Protein AF-A0A3B9K577-F1 (afdb_monomer_lite)

Foldseek 3Di:
DLQQDPPVVQVVAPCCVPAGGQPVSQLVVQCVVPPPDPADDADPDDAPPFEEEEEAQALLSLLLQLLLQSVRHAYEYEHLAQDHHVVNCVRDPVVVVVVSSCRSCVNGNYHYHHNDDDPDVVVVVVVGQAYEYLQAAVGDPVPWDDDPQAQQDTPDQRYGYAARPVVDRRVRSNVSNNVVNVLSVCCSVPVGSHYHDDDPDDPQDADCVPDDHDHAQADPVRRHHDPVSSVRSCVNDPVSDNCQLCVQDLLCVVVVDDPVRLCVLLVCQLPPDPPDPRSVPCLLVLLQDLLLLLSLLRHPVSDRPSVVSLVSLLSCVVVVNRDCQLQVLVVVLQVCQAPVLWDWDWFPPAPAAQEEEEEAQQQLLQPLVSQVVLVVVCCVVGVGYIYGGHHLQQSCSLNSVPVVSVVVVVVVVVSCVNNVLHAYEYLALQSVLSCVVRVVVRHYDYSLLVQLPDPDALDPDADPAEAEEAAASSCQVPVVVVVSLVSNCVSNNHHYDYQPQHRNRHGHCLQHSSNCSSPVPSSLVSNLVVLPSDLGAYEYSHSRSQLSNLQVVGHYDYVSCVRNVPDDTRDHRDFLQSSSVSSNVSSQVCCCPRVVDHDDDDDFFQEAEDPVQSVVCSSVSHYPVQQRVFVVCCVVVVHFDQDPVVRWTWDWDDDPQKIKIWIWHADPVGGIYTPHIDIDRDDDPDD

Structure (mmCIF, N/CA/C/O backbone):
data_AF-A0A3B9K577-F1
#
_entry.id   AF-A0A3B9K577-F1
#
loop_
_atom_site.group_PDB
_atom_site.id
_atom_site.type_symbol
_atom_site.label_atom_id
_atom_site.label_alt_id
_atom_site.label_comp_id
_atom_site.label_asym_id
_atom_site.label_entity_id
_atom_site.label_seq_id
_atom_site.pdbx_PDB_ins_code
_atom_site.Cartn_x
_atom_site.Cartn_y
_atom_site.Cartn_z
_atom_site.occupancy
_atom_site.B_iso_or_equiv
_atom_site.auth_seq_id
_atom_site.auth_comp_id
_atom_site.auth_asym_id
_atom_site.auth_atom_id
_atom_site.pdbx_PDB_model_num
ATOM 1 N N . VAL A 1 1 ? 23.940 7.693 -36.187 1.00 83.44 1 VAL A N 1
ATOM 2 C CA . VAL A 1 1 ? 22.500 7.600 -35.833 1.00 83.44 1 VAL A CA 1
ATOM 3 C C . VAL A 1 1 ? 21.801 8.911 -36.136 1.00 83.44 1 VAL A C 1
ATOM 5 O O . VAL A 1 1 ? 21.004 8.900 -37.058 1.00 83.44 1 VAL A O 1
ATOM 8 N N . ALA A 1 2 ? 22.163 10.019 -35.475 1.00 88.38 2 ALA A N 1
ATOM 9 C CA . ALA A 1 2 ? 21.520 11.331 -35.650 1.00 88.38 2 ALA A CA 1
ATOM 10 C C . ALA A 1 2 ? 21.346 11.785 -37.118 1.00 88.38 2 ALA A C 1
ATOM 12 O O . ALA A 1 2 ? 20.321 12.361 -37.461 1.00 88.38 2 ALA A O 1
ATOM 13 N N . GLU A 1 3 ? 22.300 11.468 -37.998 1.00 87.69 3 GLU A N 1
ATOM 14 C CA . GLU A 1 3 ? 22.262 11.873 -39.415 1.00 87.69 3 GLU A CA 1
ATOM 15 C C . GLU A 1 3 ? 21.584 10.870 -40.365 1.00 87.69 3 GLU A C 1
ATOM 17 O O . GLU A 1 3 ? 21.223 11.232 -41.475 1.00 87.69 3 GLU A O 1
ATOM 22 N N . ILE A 1 4 ? 21.401 9.611 -39.954 1.00 87.06 4 ILE A N 1
ATOM 23 C CA . ILE A 1 4 ? 20.924 8.520 -40.836 1.00 87.06 4 ILE A CA 1
ATOM 24 C C . ILE A 1 4 ? 19.558 7.960 -40.424 1.00 87.06 4 ILE A C 1
ATOM 26 O O . ILE A 1 4 ? 19.075 7.002 -41.022 1.00 87.06 4 ILE A O 1
ATOM 30 N N . CYS A 1 5 ? 18.984 8.484 -39.342 1.00 88.44 5 CYS A N 1
ATOM 31 C CA . CYS A 1 5 ? 17.764 7.967 -38.744 1.00 88.44 5 CYS A CA 1
ATOM 32 C C . CYS A 1 5 ? 16.523 8.500 -39.451 1.00 88.44 5 CYS A C 1
ATOM 34 O O . CYS A 1 5 ? 16.338 9.705 -39.569 1.00 88.44 5 CYS A O 1
ATOM 36 N N . ASP A 1 6 ? 15.641 7.583 -39.834 1.00 87.56 6 ASP A N 1
ATOM 37 C CA . ASP A 1 6 ? 14.304 7.817 -40.382 1.00 87.56 6 ASP A CA 1
ATOM 38 C C . ASP A 1 6 ? 13.242 8.024 -39.284 1.00 87.56 6 ASP A C 1
ATOM 40 O O . ASP A 1 6 ? 12.053 7.819 -39.513 1.00 87.56 6 ASP A O 1
ATOM 44 N N . HIS A 1 7 ? 13.680 8.378 -38.068 1.00 90.38 7 HIS A N 1
ATOM 45 C CA . HIS A 1 7 ? 12.858 8.745 -36.907 1.00 90.38 7 HIS A CA 1
ATOM 46 C C . HIS A 1 7 ? 11.612 7.854 -36.645 1.00 90.38 7 HIS A C 1
ATOM 48 O O . HIS A 1 7 ? 10.519 8.363 -36.372 1.00 90.38 7 HIS A O 1
ATOM 54 N N . PRO A 1 8 ? 11.729 6.507 -36.627 1.00 87.62 8 PRO A N 1
ATOM 55 C CA . PRO A 1 8 ? 10.582 5.618 -36.404 1.00 87.62 8 PRO A CA 1
ATOM 56 C C . PRO A 1 8 ? 9.990 5.762 -34.990 1.00 87.62 8 PRO A C 1
ATOM 58 O O . PRO A 1 8 ? 8.813 5.474 -34.757 1.00 87.62 8 PRO A O 1
ATOM 61 N N . CYS A 1 9 ? 10.790 6.243 -34.033 1.00 87.38 9 CYS A N 1
ATOM 62 C CA . CYS A 1 9 ? 10.352 6.545 -32.672 1.00 87.38 9 CYS A CA 1
ATOM 63 C C . CYS A 1 9 ? 9.308 7.672 -32.613 1.00 87.38 9 CYS A C 1
ATOM 65 O O . CYS A 1 9 ? 8.446 7.637 -31.736 1.00 87.38 9 CYS A O 1
ATOM 67 N N . GLU A 1 10 ? 9.334 8.624 -33.550 1.00 92.19 10 GLU A N 1
ATOM 68 C CA . GLU A 1 10 ? 8.384 9.741 -33.598 1.00 92.19 10 GLU A CA 1
ATOM 69 C C . GLU A 1 10 ? 6.991 9.259 -34.005 1.00 92.19 10 GLU A C 1
ATOM 71 O O . GLU A 1 10 ? 5.999 9.694 -33.429 1.00 92.19 10 GLU A O 1
ATOM 76 N N . THR A 1 11 ? 6.902 8.254 -34.883 1.00 90.00 11 THR A N 1
ATOM 77 C CA . THR A 1 11 ? 5.625 7.599 -35.228 1.00 90.00 11 THR A CA 1
ATOM 78 C C . THR A 1 11 ? 5.006 6.905 -34.009 1.00 90.00 11 THR A C 1
ATOM 80 O O . THR A 1 11 ? 3.796 6.953 -33.790 1.00 90.00 11 THR A O 1
ATOM 83 N N . ALA A 1 12 ? 5.841 6.284 -33.173 1.00 87.75 12 ALA A N 1
ATOM 84 C CA . ALA A 1 12 ? 5.408 5.619 -31.946 1.00 87.75 12 ALA A CA 1
ATOM 85 C C . ALA A 1 12 ? 5.219 6.580 -30.756 1.00 87.75 12 ALA A C 1
ATOM 87 O O . ALA A 1 12 ? 4.804 6.139 -29.679 1.00 87.75 12 ALA A O 1
ATOM 88 N N . CYS A 1 13 ? 5.525 7.873 -30.916 1.00 89.50 13 CYS A N 1
ATOM 89 C CA . CYS A 1 13 ? 5.438 8.837 -29.831 1.00 89.50 13 CYS A CA 1
ATOM 90 C C . CYS A 1 13 ? 3.988 8.984 -29.365 1.00 89.50 13 CYS A C 1
ATOM 92 O O . CYS A 1 13 ? 3.081 9.335 -30.114 1.00 89.50 13 CYS A O 1
ATOM 94 N N . ILE A 1 14 ? 3.769 8.750 -28.082 1.00 87.19 14 ILE A N 1
ATOM 95 C CA . ILE A 1 14 ? 2.467 8.877 -27.424 1.00 87.19 14 ILE A CA 1
ATOM 96 C C . ILE A 1 14 ? 1.870 10.287 -27.494 1.00 87.19 14 ILE A C 1
ATOM 98 O O . ILE A 1 14 ? 0.648 10.414 -27.477 1.00 87.19 14 ILE A O 1
ATOM 102 N N . ARG A 1 15 ? 2.704 11.331 -27.620 1.00 89.56 15 ARG A N 1
ATOM 103 C CA . ARG A 1 15 ? 2.231 12.714 -27.772 1.00 89.56 15 ARG A CA 1
ATOM 104 C C . ARG A 1 15 ? 1.538 12.969 -29.109 1.00 89.56 15 ARG A C 1
ATOM 106 O O . ARG A 1 15 ? 0.772 13.917 -29.201 1.00 89.56 15 ARG A O 1
ATOM 113 N N . ASN A 1 16 ? 1.668 12.072 -30.095 1.00 90.06 16 ASN A N 1
ATOM 114 C CA . ASN A 1 16 ? 0.849 12.113 -31.316 1.00 90.06 16 ASN A CA 1
ATOM 115 C C . ASN A 1 16 ? -0.662 12.117 -31.035 1.00 90.06 16 ASN A C 1
ATOM 117 O O . ASN A 1 16 ? -1.441 12.486 -31.903 1.00 90.06 16 ASN A O 1
ATOM 121 N N . ARG A 1 17 ? -1.086 11.680 -29.843 1.00 87.56 17 ARG A N 1
ATOM 122 C CA . ARG A 1 17 ? -2.491 11.694 -29.415 1.00 87.56 17 ARG A CA 1
ATOM 123 C C . ARG A 1 17 ? -2.934 13.012 -28.769 1.00 87.56 17 ARG A C 1
ATOM 125 O O . ARG A 1 17 ? -4.096 13.103 -28.402 1.00 87.56 17 ARG A O 1
ATOM 132 N N . ILE A 1 18 ? -2.013 13.954 -28.572 1.00 88.69 18 ILE A N 1
ATOM 133 C CA . ILE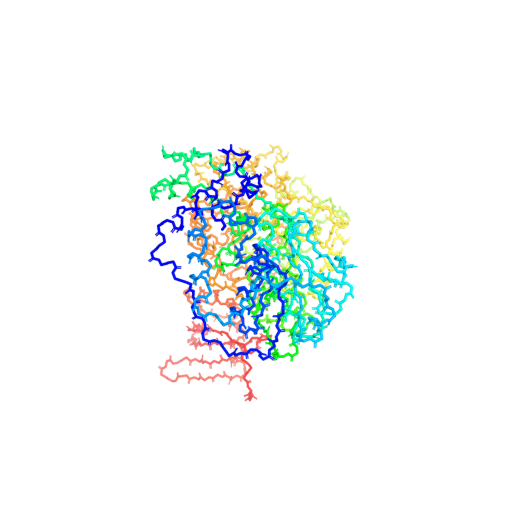 A 1 18 ? -2.225 15.227 -27.876 1.00 88.69 18 ILE A CA 1
ATOM 134 C C . ILE A 1 18 ? -1.886 16.367 -28.840 1.00 88.69 18 ILE A C 1
ATOM 136 O O . ILE A 1 18 ? -2.775 16.945 -29.447 1.00 88.69 18 ILE A O 1
ATOM 140 N N . ASP A 1 19 ? -0.596 16.638 -29.044 1.00 91.44 19 ASP A N 1
ATOM 141 C CA . ASP A 1 19 ? -0.109 17.850 -29.714 1.00 91.44 19 ASP A CA 1
ATOM 142 C C . ASP A 1 19 ? 1.029 17.588 -30.712 1.00 91.44 19 ASP A C 1
ATOM 144 O O . ASP A 1 19 ? 1.694 18.514 -31.162 1.00 91.44 19 ASP A O 1
ATOM 148 N N . GLY A 1 20 ? 1.260 16.326 -31.078 1.00 92.38 20 GLY A N 1
ATOM 149 C CA . GLY A 1 20 ? 2.302 15.922 -32.023 1.00 92.38 20 GLY A CA 1
ATOM 150 C C . GLY A 1 20 ? 3.531 15.319 -31.340 1.00 92.38 20 GLY A C 1
ATOM 151 O O . GLY A 1 20 ? 3.694 15.416 -30.122 1.00 92.38 20 GLY A O 1
ATOM 152 N N . PRO A 1 21 ? 4.403 14.638 -32.095 1.00 94.75 21 PRO A N 1
ATOM 153 C CA . PRO A 1 21 ? 5.507 13.901 -31.511 1.00 94.75 21 PRO A CA 1
ATOM 154 C C . PRO A 1 21 ? 6.549 14.859 -30.930 1.00 94.75 21 PRO A C 1
ATOM 156 O O . PRO A 1 21 ? 6.603 16.045 -31.258 1.00 94.75 21 PRO A O 1
ATOM 159 N N . VAL A 1 22 ? 7.394 14.315 -30.060 1.00 95.06 22 VAL A N 1
ATOM 160 C CA . VAL A 1 22 ? 8.656 14.972 -29.718 1.00 95.06 22 VAL A CA 1
ATOM 161 C C . VAL A 1 22 ? 9.625 14.725 -30.870 1.00 95.06 22 VAL A C 1
ATOM 163 O O . VAL A 1 22 ? 9.798 13.563 -31.246 1.00 95.06 22 VAL A O 1
ATOM 166 N N . ALA A 1 23 ? 10.263 15.773 -31.390 1.00 94.81 23 ALA A N 1
ATOM 167 C CA . ALA A 1 23 ? 11.212 15.706 -32.505 1.00 94.81 23 ALA A CA 1
ATOM 168 C C . ALA A 1 23 ? 12.557 15.075 -32.086 1.00 94.81 23 ALA A C 1
ATOM 170 O O . ALA A 1 23 ? 13.596 15.735 -31.993 1.00 94.81 23 ALA A O 1
ATOM 171 N N . VAL A 1 24 ? 12.533 13.775 -31.774 1.00 93.62 24 VAL A N 1
ATOM 172 C CA . VAL A 1 24 ? 13.662 13.022 -31.211 1.00 93.62 24 VAL A CA 1
ATOM 173 C C . VAL A 1 24 ? 14.885 13.074 -32.120 1.00 93.62 24 VAL A C 1
ATOM 175 O O . VAL A 1 24 ? 15.991 13.224 -31.606 1.00 93.62 24 VAL A O 1
ATOM 178 N N . ASN A 1 25 ? 14.728 13.000 -33.446 1.00 93.31 25 ASN A N 1
ATOM 179 C CA . ASN A 1 25 ? 15.891 13.063 -34.334 1.00 93.31 25 ASN A CA 1
ATOM 180 C C . ASN A 1 25 ? 16.600 14.425 -34.274 1.00 93.31 25 ASN A C 1
ATOM 182 O O . ASN A 1 25 ? 17.828 14.478 -34.190 1.00 93.31 25 ASN A O 1
ATOM 186 N N . LEU A 1 26 ? 15.839 15.521 -34.260 1.00 94.81 26 LEU A N 1
ATOM 187 C CA . LEU A 1 26 ? 16.401 16.867 -34.140 1.00 94.81 26 LEU A CA 1
ATOM 188 C C . LEU A 1 26 ? 17.063 17.081 -32.770 1.00 94.81 26 LEU A C 1
ATOM 190 O O . LEU A 1 26 ? 18.123 17.699 -32.687 1.00 94.81 26 LEU A O 1
ATOM 194 N N . LEU A 1 27 ? 16.494 16.505 -31.707 1.00 95.31 27 LEU A N 1
ATOM 195 C CA . LEU A 1 27 ? 17.100 16.500 -30.372 1.00 95.31 27 LEU A CA 1
ATOM 196 C C . LEU A 1 27 ? 18.403 15.686 -30.314 1.00 95.31 27 LEU A C 1
ATOM 198 O O . LEU A 1 27 ? 19.358 16.100 -29.654 1.00 95.31 27 LEU A O 1
ATOM 202 N N . GLU A 1 28 ? 18.484 14.544 -31.006 1.00 93.81 28 GLU A N 1
ATOM 203 C CA . GLU A 1 28 ? 19.729 13.772 -31.131 1.00 93.81 28 GLU A CA 1
ATOM 204 C C . GLU A 1 28 ? 20.810 14.572 -31.868 1.00 93.81 28 GLU A C 1
ATOM 206 O O . GLU A 1 28 ? 21.956 14.596 -31.415 1.00 93.81 28 GLU A O 1
ATOM 211 N N . LYS A 1 29 ? 20.453 15.265 -32.957 1.00 93.44 29 LYS A N 1
ATOM 212 C CA . LYS A 1 29 ? 21.366 16.162 -33.686 1.00 93.44 29 LYS A CA 1
ATOM 213 C C . LYS A 1 29 ? 21.885 17.281 -32.788 1.00 93.44 29 LYS A C 1
ATOM 215 O O . LYS A 1 29 ? 23.094 17.402 -32.620 1.00 93.44 29 LYS A O 1
ATOM 220 N N . ALA A 1 30 ? 20.988 17.995 -32.106 1.00 94.88 30 ALA A N 1
ATOM 221 C CA . ALA A 1 30 ? 21.353 19.035 -31.144 1.00 94.88 30 ALA A CA 1
ATOM 222 C C . ALA A 1 30 ? 22.273 18.498 -30.034 1.00 94.88 30 ALA A C 1
ATOM 224 O O . ALA A 1 30 ? 23.270 19.125 -29.680 1.00 94.88 30 ALA A O 1
ATOM 225 N N . THR A 1 31 ? 21.997 17.293 -29.522 1.00 93.88 31 THR A N 1
ATOM 226 C CA . THR A 1 31 ? 22.846 16.649 -28.508 1.00 93.88 31 THR A CA 1
ATOM 227 C C . THR A 1 31 ? 24.268 16.433 -29.022 1.00 93.88 31 THR A C 1
ATOM 229 O O . THR A 1 31 ? 25.220 16.651 -28.275 1.00 93.88 31 THR A O 1
ATOM 232 N N . ILE A 1 32 ? 24.432 16.016 -30.281 1.00 91.62 32 ILE A N 1
ATOM 233 C CA . ILE A 1 32 ? 25.750 15.857 -30.903 1.00 91.62 32 ILE A CA 1
ATOM 234 C C . ILE A 1 32 ? 26.402 17.214 -31.174 1.00 91.62 32 ILE A C 1
ATOM 236 O O . ILE A 1 32 ? 27.596 17.359 -30.915 1.00 91.62 32 ILE A O 1
ATOM 240 N N . ASP A 1 33 ? 25.664 18.209 -31.655 1.00 91.81 33 ASP A N 1
ATOM 241 C CA . ASP A 1 33 ? 26.201 19.529 -31.995 1.00 91.81 33 ASP A CA 1
ATOM 242 C C . ASP A 1 33 ? 26.729 20.264 -30.758 1.00 91.81 33 ASP A C 1
ATOM 244 O O . ASP A 1 33 ? 27.870 20.732 -30.760 1.00 91.81 33 ASP A O 1
ATOM 248 N N . PHE A 1 34 ? 25.963 20.249 -29.666 1.00 93.56 34 PHE A N 1
ATOM 249 C CA . PHE A 1 34 ? 26.301 20.919 -28.406 1.00 93.56 34 PHE A CA 1
ATOM 250 C C . PHE A 1 34 ? 27.095 20.038 -27.422 1.00 93.56 34 PHE A C 1
ATOM 252 O O . PHE A 1 34 ? 27.407 20.458 -26.301 1.00 93.56 34 PHE A O 1
ATOM 259 N N . ALA A 1 35 ? 27.466 18.810 -27.809 1.00 91.94 35 ALA A N 1
ATOM 260 C CA . ALA A 1 35 ? 28.259 17.924 -26.961 1.00 91.94 35 ALA A CA 1
ATOM 261 C C . ALA A 1 35 ? 29.633 18.535 -26.640 1.00 91.94 35 ALA A C 1
ATOM 263 O O . ALA A 1 35 ? 30.504 18.651 -27.502 1.00 91.94 35 ALA A O 1
ATOM 264 N N . ARG A 1 36 ? 29.888 18.801 -25.352 1.00 92.25 36 ARG A N 1
ATOM 265 C CA . ARG A 1 36 ? 31.198 19.282 -24.861 1.00 92.25 36 ARG A CA 1
ATOM 266 C C . ARG A 1 36 ? 32.345 18.298 -25.111 1.00 92.25 36 ARG A C 1
ATOM 268 O O . ARG A 1 36 ? 33.504 18.697 -25.143 1.00 92.25 36 ARG A O 1
ATOM 275 N N . ARG A 1 37 ? 32.037 17.003 -25.233 1.00 90.31 37 ARG A N 1
ATOM 276 C CA . ARG A 1 37 ? 33.015 15.934 -25.461 1.00 90.31 37 ARG A CA 1
ATOM 277 C C . ARG A 1 37 ? 32.439 14.887 -26.409 1.00 90.31 37 ARG A C 1
ATOM 279 O O . ARG A 1 37 ? 31.509 14.180 -26.036 1.00 90.31 37 ARG A O 1
ATOM 286 N N . LYS A 1 38 ? 33.054 14.754 -27.587 1.00 87.19 38 LYS A N 1
ATOM 287 C CA . LYS A 1 38 ? 32.729 13.734 -28.606 1.00 87.19 38 LYS A CA 1
ATOM 288 C C . LYS A 1 38 ? 33.702 12.549 -28.612 1.00 87.19 38 LYS A C 1
ATOM 290 O O . LYS A 1 38 ? 33.515 11.585 -29.347 1.00 87.19 38 LYS A O 1
ATOM 295 N N . THR A 1 39 ? 34.749 12.610 -27.789 1.00 89.44 39 THR A N 1
ATOM 296 C CA . THR A 1 39 ? 35.699 11.509 -27.615 1.00 89.44 39 THR A CA 1
ATOM 297 C C . THR A 1 39 ? 34.999 10.316 -26.949 1.00 89.44 39 THR A C 1
ATOM 299 O O . THR A 1 39 ? 34.410 10.501 -25.874 1.00 89.44 39 THR A O 1
ATOM 302 N N . PRO A 1 40 ? 35.069 9.105 -27.531 1.00 87.56 40 PRO A N 1
ATOM 303 C CA . PRO A 1 40 ? 34.522 7.895 -26.930 1.00 87.56 40 PRO A CA 1
ATOM 304 C C . PRO A 1 40 ? 35.151 7.578 -25.573 1.00 87.56 40 PRO A C 1
ATOM 306 O O . PRO A 1 40 ? 36.260 8.007 -25.247 1.00 87.56 40 PRO A O 1
ATOM 309 N N . ASN A 1 41 ? 34.438 6.793 -24.769 1.00 85.25 41 ASN A N 1
ATOM 310 C CA . ASN A 1 41 ? 34.978 6.294 -23.510 1.00 85.25 41 ASN A CA 1
ATOM 311 C C . ASN A 1 41 ? 36.045 5.227 -23.777 1.00 85.25 41 ASN A C 1
ATOM 313 O O . ASN A 1 41 ? 35.814 4.309 -24.556 1.00 85.25 41 ASN A O 1
ATOM 317 N N . ASN A 1 42 ? 37.170 5.308 -23.068 1.00 85.19 42 ASN A N 1
ATOM 318 C CA . ASN A 1 42 ? 38.178 4.254 -23.040 1.00 85.19 42 ASN A CA 1
ATOM 319 C C . ASN A 1 42 ? 38.052 3.464 -21.731 1.00 85.19 42 ASN A C 1
ATOM 321 O O . ASN A 1 42 ? 38.285 4.007 -20.649 1.00 85.19 42 ASN A O 1
ATOM 325 N N . PHE A 1 43 ? 37.677 2.191 -21.824 1.00 78.94 43 PHE A N 1
ATOM 326 C CA . PHE A 1 43 ? 37.589 1.301 -20.669 1.00 78.94 43 PHE A CA 1
ATOM 327 C C . PHE A 1 43 ? 38.845 0.434 -20.572 1.00 78.94 43 PHE A C 1
ATOM 329 O O . PHE A 1 43 ? 39.142 -0.349 -21.476 1.00 78.94 43 PHE A O 1
ATOM 336 N N . ASN A 1 44 ? 39.553 0.517 -19.443 1.00 84.00 44 ASN A N 1
ATOM 337 C CA . ASN A 1 44 ? 40.676 -0.371 -19.148 1.00 84.00 44 ASN A CA 1
ATOM 338 C C . ASN A 1 44 ? 40.160 -1.730 -18.643 1.00 84.00 44 ASN A C 1
ATOM 340 O O . ASN A 1 44 ? 40.051 -1.959 -17.439 1.00 84.00 44 ASN A O 1
ATOM 344 N N . MET A 1 45 ? 39.785 -2.606 -19.575 1.00 87.25 45 MET A N 1
ATOM 345 C CA . MET A 1 45 ? 39.361 -3.981 -19.300 1.00 87.25 45 MET A CA 1
ATOM 346 C C . MET A 1 45 ? 40.387 -4.980 -19.861 1.00 87.25 45 MET A C 1
ATOM 348 O O . MET A 1 45 ? 40.985 -4.707 -20.905 1.00 87.25 45 MET A O 1
ATOM 352 N N . PRO A 1 46 ? 40.606 -6.136 -19.205 1.00 87.94 46 PRO A N 1
ATOM 353 C CA . PRO A 1 46 ? 41.488 -7.172 -19.735 1.00 87.94 46 PRO A CA 1
ATOM 354 C C . PRO A 1 46 ? 40.904 -7.803 -21.006 1.00 87.94 46 PRO A C 1
ATOM 356 O O . PRO A 1 46 ? 39.684 -7.842 -21.183 1.00 87.94 46 PRO A O 1
ATOM 359 N N . SER A 1 47 ? 41.781 -8.337 -21.865 1.00 88.69 47 SER A N 1
ATOM 360 C CA . SER A 1 47 ? 41.365 -9.135 -23.026 1.00 88.69 47 SER A CA 1
ATOM 361 C C . SER A 1 47 ? 40.529 -10.338 -22.587 1.00 88.69 47 SER A C 1
ATOM 363 O O . SER A 1 47 ? 40.798 -10.960 -21.557 1.00 88.69 47 SER A O 1
ATOM 365 N N . ARG A 1 48 ? 39.521 -10.677 -23.392 1.00 90.19 48 ARG A N 1
ATOM 366 C CA . ARG A 1 48 ? 38.692 -11.875 -23.209 1.00 90.19 48 ARG A CA 1
ATOM 367 C C . ARG A 1 48 ? 39.328 -13.140 -23.793 1.00 90.19 48 ARG A C 1
ATOM 369 O O . ARG A 1 48 ? 38.817 -14.222 -23.526 1.00 90.19 48 ARG A O 1
ATOM 376 N N . GLY A 1 49 ? 40.411 -13.013 -24.569 1.00 91.69 49 GLY A N 1
ATOM 377 C CA . GLY A 1 49 ? 41.132 -14.142 -25.177 1.00 91.69 49 GLY A CA 1
ATOM 378 C C . GLY A 1 49 ? 40.309 -14.939 -26.195 1.00 91.69 49 GLY A C 1
ATOM 379 O O . GLY A 1 49 ? 40.554 -16.127 -26.382 1.00 91.69 49 GLY A O 1
ATOM 380 N N . LYS A 1 50 ? 39.296 -14.305 -26.794 1.00 96.50 50 LYS A N 1
ATOM 381 C CA . LYS A 1 50 ? 38.366 -14.899 -27.758 1.00 96.50 50 LYS A CA 1
ATOM 382 C C . LYS A 1 50 ? 38.327 -14.061 -29.029 1.00 96.50 50 LYS A C 1
ATOM 384 O O . LYS A 1 50 ? 38.338 -12.829 -28.954 1.00 96.50 50 LYS A O 1
ATOM 389 N N . THR A 1 51 ? 38.268 -14.746 -30.163 1.00 97.69 51 THR A N 1
ATOM 390 C CA . THR A 1 51 ? 38.407 -14.186 -31.509 1.00 97.69 51 THR A CA 1
ATOM 391 C C . THR A 1 51 ? 37.067 -14.176 -32.239 1.00 97.69 51 THR A C 1
ATOM 393 O O . THR A 1 51 ? 36.292 -15.127 -32.153 1.00 97.69 51 THR A O 1
ATOM 396 N N . VAL A 1 52 ? 36.768 -13.093 -32.955 1.00 98.25 52 VAL A N 1
ATOM 397 C CA . VAL A 1 52 ? 35.510 -12.939 -33.693 1.00 98.25 52 VAL A CA 1
ATOM 398 C C . VAL A 1 52 ? 35.761 -12.416 -35.102 1.00 98.25 52 VAL A C 1
ATOM 400 O O . VAL A 1 52 ? 36.476 -11.428 -35.281 1.00 98.25 52 VAL A O 1
ATOM 403 N N . ALA A 1 53 ? 35.113 -13.035 -36.088 1.00 98.38 53 ALA A N 1
ATOM 404 C CA . ALA A 1 53 ? 35.031 -12.513 -37.447 1.00 98.38 53 ALA A CA 1
ATOM 405 C C . ALA A 1 53 ? 33.690 -11.813 -37.695 1.00 98.38 53 ALA A C 1
ATOM 407 O O . ALA A 1 53 ? 32.626 -12.351 -37.394 1.00 98.38 53 ALA A O 1
ATOM 408 N N . VAL A 1 54 ? 33.733 -10.629 -38.298 1.00 98.56 54 VAL A N 1
ATOM 409 C CA . VAL A 1 54 ? 32.555 -9.905 -38.786 1.00 98.56 54 VAL A CA 1
ATOM 410 C C . VAL A 1 54 ? 32.661 -9.791 -40.302 1.00 98.56 54 VAL A C 1
ATOM 412 O O . VAL A 1 54 ? 33.626 -9.230 -40.808 1.00 98.56 54 VAL A O 1
ATOM 415 N N . ILE A 1 55 ? 31.690 -10.330 -41.035 1.00 98.06 55 ILE A N 1
ATOM 416 C CA . ILE A 1 55 ? 31.669 -10.338 -42.501 1.00 98.06 55 ILE A CA 1
ATOM 417 C C . ILE A 1 55 ? 30.690 -9.263 -42.979 1.00 98.06 55 ILE A C 1
ATOM 419 O O . ILE A 1 55 ? 29.477 -9.438 -42.885 1.00 98.06 55 ILE A O 1
ATOM 423 N N . GLY A 1 56 ? 31.226 -8.164 -43.505 1.00 97.25 56 GLY A N 1
ATOM 424 C CA . GLY A 1 56 ? 30.504 -6.977 -43.958 1.00 97.25 56 GLY A CA 1
ATOM 425 C C . GLY A 1 56 ? 30.871 -5.738 -43.137 1.00 97.25 56 GLY A C 1
ATOM 426 O O . GLY A 1 56 ? 30.648 -5.687 -41.931 1.00 97.25 56 GLY A O 1
ATOM 427 N N . GLY A 1 57 ? 31.392 -4.709 -43.801 1.00 95.88 57 GLY A N 1
ATOM 428 C CA . GLY A 1 57 ? 31.807 -3.416 -43.247 1.00 95.88 57 GLY A CA 1
ATOM 429 C C . GLY A 1 57 ? 30.735 -2.330 -43.285 1.00 95.88 57 GLY A C 1
ATOM 430 O O . GLY A 1 57 ? 31.056 -1.149 -43.165 1.00 95.88 57 GLY A O 1
ATOM 431 N N . GLY A 1 58 ? 29.466 -2.703 -43.465 1.00 95.19 58 GLY A N 1
ATOM 432 C CA . GLY A 1 58 ? 28.321 -1.797 -43.353 1.00 95.19 58 GLY A CA 1
ATOM 433 C C . GLY A 1 58 ? 27.941 -1.479 -41.900 1.00 95.19 58 GLY A C 1
ATOM 434 O O . GLY A 1 58 ? 28.559 -1.961 -40.953 1.00 95.19 58 GLY A O 1
ATOM 435 N N . LEU A 1 59 ? 26.869 -0.701 -41.708 1.00 95.31 59 LEU A N 1
ATOM 436 C CA . LEU A 1 59 ? 26.411 -0.241 -40.384 1.00 95.31 59 LEU A CA 1
ATOM 437 C C . LEU A 1 59 ? 26.227 -1.370 -39.355 1.00 95.31 59 LEU A C 1
ATOM 439 O O . LEU A 1 59 ? 26.618 -1.224 -38.199 1.00 95.31 59 LEU A O 1
ATOM 443 N N . SER A 1 60 ? 25.660 -2.502 -39.775 1.00 97.19 60 SER A N 1
ATOM 444 C CA . SER A 1 60 ? 25.440 -3.656 -38.898 1.00 97.19 60 SER A CA 1
ATOM 445 C C . SER A 1 60 ? 26.749 -4.299 -38.438 1.00 97.19 60 SER A C 1
ATOM 447 O O . SER A 1 60 ? 26.968 -4.483 -37.240 1.00 97.19 60 SER A O 1
ATOM 449 N N . GLY A 1 61 ? 27.665 -4.568 -39.371 1.00 97.81 61 GLY A N 1
ATOM 450 C CA . GLY A 1 61 ? 28.967 -5.138 -39.042 1.00 97.81 61 GLY A CA 1
ATOM 451 C C . GLY A 1 61 ? 29.823 -4.193 -38.203 1.00 97.81 61 GLY A C 1
ATOM 452 O O . GLY A 1 61 ? 30.372 -4.614 -37.188 1.00 97.81 61 GLY A O 1
ATOM 453 N N . LEU A 1 62 ? 29.855 -2.898 -38.536 1.00 97.12 62 LEU A N 1
ATOM 454 C CA . LEU A 1 62 ? 30.556 -1.880 -37.745 1.00 97.12 62 LEU A CA 1
ATOM 455 C C . LEU A 1 62 ? 29.999 -1.776 -36.318 1.00 97.12 62 LEU A C 1
ATOM 457 O O . LEU A 1 62 ? 30.775 -1.719 -35.364 1.00 97.12 62 LEU A O 1
ATOM 461 N N . GLY A 1 63 ? 28.672 -1.805 -36.150 1.00 96.69 63 GLY A N 1
ATOM 462 C CA . GLY A 1 63 ? 28.030 -1.792 -34.832 1.00 96.69 63 GLY A CA 1
ATOM 463 C C . GLY A 1 63 ? 28.376 -3.019 -33.985 1.00 96.69 63 GLY A C 1
ATOM 464 O O . GLY A 1 63 ? 28.689 -2.885 -32.799 1.00 96.69 63 GLY A O 1
ATOM 465 N N . CYS A 1 64 ? 28.365 -4.206 -34.597 1.00 98.19 64 CYS A N 1
ATOM 466 C CA . CYS A 1 64 ? 28.768 -5.453 -33.947 1.00 98.19 64 CYS A CA 1
ATOM 467 C C . CYS A 1 64 ? 30.250 -5.428 -33.550 1.00 98.19 64 CYS A C 1
ATOM 469 O O . CYS A 1 64 ? 30.586 -5.661 -32.385 1.00 98.19 64 CYS A O 1
ATOM 471 N N . ALA A 1 65 ? 31.123 -5.067 -34.496 1.00 97.88 65 ALA A N 1
ATOM 472 C CA . ALA A 1 65 ? 32.561 -4.999 -34.291 1.00 97.88 65 ALA A CA 1
ATOM 473 C C . ALA A 1 65 ? 32.924 -4.024 -33.170 1.00 97.88 65 ALA A C 1
ATOM 475 O O . ALA A 1 65 ? 33.622 -4.405 -32.237 1.00 97.88 65 ALA A O 1
ATOM 476 N N . LEU A 1 66 ? 32.379 -2.803 -33.189 1.00 96.00 66 LEU A N 1
ATOM 477 C CA . LEU A 1 66 ? 32.633 -1.810 -32.146 1.00 96.00 66 LEU A CA 1
ATOM 478 C C . LEU A 1 66 ? 32.201 -2.313 -30.763 1.00 96.00 66 LEU A C 1
ATOM 480 O O . LEU A 1 66 ? 32.928 -2.156 -29.782 1.00 96.00 66 LEU A O 1
ATOM 484 N N . ARG A 1 67 ? 31.017 -2.934 -30.662 1.00 95.62 67 ARG A N 1
ATOM 485 C CA . ARG A 1 67 ? 30.490 -3.432 -29.385 1.00 95.62 67 ARG A CA 1
ATOM 486 C C . ARG A 1 67 ? 31.337 -4.571 -28.816 1.00 95.62 67 ARG A C 1
ATOM 488 O O . ARG A 1 67 ? 31.596 -4.578 -27.613 1.00 95.62 67 ARG A O 1
ATOM 495 N N . LEU A 1 68 ? 31.774 -5.505 -29.657 1.00 96.19 68 LEU A N 1
ATOM 496 C CA . LEU A 1 68 ? 32.644 -6.608 -29.246 1.00 96.19 68 LEU A CA 1
ATOM 497 C C . LEU A 1 68 ? 34.059 -6.126 -28.906 1.00 96.19 68 LEU A C 1
ATOM 499 O O . LEU A 1 68 ? 34.604 -6.534 -27.879 1.00 96.19 68 LEU A O 1
ATOM 503 N N . SER A 1 69 ? 34.621 -5.199 -29.680 1.00 94.94 69 SER A N 1
ATOM 504 C CA . SER A 1 69 ? 35.932 -4.618 -29.383 1.00 94.94 69 SER A CA 1
ATOM 505 C C . SER A 1 69 ? 35.925 -3.839 -28.066 1.00 94.94 69 SER A C 1
ATOM 507 O O . SER A 1 69 ? 36.790 -4.068 -27.225 1.00 94.94 69 SER A O 1
ATOM 509 N N . ASN A 1 70 ? 34.878 -3.048 -27.793 1.00 92.94 70 ASN A N 1
ATOM 510 C CA . ASN A 1 70 ? 34.688 -2.382 -26.496 1.00 92.94 70 ASN A CA 1
ATOM 511 C C . ASN A 1 70 ? 34.667 -3.372 -25.317 1.00 92.94 70 ASN A C 1
ATOM 513 O O . ASN A 1 70 ? 35.160 -3.058 -24.234 1.00 92.94 70 ASN A O 1
ATOM 517 N N . ASN A 1 71 ? 34.139 -4.582 -25.530 1.00 92.31 71 ASN A N 1
ATOM 518 C CA . ASN A 1 71 ? 34.138 -5.681 -24.558 1.00 92.31 71 ASN A CA 1
ATOM 519 C C . ASN A 1 71 ? 35.464 -6.477 -24.510 1.00 92.31 71 ASN A C 1
ATOM 521 O O . ASN A 1 71 ? 35.563 -7.443 -23.746 1.00 92.31 71 ASN A O 1
ATOM 525 N N . LYS A 1 72 ? 36.479 -6.038 -25.269 1.00 93.81 72 LYS A N 1
ATOM 526 C CA . LYS A 1 72 ? 37.852 -6.564 -25.365 1.00 93.81 72 LYS A CA 1
ATOM 527 C C . LYS A 1 72 ? 37.955 -7.970 -25.958 1.00 93.81 72 LYS A C 1
ATOM 529 O O . LYS A 1 72 ? 38.790 -8.772 -25.532 1.00 93.81 72 LYS A O 1
ATOM 534 N N . TYR A 1 73 ? 37.110 -8.247 -26.949 1.00 95.50 73 TYR A N 1
ATOM 535 C CA . TYR A 1 73 ? 37.279 -9.366 -27.878 1.00 95.50 73 TYR A CA 1
ATOM 536 C C . TYR A 1 73 ? 38.222 -8.986 -29.027 1.00 95.50 73 TYR A C 1
ATOM 538 O O . TYR A 1 73 ? 38.342 -7.812 -29.379 1.00 95.50 73 TYR A O 1
ATOM 546 N N . GLU A 1 74 ? 38.883 -9.978 -29.619 1.00 96.31 74 GLU A N 1
ATOM 547 C CA . GLU A 1 74 ? 39.760 -9.781 -30.776 1.00 96.31 74 GLU A CA 1
ATOM 548 C C . GLU A 1 74 ? 38.934 -9.860 -32.060 1.00 96.31 74 GLU A C 1
ATOM 550 O O . GLU A 1 74 ? 38.564 -10.944 -32.509 1.00 96.31 74 GLU A O 1
ATOM 555 N N . VAL A 1 75 ? 38.604 -8.700 -32.630 1.00 98.06 75 VAL A N 1
ATOM 556 C CA . VAL A 1 75 ? 37.681 -8.603 -33.767 1.00 98.06 75 VAL A CA 1
ATOM 557 C C . VAL A 1 75 ? 38.439 -8.370 -35.071 1.00 98.06 75 VAL A C 1
ATOM 559 O O . VAL A 1 75 ? 39.221 -7.423 -35.190 1.00 98.06 75 VAL A O 1
ATOM 562 N N . THR A 1 76 ? 38.160 -9.206 -36.073 1.00 98.38 76 THR A N 1
ATOM 563 C CA . THR A 1 76 ? 38.525 -8.961 -37.476 1.00 98.38 76 THR A CA 1
ATOM 564 C C . THR A 1 76 ? 37.264 -8.701 -38.289 1.00 98.38 76 THR A C 1
ATOM 566 O O . THR A 1 76 ? 36.367 -9.540 -38.324 1.00 98.38 76 THR A O 1
ATOM 569 N N . LEU A 1 77 ? 37.193 -7.548 -38.947 1.00 98.44 77 LEU A N 1
ATOM 570 C CA . LEU A 1 77 ? 36.111 -7.189 -39.854 1.00 98.44 77 LEU A CA 1
ATOM 571 C C . LEU A 1 77 ? 36.588 -7.333 -41.301 1.00 98.44 77 LEU A C 1
ATOM 573 O O . LEU A 1 77 ? 37.584 -6.722 -41.679 1.00 98.44 77 LEU A O 1
ATOM 577 N N . TYR A 1 78 ? 35.851 -8.103 -42.096 1.00 98.12 78 TYR A N 1
ATOM 578 C CA . TYR A 1 78 ? 36.075 -8.311 -43.524 1.00 98.12 78 TYR A CA 1
ATOM 579 C C . TYR A 1 78 ? 35.076 -7.489 -44.334 1.00 98.12 78 TYR A C 1
ATOM 581 O O . TYR A 1 78 ? 33.874 -7.544 -44.075 1.00 98.12 78 TYR A O 1
ATOM 589 N N . GLU A 1 79 ? 35.556 -6.752 -45.329 1.00 97.00 79 GLU A N 1
ATOM 590 C CA . GLU A 1 79 ? 34.740 -5.961 -46.249 1.00 97.00 79 GLU A CA 1
ATOM 591 C C . GLU A 1 79 ? 35.199 -6.216 -47.687 1.00 97.00 79 GLU A C 1
ATOM 593 O O . GLU A 1 79 ? 36.389 -6.172 -47.992 1.00 97.00 79 GLU A O 1
ATOM 598 N N . ALA A 1 80 ? 34.240 -6.503 -48.570 1.00 95.56 80 ALA A N 1
ATOM 599 C CA . ALA A 1 80 ? 34.515 -6.879 -49.953 1.00 95.56 80 ALA A CA 1
ATOM 600 C C . ALA A 1 80 ? 34.960 -5.691 -50.819 1.00 95.56 80 ALA A C 1
ATOM 602 O O . ALA A 1 80 ? 35.628 -5.896 -51.829 1.00 95.56 80 ALA A O 1
ATOM 603 N N . SER A 1 81 ? 34.556 -4.473 -50.460 1.00 93.62 81 SER A N 1
ATOM 604 C CA . SER A 1 81 ? 34.993 -3.228 -51.091 1.00 93.62 81 SER A CA 1
ATOM 605 C C . SER A 1 81 ? 36.222 -2.633 -50.398 1.00 93.62 81 SER A C 1
ATOM 607 O O . SER A 1 81 ? 36.572 -3.009 -49.280 1.00 93.62 81 SER A O 1
ATOM 609 N N . ASP A 1 82 ? 36.880 -1.676 -51.051 1.00 94.69 82 ASP A N 1
ATOM 610 C CA . ASP A 1 82 ? 38.071 -1.011 -50.504 1.00 94.69 82 ASP A CA 1
ATOM 611 C C . ASP A 1 82 ? 37.754 -0.026 -49.361 1.00 94.69 82 ASP A C 1
ATOM 613 O O . ASP A 1 82 ? 38.667 0.471 -48.702 1.00 94.69 82 ASP A O 1
ATOM 617 N N . VAL A 1 83 ? 36.470 0.259 -49.109 1.00 94.06 83 VAL A N 1
ATOM 618 C CA . VAL A 1 83 ? 36.007 1.267 -48.144 1.00 94.06 83 VAL A CA 1
ATOM 619 C C . VAL A 1 83 ? 34.943 0.713 -47.200 1.00 94.06 83 VAL A C 1
ATOM 621 O O . VAL A 1 83 ? 34.142 -0.142 -47.557 1.00 94.06 83 VAL A O 1
ATOM 624 N N . LEU A 1 84 ? 34.897 1.242 -45.978 1.00 94.81 84 LEU A N 1
ATOM 625 C CA . LEU A 1 84 ? 33.876 0.887 -44.991 1.00 94.81 84 LEU A CA 1
ATOM 626 C C . LEU A 1 84 ? 32.610 1.743 -45.154 1.00 94.81 84 LEU A C 1
ATOM 628 O O . LEU A 1 84 ? 32.619 2.824 -45.747 1.00 94.81 84 LEU A O 1
ATOM 632 N N . GLY A 1 85 ? 31.518 1.273 -44.553 1.00 90.38 85 GLY A N 1
ATOM 633 C CA . GLY A 1 85 ? 30.302 2.047 -44.307 1.00 90.38 85 GLY A CA 1
ATOM 634 C C . GLY A 1 85 ? 29.083 1.634 -45.125 1.00 90.38 85 GLY A C 1
ATOM 635 O O . GLY A 1 85 ? 27.960 1.885 -44.681 1.00 90.38 85 GLY A O 1
ATOM 636 N N . GLY A 1 86 ? 29.263 0.948 -46.258 1.00 90.25 86 GLY A N 1
ATOM 637 C CA . GLY A 1 86 ? 28.160 0.474 -47.106 1.00 90.25 86 GLY A CA 1
ATOM 638 C C . GLY A 1 86 ? 27.117 1.568 -47.380 1.00 90.25 86 GLY A C 1
ATOM 639 O O . GLY A 1 86 ? 27.472 2.710 -47.664 1.00 90.25 86 GLY A O 1
ATOM 640 N N . GLN A 1 87 ? 25.826 1.249 -47.220 1.00 87.19 87 GLN A N 1
ATOM 641 C CA . GLN A 1 87 ? 24.733 2.228 -47.359 1.00 87.19 87 GLN A CA 1
ATOM 642 C C . GLN A 1 87 ? 24.905 3.456 -46.444 1.00 87.19 87 GLN A C 1
ATOM 644 O O . GLN A 1 87 ? 24.619 4.571 -46.867 1.00 87.19 87 GLN A O 1
ATOM 649 N N . GLY A 1 88 ? 25.443 3.295 -45.229 1.00 86.56 88 GLY A N 1
ATOM 650 C CA . GLY A 1 88 ? 25.668 4.415 -44.308 1.00 86.56 88 GLY A CA 1
ATOM 651 C C . GLY A 1 88 ? 26.611 5.481 -44.873 1.00 86.56 88 GLY A C 1
ATOM 652 O O . GLY A 1 88 ? 26.356 6.669 -44.696 1.00 86.56 88 GLY A O 1
ATOM 653 N N . ARG A 1 89 ? 27.634 5.066 -45.633 1.00 89.50 89 ARG A N 1
ATOM 654 C CA . ARG A 1 89 ? 28.560 5.979 -46.324 1.00 89.50 89 ARG A CA 1
ATOM 655 C C . ARG A 1 89 ? 27.854 6.828 -47.383 1.00 89.50 89 ARG A C 1
ATOM 657 O O . ARG A 1 89 ? 28.260 7.952 -47.626 1.00 89.50 89 ARG A O 1
ATOM 664 N N . THR A 1 90 ? 26.811 6.298 -48.022 1.00 87.31 90 THR A N 1
ATOM 665 C CA . THR A 1 90 ? 26.060 7.022 -49.066 1.00 87.31 90 THR A CA 1
ATOM 666 C C . THR A 1 90 ? 25.048 8.024 -48.512 1.00 87.31 90 THR A C 1
ATOM 668 O O . THR A 1 90 ? 24.570 8.876 -49.252 1.00 87.31 90 THR A O 1
ATOM 671 N N . MET A 1 91 ? 24.720 7.930 -47.221 1.00 88.25 91 MET A N 1
ATOM 672 C CA . MET A 1 91 ? 23.726 8.782 -46.557 1.00 88.25 91 MET A CA 1
ATOM 673 C C . MET A 1 91 ? 24.346 9.997 -45.855 1.00 88.25 91 MET A C 1
ATOM 675 O O . MET A 1 91 ? 23.621 10.814 -45.298 1.00 88.25 91 MET A O 1
ATOM 679 N N . MET A 1 92 ? 25.674 10.103 -45.838 1.00 87.12 92 MET A N 1
ATOM 680 C CA . MET A 1 92 ? 26.419 11.159 -45.155 1.00 87.12 92 MET A CA 1
ATOM 681 C C . MET A 1 92 ? 27.601 11.609 -46.013 1.00 87.12 92 MET A C 1
ATOM 683 O O . MET A 1 92 ? 27.980 10.929 -46.965 1.00 87.12 92 MET A O 1
ATOM 687 N N . ASP A 1 93 ? 28.210 12.736 -45.648 1.00 90.56 93 ASP A N 1
ATOM 688 C CA . ASP A 1 93 ? 29.508 13.116 -46.198 1.00 90.56 93 ASP A CA 1
ATOM 689 C C . ASP A 1 93 ? 30.554 12.011 -45.906 1.00 90.56 93 ASP A C 1
ATOM 691 O O . ASP A 1 93 ? 30.719 11.627 -44.739 1.00 90.56 93 ASP A O 1
ATOM 695 N N . PRO A 1 94 ? 31.236 11.458 -46.930 1.00 91.31 94 PRO A N 1
ATOM 696 C CA . PRO A 1 94 ? 32.159 10.341 -46.744 1.00 91.31 94 PRO A CA 1
ATOM 697 C C . PRO A 1 94 ? 33.334 10.646 -45.810 1.00 91.31 94 PRO A C 1
ATOM 699 O O . PRO A 1 94 ? 33.728 9.771 -45.037 1.00 91.31 94 PRO A O 1
ATOM 702 N N . ASP A 1 95 ? 33.864 11.871 -45.842 1.00 91.94 95 ASP A N 1
ATOM 703 C CA . ASP A 1 95 ? 34.993 12.267 -44.997 1.00 91.94 95 ASP A CA 1
ATOM 704 C C . ASP A 1 95 ? 34.556 12.382 -43.532 1.00 91.94 95 ASP A C 1
ATOM 706 O O . ASP A 1 95 ? 35.247 11.903 -42.627 1.00 91.94 95 ASP A O 1
ATOM 710 N N . ALA A 1 96 ? 33.371 12.948 -43.285 1.00 89.44 96 ALA A N 1
ATOM 711 C CA . ALA A 1 96 ? 32.763 12.975 -41.959 1.00 89.44 96 ALA A CA 1
ATOM 712 C C . ALA A 1 96 ? 32.479 11.559 -41.427 1.00 89.44 96 ALA A C 1
ATOM 714 O O . ALA A 1 96 ? 32.717 11.284 -40.247 1.00 89.44 96 ALA A O 1
ATOM 715 N N . PHE A 1 97 ? 32.012 10.645 -42.286 1.00 91.88 97 PHE A N 1
ATOM 716 C CA . PHE A 1 97 ? 31.792 9.246 -41.919 1.00 91.88 97 PHE A CA 1
ATOM 717 C C . PHE A 1 97 ? 33.103 8.561 -41.510 1.00 91.88 97 PHE A C 1
ATOM 719 O O . PHE A 1 97 ? 33.177 7.960 -40.437 1.00 91.88 97 PHE A O 1
ATOM 726 N N . ASP A 1 98 ? 34.155 8.691 -42.320 1.00 92.88 98 ASP A N 1
ATOM 727 C CA . ASP A 1 98 ? 35.461 8.088 -42.040 1.00 92.88 98 ASP A CA 1
ATOM 728 C C . ASP A 1 98 ? 36.100 8.662 -40.771 1.00 92.88 98 ASP A C 1
ATOM 730 O O . ASP A 1 98 ? 36.656 7.917 -39.955 1.00 92.88 98 ASP A O 1
ATOM 734 N N . ALA A 1 99 ? 35.976 9.976 -40.561 1.00 92.12 99 ALA A N 1
ATOM 735 C CA . ALA A 1 99 ? 36.424 10.632 -39.340 1.00 92.12 99 ALA A CA 1
ATOM 736 C C . ALA A 1 99 ? 35.707 10.075 -38.100 1.00 92.12 99 ALA A C 1
ATOM 738 O O . ALA A 1 99 ? 36.358 9.818 -37.083 1.00 92.12 99 ALA A O 1
ATOM 739 N N . GLU A 1 100 ? 34.397 9.833 -38.186 1.00 91.00 100 GLU A N 1
ATOM 740 C CA . GLU A 1 100 ? 33.617 9.282 -37.079 1.00 91.00 100 GLU A CA 1
ATOM 741 C C . GLU A 1 100 ? 33.964 7.814 -36.800 1.00 91.00 100 GLU A C 1
ATOM 743 O O . GLU A 1 100 ? 34.177 7.450 -35.644 1.00 91.00 100 GLU A O 1
ATOM 748 N N . ILE A 1 101 ? 34.117 6.970 -37.827 1.00 92.88 101 ILE A N 1
ATOM 749 C CA . ILE A 1 101 ? 34.564 5.579 -37.635 1.00 92.88 101 ILE A CA 1
ATOM 750 C C . ILE A 1 101 ? 35.955 5.547 -36.999 1.00 92.88 101 ILE A C 1
ATOM 752 O O . ILE A 1 101 ? 36.175 4.836 -36.015 1.00 92.88 101 ILE A O 1
ATOM 756 N N . LYS A 1 102 ? 36.888 6.372 -37.482 1.00 93.81 102 LYS A N 1
ATOM 757 C CA . LYS A 1 102 ? 38.217 6.494 -36.874 1.00 93.81 102 LYS A CA 1
ATOM 758 C C . LYS A 1 102 ? 38.133 6.935 -35.411 1.00 93.81 102 LYS A C 1
ATOM 760 O O . LYS A 1 102 ? 38.840 6.382 -34.572 1.00 93.81 102 LYS A O 1
ATOM 765 N N . ASN A 1 103 ? 37.274 7.907 -35.102 1.00 93.00 103 ASN A N 1
ATOM 766 C CA . ASN A 1 103 ? 37.054 8.389 -33.741 1.00 93.00 103 ASN A CA 1
ATOM 767 C C . ASN A 1 103 ? 36.512 7.270 -32.836 1.00 93.00 103 ASN A C 1
ATOM 769 O O . ASN A 1 103 ? 37.090 7.026 -31.778 1.00 93.00 103 ASN A O 1
ATOM 773 N N . GLN A 1 104 ? 35.470 6.545 -33.258 1.00 92.69 104 GLN A N 1
ATOM 774 C CA . GLN A 1 104 ? 34.842 5.472 -32.475 1.00 92.69 104 GLN A CA 1
ATOM 775 C C . GLN A 1 104 ? 35.797 4.313 -32.158 1.00 92.69 104 GLN A C 1
ATOM 777 O O . GLN A 1 104 ? 35.773 3.786 -31.048 1.00 92.69 104 GLN A O 1
ATOM 782 N N . PHE A 1 105 ? 36.675 3.944 -33.093 1.00 94.19 105 PHE A N 1
ATOM 783 C CA . PHE A 1 105 ? 37.609 2.827 -32.924 1.00 94.19 105 PHE A CA 1
ATOM 784 C C . PHE A 1 105 ? 38.991 3.228 -32.378 1.00 94.19 105 PHE A C 1
ATOM 786 O O . PHE A 1 105 ? 39.847 2.362 -32.217 1.00 94.19 105 PHE A O 1
ATOM 793 N N . GLN A 1 106 ? 39.239 4.503 -32.049 1.00 93.12 106 GLN A N 1
ATOM 794 C CA . GLN A 1 106 ? 40.590 5.000 -31.728 1.00 93.12 106 GLN A CA 1
ATOM 795 C C . GLN A 1 106 ? 41.280 4.308 -30.533 1.00 93.12 106 GLN A C 1
ATOM 797 O O . GLN A 1 106 ? 42.507 4.303 -30.452 1.00 93.12 106 GLN A O 1
ATOM 802 N N . PHE A 1 107 ? 40.509 3.736 -29.599 1.00 91.38 107 PHE A N 1
ATOM 803 C CA . PHE A 1 107 ? 41.023 3.014 -28.425 1.00 91.38 107 PHE A CA 1
ATOM 804 C C . PHE A 1 107 ? 40.926 1.490 -28.555 1.00 91.38 107 PHE A C 1
ATOM 806 O O . PHE A 1 107 ? 41.324 0.760 -27.645 1.00 91.38 107 PHE A O 1
ATOM 813 N N . GLU A 1 108 ? 40.399 1.005 -29.676 1.00 90.62 108 GLU A N 1
ATOM 814 C CA . GLU A 1 108 ? 40.048 -0.390 -29.871 1.00 90.62 108 GLU A CA 1
ATOM 815 C C . GLU A 1 108 ? 40.969 -1.066 -30.888 1.00 90.62 108 GLU A C 1
ATOM 817 O O . GLU A 1 108 ? 41.302 -0.518 -31.936 1.00 90.62 108 GLU A O 1
ATOM 822 N N . LYS A 1 109 ? 41.378 -2.303 -30.596 1.00 84.94 109 LYS A N 1
ATOM 823 C CA . LYS A 1 109 ? 42.262 -3.092 -31.468 1.00 84.94 109 LYS A CA 1
ATOM 824 C C . LYS A 1 109 ? 41.440 -3.939 -32.439 1.00 84.94 109 LYS A C 1
ATOM 826 O O . LYS A 1 109 ? 41.404 -5.159 -32.320 1.00 84.94 109 LYS A O 1
ATOM 831 N N . THR A 1 110 ? 40.756 -3.279 -33.371 1.00 93.94 110 THR A N 1
ATOM 832 C CA . THR A 1 110 ? 39.979 -3.951 -34.429 1.00 93.94 110 THR A CA 1
ATOM 833 C C . THR A 1 110 ? 40.807 -4.042 -35.704 1.00 93.94 110 THR A C 1
ATOM 835 O O . THR A 1 110 ? 41.388 -3.045 -36.130 1.00 93.94 110 THR A O 1
ATOM 838 N N . GLN A 1 111 ? 40.870 -5.224 -36.318 1.00 96.69 111 GLN A N 1
ATOM 839 C CA . GLN A 1 111 ? 41.519 -5.405 -37.617 1.00 96.69 111 GLN A CA 1
ATOM 840 C C . GLN A 1 111 ? 40.488 -5.221 -38.730 1.00 96.69 111 GLN A C 1
ATOM 842 O O . GLN A 1 111 ? 39.522 -5.976 -38.796 1.00 96.69 111 GLN A O 1
ATOM 847 N N . PHE A 1 112 ? 40.696 -4.240 -39.606 1.00 97.25 112 PHE A N 1
ATOM 848 C CA . PHE A 1 112 ? 39.867 -4.036 -40.794 1.00 97.25 112 PHE A CA 1
ATOM 849 C C . PHE A 1 112 ? 40.573 -4.623 -42.018 1.00 97.25 112 PHE A C 1
ATOM 851 O O . PHE A 1 112 ? 41.695 -4.225 -42.328 1.00 97.25 112 PHE A O 1
ATOM 858 N N . ARG A 1 113 ? 39.919 -5.564 -42.700 1.00 97.31 113 ARG A N 1
ATOM 859 C CA . ARG A 1 113 ? 40.374 -6.191 -43.944 1.00 97.31 113 ARG A CA 1
ATOM 860 C C . ARG A 1 113 ? 39.432 -5.807 -45.082 1.00 97.31 113 ARG A C 1
ATOM 862 O O . ARG A 1 113 ? 38.421 -6.469 -45.307 1.00 97.31 113 ARG A O 1
ATOM 869 N N . THR A 1 114 ? 39.726 -4.683 -45.726 1.00 96.38 114 THR A N 1
ATOM 870 C CA . THR A 1 114 ? 38.992 -4.176 -46.894 1.00 96.38 114 THR A CA 1
ATOM 871 C C . THR A 1 114 ? 39.548 -4.775 -48.188 1.00 96.38 114 THR A C 1
ATOM 873 O O . THR A 1 114 ? 40.684 -5.246 -48.221 1.00 96.38 114 THR A O 1
ATOM 876 N N . GLY A 1 115 ? 38.737 -4.804 -49.246 1.00 95.06 115 GLY A N 1
ATOM 877 C CA . GLY A 1 115 ? 39.064 -5.457 -50.519 1.00 95.06 115 GLY A CA 1
ATOM 878 C C . GLY A 1 115 ? 39.087 -6.992 -50.445 1.00 95.06 115 GLY A C 1
ATOM 879 O O . GLY A 1 115 ? 39.456 -7.658 -51.413 1.00 95.06 115 GLY A O 1
ATOM 880 N N . GLU A 1 116 ? 38.679 -7.580 -49.315 1.00 94.06 116 GLU A N 1
ATOM 881 C CA . GLU A 1 116 ? 38.696 -9.022 -49.065 1.00 94.06 116 GLU A CA 1
ATOM 882 C C . GLU A 1 116 ? 37.268 -9.582 -49.072 1.00 94.06 116 GLU A C 1
ATOM 884 O O . GLU A 1 116 ? 36.531 -9.540 -48.083 1.00 94.06 116 GLU A O 1
ATOM 889 N N . ARG A 1 117 ? 36.860 -10.151 -50.213 1.00 93.19 117 ARG A N 1
ATOM 890 C CA . ARG A 1 117 ? 35.581 -10.862 -50.327 1.00 93.19 117 ARG A CA 1
ATOM 891 C C . ARG A 1 117 ? 35.702 -12.273 -49.758 1.00 93.19 117 ARG A C 1
ATOM 893 O O . ARG A 1 117 ? 36.421 -13.107 -50.302 1.00 93.19 117 ARG A O 1
ATOM 900 N N . ILE A 1 118 ? 34.901 -12.572 -48.740 1.00 94.69 118 ILE A N 1
ATOM 901 C CA . ILE A 1 118 ? 34.763 -13.936 -48.224 1.00 94.69 118 ILE A CA 1
ATOM 902 C C . ILE A 1 118 ? 33.908 -14.776 -49.173 1.00 94.69 118 ILE A C 1
ATOM 904 O O . ILE A 1 118 ? 32.753 -14.446 -49.438 1.00 94.69 118 ILE A O 1
ATOM 908 N N . THR A 1 119 ? 34.474 -15.880 -49.659 1.00 88.44 119 THR A N 1
ATOM 909 C CA . THR A 1 119 ? 33.803 -16.852 -50.540 1.00 88.44 119 THR A CA 1
ATOM 910 C C . THR A 1 119 ? 33.501 -18.180 -49.839 1.00 88.44 119 THR A C 1
ATOM 912 O O . THR A 1 119 ? 32.591 -18.893 -50.252 1.00 88.44 119 THR A O 1
ATOM 915 N N . SER A 1 120 ? 34.223 -18.501 -48.759 1.00 91.31 120 SER A N 1
ATOM 916 C CA . SER A 1 120 ? 34.079 -19.736 -47.982 1.00 91.31 120 SER A CA 1
ATOM 917 C C . SER A 1 120 ? 33.860 -19.418 -46.504 1.00 91.31 120 SER A C 1
ATOM 919 O O . SER A 1 120 ? 34.784 -19.025 -45.794 1.00 91.31 120 SER A O 1
ATOM 921 N N . LEU A 1 121 ? 32.633 -19.618 -46.012 1.00 93.56 121 LEU A N 1
ATOM 922 C CA . LEU A 1 121 ? 32.326 -19.445 -44.587 1.00 93.56 121 LEU A CA 1
ATOM 923 C C . LEU A 1 121 ? 33.078 -20.456 -43.711 1.00 93.56 121 LEU A C 1
ATOM 925 O O . LEU A 1 121 ? 33.432 -20.141 -42.579 1.00 93.56 121 LEU A O 1
ATOM 929 N N . LYS A 1 122 ? 33.341 -21.659 -44.235 1.00 93.00 122 LYS A N 1
ATOM 930 C CA . LYS A 1 122 ? 34.011 -22.737 -43.500 1.00 93.00 122 LYS A CA 1
ATOM 931 C C . LYS A 1 122 ? 35.396 -22.314 -43.007 1.00 93.00 122 LYS A C 1
ATOM 933 O O . LYS A 1 122 ? 35.714 -22.537 -41.848 1.00 93.00 122 LYS A O 1
ATOM 938 N N . GLU A 1 123 ? 36.182 -21.666 -43.863 1.00 91.44 123 GLU A N 1
ATOM 939 C CA . GLU A 1 123 ? 37.531 -21.200 -43.516 1.00 91.44 123 GLU A CA 1
ATOM 940 C C . GLU A 1 123 ? 37.503 -20.150 -42.403 1.00 91.44 123 GLU A C 1
ATOM 942 O O . GLU A 1 123 ? 38.309 -20.203 -41.479 1.00 91.44 123 GLU A O 1
ATOM 947 N N . ILE A 1 124 ? 36.535 -19.232 -42.457 1.00 95.25 124 ILE A N 1
ATOM 948 C CA . ILE A 1 124 ? 36.357 -18.212 -41.422 1.00 95.25 124 ILE A CA 1
ATOM 949 C C . ILE A 1 124 ? 35.882 -18.845 -40.113 1.00 95.25 124 ILE A C 1
ATOM 951 O O . ILE A 1 124 ? 36.414 -18.541 -39.053 1.00 95.25 124 ILE A O 1
ATOM 955 N N . ARG A 1 125 ? 34.921 -19.767 -40.157 1.00 94.25 125 ARG A N 1
ATOM 956 C CA . ARG A 1 125 ? 34.428 -20.450 -38.956 1.00 94.25 125 ARG A CA 1
ATOM 957 C C . ARG A 1 125 ? 35.521 -21.271 -38.269 1.00 94.25 125 ARG A C 1
ATOM 959 O O . ARG A 1 125 ? 35.605 -21.261 -37.050 1.00 94.25 125 ARG A O 1
ATOM 966 N N . ASP A 1 126 ? 36.358 -21.965 -39.034 1.00 92.94 126 ASP A N 1
ATOM 967 C CA . ASP A 1 126 ? 37.423 -22.801 -38.473 1.00 92.94 126 ASP A CA 1
ATOM 968 C C . ASP A 1 126 ? 38.574 -21.948 -37.873 1.00 92.94 126 ASP A C 1
ATOM 970 O O . ASP A 1 126 ? 39.368 -22.457 -37.081 1.00 92.94 126 ASP A O 1
ATOM 974 N N . ALA A 1 127 ? 38.656 -20.652 -38.212 1.00 95.50 127 ALA A N 1
ATOM 975 C CA . ALA A 1 127 ? 39.692 -19.724 -37.748 1.00 95.50 127 ALA A CA 1
ATOM 976 C C . ALA A 1 127 ? 39.282 -18.818 -36.567 1.00 95.50 127 ALA A C 1
ATOM 978 O O . ALA A 1 127 ? 40.159 -18.207 -35.956 1.00 95.50 127 ALA A O 1
ATOM 979 N N . TYR A 1 128 ? 37.988 -18.708 -36.247 1.00 97.81 128 TYR A N 1
ATOM 980 C CA . TYR A 1 128 ? 37.469 -17.778 -35.235 1.00 97.81 128 TYR A CA 1
ATOM 981 C C . TYR A 1 128 ? 36.498 -18.468 -34.269 1.00 97.81 128 TYR A C 1
ATOM 983 O O . TYR A 1 128 ? 35.770 -19.377 -34.652 1.00 97.81 128 TYR A O 1
ATOM 991 N N . ASP A 1 129 ? 36.426 -18.006 -33.015 1.00 97.94 129 ASP A N 1
ATOM 992 C CA . ASP A 1 129 ? 35.508 -18.586 -32.020 1.00 97.94 129 ASP A CA 1
ATOM 993 C C . ASP A 1 129 ? 34.027 -18.290 -32.329 1.00 97.94 129 ASP A C 1
ATOM 995 O O . ASP A 1 129 ? 33.148 -19.041 -31.907 1.00 97.94 129 ASP A O 1
ATOM 999 N N . ALA A 1 130 ? 33.731 -17.186 -33.023 1.00 98.25 130 ALA A N 1
ATOM 1000 C CA . ALA A 1 130 ? 32.389 -16.837 -33.490 1.00 98.25 130 ALA A CA 1
ATOM 1001 C C . ALA A 1 130 ? 32.434 -15.978 -34.764 1.00 98.25 130 ALA A C 1
ATOM 1003 O O . ALA A 1 130 ? 33.390 -15.232 -34.995 1.00 98.25 130 ALA A O 1
ATOM 1004 N N . VAL A 1 131 ? 31.368 -16.040 -35.566 1.00 98.50 131 VAL A N 1
ATOM 1005 C CA . VAL A 1 131 ? 31.236 -15.310 -36.836 1.00 98.50 131 VAL A CA 1
ATOM 1006 C C . VAL A 1 131 ? 29.915 -14.544 -36.882 1.00 98.50 131 VAL A C 1
ATOM 1008 O O . VAL A 1 131 ? 28.868 -15.093 -36.543 1.00 98.50 131 VAL A O 1
ATOM 1011 N N . TYR A 1 132 ? 29.944 -13.290 -37.336 1.00 98.56 132 TYR A N 1
ATOM 1012 C CA . TYR A 1 132 ? 28.751 -12.495 -37.636 1.00 98.56 132 TYR A CA 1
ATOM 1013 C C . TYR A 1 132 ? 28.659 -12.173 -39.129 1.00 98.56 132 TYR A C 1
ATOM 1015 O O . TYR A 1 132 ? 29.574 -11.576 -39.692 1.00 98.56 132 TYR A O 1
ATOM 1023 N N . ILE A 1 133 ? 27.548 -12.538 -39.765 1.00 98.25 133 ILE A N 1
ATOM 1024 C CA . ILE A 1 133 ? 27.261 -12.274 -41.176 1.00 98.25 133 ILE A CA 1
ATOM 1025 C C . ILE A 1 133 ? 26.382 -11.022 -41.280 1.00 98.25 133 ILE A C 1
ATOM 1027 O O . ILE A 1 133 ? 25.215 -11.024 -40.884 1.00 98.25 133 ILE A O 1
ATOM 1031 N N . ALA A 1 134 ? 26.952 -9.965 -41.851 1.00 97.31 134 ALA A N 1
ATOM 1032 C CA . ALA A 1 134 ? 26.360 -8.641 -42.021 1.00 97.31 134 ALA A CA 1
ATOM 1033 C C . ALA A 1 134 ? 26.621 -8.083 -43.435 1.00 97.31 134 ALA A C 1
ATOM 1035 O O . ALA A 1 134 ? 26.878 -6.890 -43.608 1.00 97.31 134 ALA A O 1
ATOM 1036 N N . THR A 1 135 ? 26.544 -8.940 -44.459 1.00 95.38 135 THR A N 1
ATOM 1037 C CA . THR A 1 135 ? 26.933 -8.650 -45.857 1.00 95.38 135 THR A CA 1
ATOM 1038 C C . THR A 1 135 ? 26.020 -7.658 -46.593 1.00 95.38 135 THR A C 1
ATOM 1040 O O . THR A 1 135 ? 26.262 -7.355 -47.758 1.00 95.38 135 THR A O 1
ATOM 1043 N N . GLY A 1 136 ? 25.008 -7.106 -45.918 1.00 92.19 136 GLY A N 1
ATOM 1044 C CA . GLY A 1 136 ? 24.097 -6.110 -46.480 1.00 92.19 136 GLY A CA 1
ATOM 1045 C C . GLY A 1 136 ? 23.031 -6.700 -47.407 1.00 92.19 136 GLY A C 1
ATOM 1046 O O . GLY A 1 136 ? 22.919 -7.913 -47.583 1.00 92.19 136 GLY A O 1
ATOM 1047 N N . GLU A 1 137 ? 22.194 -5.823 -47.956 1.00 91.19 137 GLU A N 1
ATOM 1048 C CA . GLU A 1 137 ? 21.131 -6.208 -48.886 1.00 91.19 137 GLU A CA 1
ATOM 1049 C C . GLU A 1 137 ? 21.722 -6.813 -50.170 1.00 91.19 137 GLU A C 1
ATOM 1051 O O . GLU A 1 137 ? 22.664 -6.271 -50.744 1.00 91.19 137 GLU A O 1
ATOM 1056 N N . GLY A 1 138 ? 21.198 -7.966 -50.598 1.00 87.38 138 GLY A N 1
ATOM 1057 C CA . GLY A 1 138 ? 21.733 -8.711 -51.747 1.00 87.38 138 GLY A CA 1
ATOM 1058 C C . GLY A 1 138 ? 23.102 -9.368 -51.512 1.00 87.38 138 GLY A C 1
ATOM 1059 O O . GLY A 1 138 ? 23.675 -9.916 -52.452 1.00 87.38 138 GLY A O 1
ATOM 1060 N N . GLY A 1 139 ? 23.629 -9.321 -50.284 1.00 90.25 139 GLY A N 1
ATOM 1061 C CA . GLY A 1 139 ? 24.897 -9.938 -49.908 1.00 90.25 139 GLY A CA 1
ATOM 1062 C C . GLY A 1 139 ? 24.832 -11.459 -49.731 1.00 90.25 139 GLY A C 1
ATOM 1063 O O . GLY A 1 139 ? 23.762 -12.069 -49.661 1.00 90.25 139 GLY A O 1
ATOM 1064 N N . GLU A 1 140 ? 26.009 -12.078 -49.621 1.00 91.62 140 GLU A N 1
ATOM 1065 C CA . GLU A 1 140 ? 26.147 -13.526 -49.441 1.00 91.62 140 GLU A CA 1
ATOM 1066 C C . GLU A 1 140 ? 25.622 -13.988 -48.077 1.00 91.62 140 GLU A C 1
ATOM 1068 O O . GLU A 1 140 ? 26.033 -13.478 -47.031 1.00 91.62 140 GLU A O 1
ATOM 1073 N N . ARG A 1 141 ? 24.734 -14.991 -48.101 1.00 92.44 141 ARG A N 1
ATOM 1074 C CA . ARG A 1 141 ? 24.182 -15.671 -46.913 1.00 92.44 141 ARG A CA 1
ATOM 1075 C C . ARG A 1 141 ? 24.895 -16.978 -46.582 1.00 92.44 141 ARG A C 1
ATOM 1077 O O . ARG A 1 141 ? 24.609 -17.573 -45.550 1.00 92.44 141 ARG A O 1
ATOM 1084 N N . PHE A 1 142 ? 25.772 -17.452 -47.471 1.00 93.94 142 PHE A N 1
ATOM 1085 C CA . PHE A 1 142 ? 26.474 -18.735 -47.344 1.00 93.94 142 PHE A CA 1
ATOM 1086 C C . PHE A 1 142 ? 25.535 -19.937 -47.122 1.00 93.94 142 PHE A C 1
ATOM 1088 O O . PHE A 1 142 ? 25.886 -20.892 -46.437 1.00 93.94 142 PHE A O 1
ATOM 1095 N N . GLY A 1 143 ? 24.319 -19.879 -47.680 1.00 91.75 143 GLY A N 1
ATOM 1096 C CA . GLY A 1 143 ? 23.293 -20.914 -47.502 1.00 91.75 143 GLY A CA 1
ATOM 1097 C C . GLY A 1 143 ? 22.608 -20.921 -46.130 1.00 91.75 143 GLY A C 1
ATOM 1098 O O . GLY A 1 143 ? 21.815 -21.820 -45.869 1.00 91.75 143 GLY A O 1
ATOM 1099 N N . LEU A 1 144 ? 22.880 -19.935 -45.268 1.00 93.88 144 LEU A N 1
ATOM 1100 C CA . LEU A 1 144 ? 22.309 -19.846 -43.927 1.00 93.88 144 LEU A CA 1
ATOM 1101 C C . LEU A 1 144 ? 21.067 -18.959 -43.874 1.00 93.88 144 LEU A C 1
ATOM 1103 O O . LEU A 1 144 ? 20.908 -17.999 -44.633 1.00 93.88 144 LEU A O 1
ATOM 1107 N N . ALA A 1 145 ? 20.203 -19.278 -42.917 1.00 93.00 145 ALA A N 1
ATOM 1108 C CA . ALA A 1 145 ? 19.038 -18.494 -42.547 1.00 93.00 145 ALA A CA 1
ATOM 1109 C C . ALA A 1 145 ? 19.030 -18.264 -41.025 1.00 93.00 145 ALA A C 1
ATOM 1111 O O . ALA A 1 145 ? 19.674 -19.022 -40.289 1.00 93.00 145 ALA A O 1
ATOM 1112 N N . PRO A 1 146 ? 18.313 -17.233 -40.543 1.00 92.62 146 PRO A N 1
ATOM 1113 C CA . PRO A 1 146 ? 18.020 -17.093 -39.124 1.00 92.62 146 PRO A CA 1
ATOM 1114 C C . PRO A 1 146 ? 17.339 -18.347 -38.573 1.00 92.62 146 PRO A C 1
ATOM 1116 O O . PRO A 1 146 ? 16.495 -18.942 -39.241 1.00 92.62 146 PRO A O 1
ATOM 1119 N N . SER A 1 147 ? 17.700 -18.709 -37.349 1.00 92.75 147 SER A N 1
ATOM 1120 C CA . SER A 1 147 ? 17.193 -19.873 -36.631 1.00 92.75 147 SER A CA 1
ATOM 1121 C C . SER A 1 147 ? 16.384 -19.457 -35.406 1.00 92.75 147 SER A C 1
ATOM 1123 O O . SER A 1 147 ? 16.672 -18.442 -34.769 1.00 92.75 147 SER A O 1
ATOM 1125 N N . ASP A 1 148 ? 15.432 -20.299 -35.005 1.00 90.56 148 ASP A N 1
ATOM 1126 C CA . ASP A 1 148 ? 14.642 -20.122 -33.780 1.00 90.56 148 ASP A CA 1
ATOM 1127 C C . ASP A 1 148 ? 15.421 -20.484 -32.500 1.00 90.56 148 ASP A C 1
ATOM 1129 O O . ASP A 1 148 ? 14.904 -20.354 -31.388 1.00 90.56 148 ASP A O 1
ATOM 1133 N N . ARG A 1 149 ? 16.688 -20.911 -32.630 1.00 91.50 149 ARG A N 1
ATOM 1134 C CA . ARG A 1 149 ? 17.576 -21.234 -31.499 1.00 91.50 149 ARG A CA 1
ATOM 1135 C C . ARG A 1 149 ? 17.791 -20.053 -30.554 1.00 91.50 149 ARG A C 1
ATOM 1137 O O . ARG A 1 149 ? 17.964 -20.279 -29.358 1.00 91.50 149 ARG A O 1
ATOM 1144 N N . GLY A 1 150 ? 17.770 -18.824 -31.068 1.00 93.00 150 GLY A N 1
ATOM 1145 C CA . GLY A 1 150 ? 17.915 -17.592 -30.297 1.00 93.00 150 GLY A CA 1
ATOM 1146 C C . GLY A 1 150 ? 18.132 -16.365 -31.181 1.00 93.00 150 GLY A C 1
ATOM 1147 O O . GLY A 1 150 ? 18.207 -16.451 -32.404 1.00 93.00 150 GLY A O 1
ATOM 1148 N N . ALA A 1 151 ? 18.229 -15.191 -30.562 1.00 93.81 151 ALA A N 1
ATOM 1149 C CA . ALA A 1 151 ? 18.397 -13.920 -31.254 1.00 93.81 151 ALA A CA 1
ATOM 1150 C C . ALA A 1 151 ? 19.644 -13.930 -32.154 1.00 93.81 151 ALA A C 1
ATOM 1152 O O . ALA A 1 151 ? 20.753 -14.178 -31.680 1.00 93.81 151 ALA A O 1
ATOM 1153 N N . PHE A 1 152 ? 19.452 -13.612 -33.441 1.00 96.06 152 PHE A N 1
ATOM 1154 C CA . PHE A 1 152 ? 20.493 -13.567 -34.482 1.00 96.06 152 PHE A CA 1
ATOM 1155 C C . PHE A 1 152 ? 21.200 -14.900 -34.755 1.00 96.06 152 PHE A C 1
ATOM 1157 O O . PHE A 1 152 ? 22.160 -14.912 -35.522 1.00 96.06 152 PHE A O 1
ATOM 1164 N N . ALA A 1 153 ? 20.764 -16.004 -34.143 1.00 96.62 153 ALA A N 1
ATOM 1165 C CA . ALA A 1 153 ? 21.358 -17.314 -34.355 1.00 96.62 153 ALA A CA 1
ATOM 1166 C C . ALA A 1 153 ? 21.067 -17.822 -35.771 1.00 96.62 153 ALA A C 1
ATOM 1168 O O . ALA A 1 153 ? 20.053 -17.473 -36.379 1.00 96.62 153 ALA A O 1
ATOM 1169 N N . THR A 1 154 ? 21.945 -18.682 -36.272 1.00 96.19 154 THR A N 1
ATOM 1170 C CA . THR A 1 154 ? 21.696 -19.500 -37.462 1.00 96.19 154 THR A CA 1
ATOM 1171 C C . THR A 1 154 ? 21.658 -20.976 -37.065 1.00 96.19 154 THR A C 1
ATOM 1173 O O . THR A 1 154 ? 21.822 -21.320 -35.891 1.00 96.19 154 THR A O 1
ATOM 1176 N N . GLU A 1 155 ? 21.416 -21.856 -38.033 1.00 93.06 155 GLU A N 1
ATOM 1177 C CA . GLU A 1 155 ? 21.508 -23.303 -37.805 1.00 93.06 155 GLU A CA 1
ATOM 1178 C C . GLU A 1 155 ? 22.950 -23.756 -37.514 1.00 93.06 155 GLU A C 1
ATOM 1180 O O . GLU A 1 155 ? 23.149 -24.759 -36.833 1.00 93.06 155 GLU A O 1
ATOM 1185 N N . GLU A 1 156 ? 23.955 -22.991 -37.949 1.00 94.81 156 GLU A N 1
ATOM 1186 C CA . GLU A 1 156 ? 25.368 -23.290 -37.711 1.00 94.81 156 GLU A CA 1
ATOM 1187 C C . GLU A 1 156 ? 25.849 -22.756 -36.356 1.00 94.81 156 GLU A C 1
ATOM 1189 O O . GLU A 1 156 ? 25.648 -21.589 -36.002 1.00 94.81 156 GLU A O 1
ATOM 1194 N N . ASP A 1 157 ? 26.551 -23.612 -35.613 1.00 95.00 157 ASP A N 1
ATOM 1195 C CA . ASP A 1 157 ? 27.108 -23.264 -34.309 1.00 95.00 157 ASP A CA 1
ATOM 1196 C C . ASP A 1 157 ? 28.150 -22.145 -34.411 1.00 95.00 157 ASP A C 1
ATOM 1198 O O . ASP A 1 157 ? 29.067 -22.174 -35.234 1.00 95.00 157 ASP A O 1
ATOM 1202 N N . GLY A 1 158 ? 28.000 -21.137 -33.550 1.00 96.06 158 GLY A N 1
ATOM 1203 C CA . GLY A 1 158 ? 28.886 -19.975 -33.497 1.00 96.06 158 GLY A CA 1
ATOM 1204 C C . GLY A 1 158 ? 28.721 -18.984 -34.647 1.00 96.06 158 GLY A C 1
ATOM 1205 O O . GLY A 1 158 ? 29.467 -18.004 -34.690 1.00 96.06 158 GLY A O 1
ATOM 1206 N N . VAL A 1 159 ? 27.745 -19.184 -35.541 1.00 97.88 159 VAL A N 1
ATOM 1207 C CA . VAL A 1 159 ? 27.469 -18.277 -36.660 1.00 97.88 159 VAL A CA 1
ATOM 1208 C C . VAL A 1 159 ? 26.165 -17.517 -36.434 1.00 97.88 159 VAL A C 1
ATOM 1210 O O . VAL A 1 159 ? 25.095 -18.097 -36.244 1.00 97.88 159 VAL A O 1
ATOM 1213 N N . PHE A 1 160 ? 26.260 -16.193 -36.491 1.00 98.12 160 PHE A N 1
ATOM 1214 C CA . PHE A 1 160 ? 25.165 -15.254 -36.281 1.00 98.12 160 PHE A CA 1
ATOM 1215 C C . PHE A 1 160 ? 24.931 -14.413 -37.537 1.00 98.12 160 PHE A C 1
ATOM 1217 O O . PHE A 1 160 ? 25.853 -14.198 -38.320 1.00 98.12 160 PHE A O 1
ATOM 1224 N N . MET A 1 161 ? 23.719 -13.896 -37.731 1.00 97.25 161 MET A N 1
ATOM 1225 C CA . MET A 1 161 ? 23.360 -13.092 -38.905 1.00 97.25 161 MET A CA 1
ATOM 1226 C C . MET A 1 161 ? 22.406 -11.954 -38.539 1.00 97.25 161 MET A C 1
ATOM 1228 O O . MET A 1 161 ? 21.501 -12.127 -37.723 1.00 97.25 161 MET A O 1
ATOM 1232 N N . GLY A 1 162 ? 22.580 -10.784 -39.156 1.00 96.19 162 GLY A N 1
ATOM 1233 C CA . GLY A 1 162 ? 21.661 -9.658 -38.990 1.00 96.19 162 GLY A CA 1
ATOM 1234 C C . GLY A 1 162 ? 21.922 -8.506 -39.956 1.00 96.19 162 GLY A C 1
ATOM 1235 O O . GLY A 1 162 ? 22.796 -8.570 -40.819 1.00 96.19 162 GLY A O 1
ATOM 1236 N N . GLY A 1 163 ? 21.135 -7.439 -39.823 1.00 95.25 163 GLY A N 1
ATOM 1237 C CA . GLY A 1 163 ? 21.294 -6.246 -40.649 1.00 95.25 163 GLY A CA 1
ATOM 1238 C C . GLY A 1 163 ? 20.616 -6.321 -42.015 1.00 95.25 163 GLY A C 1
ATOM 1239 O O . GLY A 1 163 ? 19.632 -7.035 -42.198 1.00 95.25 163 GLY A O 1
ATOM 1240 N N . GLY A 1 164 ? 21.124 -5.548 -42.982 1.00 93.00 164 GLY A N 1
ATOM 1241 C CA . GLY A 1 164 ? 20.486 -5.355 -44.296 1.00 93.00 164 GLY A CA 1
ATOM 1242 C C . GLY A 1 164 ? 20.268 -6.645 -45.096 1.00 93.00 164 GLY A C 1
ATOM 1243 O O . GLY A 1 164 ? 19.341 -6.724 -45.895 1.00 93.00 164 GLY A O 1
ATOM 1244 N N . ILE A 1 165 ? 21.037 -7.702 -44.814 1.00 94.44 165 ILE A N 1
ATOM 1245 C CA . ILE A 1 165 ? 20.839 -9.034 -45.405 1.00 94.44 165 ILE A CA 1
ATOM 1246 C C . ILE A 1 165 ? 19.460 -9.626 -45.075 1.00 94.44 165 ILE A C 1
ATOM 1248 O O . ILE A 1 165 ? 18.961 -10.464 -45.822 1.00 94.44 165 ILE A O 1
ATOM 1252 N N . LEU A 1 166 ? 18.830 -9.173 -43.985 1.00 93.56 166 LEU A N 1
ATOM 1253 C CA . LEU A 1 166 ? 17.483 -9.546 -43.546 1.00 93.56 166 LEU A CA 1
ATOM 1254 C C . LEU A 1 166 ? 16.420 -8.486 -43.900 1.00 93.56 166 LEU A C 1
ATOM 1256 O O . LEU A 1 166 ? 15.307 -8.557 -43.387 1.00 93.56 166 LEU A O 1
ATOM 1260 N N . GLY A 1 167 ? 16.748 -7.506 -44.752 1.00 92.44 167 GLY A N 1
ATOM 1261 C CA . GLY A 1 167 ? 15.823 -6.445 -45.175 1.00 92.44 167 GLY A CA 1
ATOM 1262 C C . GLY A 1 167 ? 15.606 -5.334 -44.141 1.00 92.44 167 GLY A C 1
ATOM 1263 O O . GLY A 1 167 ? 14.567 -4.682 -44.153 1.00 92.44 167 GLY A O 1
ATOM 1264 N N . ARG A 1 168 ? 16.554 -5.140 -43.216 1.00 92.19 168 ARG A N 1
ATOM 1265 C CA . ARG A 1 168 ? 16.509 -4.085 -42.189 1.00 92.19 168 ARG A CA 1
ATOM 1266 C C . ARG A 1 168 ? 16.832 -2.707 -42.755 1.00 92.19 168 ARG A C 1
ATOM 1268 O O . ARG A 1 168 ? 17.731 -2.597 -43.589 1.00 92.19 168 ARG A O 1
ATOM 1275 N N . THR A 1 169 ? 16.195 -1.661 -42.223 1.00 91.12 169 THR A N 1
ATOM 1276 C CA . THR A 1 169 ? 16.587 -0.267 -42.512 1.00 91.12 169 THR A CA 1
ATOM 1277 C C . THR A 1 169 ? 17.997 0.036 -41.974 1.00 91.12 169 THR A C 1
ATOM 1279 O O . THR A 1 169 ? 18.503 -0.709 -41.129 1.00 91.12 169 THR A O 1
ATOM 1282 N N . PRO A 1 170 ? 18.666 1.127 -42.393 1.00 91.38 170 PRO A N 1
ATOM 1283 C CA . PRO A 1 170 ? 20.006 1.476 -41.908 1.00 91.38 170 PRO A CA 1
ATOM 1284 C C . PRO A 1 170 ? 20.138 1.529 -40.374 1.00 91.38 170 PRO A C 1
ATOM 1286 O O . PRO A 1 170 ? 21.097 0.990 -39.811 1.00 91.38 170 PRO A O 1
ATOM 1289 N N . VAL A 1 171 ? 19.164 2.126 -39.676 1.00 91.00 171 VAL A N 1
ATOM 1290 C CA . VAL A 1 171 ? 19.169 2.206 -38.204 1.00 91.00 171 VAL A CA 1
ATOM 1291 C C . VAL A 1 171 ? 18.854 0.863 -37.560 1.00 91.00 171 VAL A C 1
ATOM 1293 O O . VAL A 1 171 ? 19.516 0.484 -36.591 1.00 91.00 171 VAL A O 1
ATOM 1296 N N . GLU A 1 172 ? 17.893 0.112 -38.099 1.00 91.62 172 GLU A N 1
ATOM 1297 C CA . GLU A 1 172 ? 17.616 -1.246 -37.627 1.00 91.62 172 GLU A CA 1
ATOM 1298 C C . GLU A 1 172 ? 18.829 -2.160 -37.812 1.00 91.62 172 GLU A C 1
ATOM 1300 O O . GLU A 1 172 ? 19.139 -2.957 -36.932 1.00 91.62 172 GLU A O 1
ATOM 1305 N N . ALA A 1 173 ? 19.563 -2.011 -38.914 1.00 94.56 173 ALA A N 1
ATOM 1306 C CA . ALA A 1 173 ? 20.742 -2.806 -39.199 1.00 94.56 173 ALA A CA 1
ATOM 1307 C C . ALA A 1 173 ? 21.877 -2.521 -38.208 1.00 94.56 173 ALA A C 1
ATOM 1309 O O . ALA A 1 173 ? 22.507 -3.455 -37.706 1.00 94.56 173 ALA A O 1
ATOM 1310 N N . LEU A 1 174 ? 22.104 -1.246 -37.877 1.00 94.50 174 LEU A N 1
ATOM 1311 C CA . LEU A 1 174 ? 23.026 -0.855 -36.811 1.00 94.50 174 LEU A CA 1
ATOM 1312 C C . LEU A 1 174 ? 22.595 -1.437 -35.452 1.00 94.50 174 LEU A C 1
ATOM 1314 O O . LEU A 1 174 ? 23.426 -1.975 -34.717 1.00 94.50 174 LEU A O 1
ATOM 1318 N N . ALA A 1 175 ? 21.299 -1.365 -35.128 1.00 93.38 175 ALA A N 1
ATOM 1319 C CA . ALA A 1 175 ? 20.751 -1.921 -33.893 1.00 93.38 175 ALA A CA 1
ATOM 1320 C C . ALA A 1 175 ? 20.905 -3.451 -33.823 1.00 93.38 175 ALA A C 1
ATOM 1322 O O . ALA A 1 175 ? 21.277 -3.973 -32.770 1.00 93.38 175 ALA A O 1
ATOM 1323 N N . ASP A 1 176 ? 20.674 -4.157 -34.932 1.00 95.44 176 ASP A N 1
ATOM 1324 C CA . ASP A 1 176 ? 20.898 -5.597 -35.068 1.00 95.44 176 ASP A CA 1
ATOM 1325 C C . ASP A 1 176 ? 22.357 -5.952 -34.779 1.00 95.44 176 ASP A C 1
ATOM 1327 O O . ASP A 1 176 ? 22.607 -6.855 -33.989 1.00 95.44 176 ASP A O 1
ATOM 1331 N N . GLY A 1 177 ? 23.317 -5.196 -35.319 1.00 96.88 177 GLY A N 1
ATOM 1332 C CA . GLY A 1 177 ? 24.743 -5.410 -35.055 1.00 96.88 177 GLY A CA 1
ATOM 1333 C C . GLY A 1 177 ? 25.104 -5.296 -33.572 1.00 96.88 177 GLY A C 1
ATOM 1334 O O . GLY A 1 177 ? 25.746 -6.179 -32.998 1.00 96.88 177 GLY A O 1
ATOM 1335 N N . ILE A 1 178 ? 24.633 -4.231 -32.916 1.00 95.81 178 ILE A N 1
ATOM 1336 C CA . ILE A 1 178 ? 24.867 -3.996 -31.482 1.00 95.81 178 ILE A CA 1
ATOM 1337 C C . ILE A 1 178 ? 24.230 -5.102 -30.625 1.00 95.81 178 ILE A C 1
ATOM 1339 O O . ILE A 1 178 ? 24.810 -5.519 -29.621 1.00 95.81 178 ILE A O 1
ATOM 1343 N N . ARG A 1 179 ? 23.036 -5.582 -30.995 1.00 95.56 179 ARG A N 1
ATOM 1344 C CA . ARG A 1 179 ? 22.327 -6.643 -30.262 1.00 95.56 179 ARG A CA 1
ATOM 1345 C C . ARG A 1 179 ? 22.912 -8.029 -30.535 1.00 95.56 179 ARG A C 1
ATOM 1347 O O . ARG A 1 179 ? 23.008 -8.824 -29.603 1.00 95.56 179 ARG A O 1
ATOM 1354 N N . ALA A 1 180 ? 23.362 -8.299 -31.758 1.00 97.00 180 ALA A N 1
ATOM 1355 C CA . ALA A 1 180 ? 24.049 -9.535 -32.116 1.00 97.00 180 ALA A CA 1
ATOM 1356 C C . ALA A 1 180 ? 25.307 -9.729 -31.265 1.00 97.00 180 ALA A C 1
ATOM 1358 O O . ALA A 1 180 ? 25.533 -10.825 -30.764 1.00 97.00 180 ALA A O 1
ATOM 1359 N N . ALA A 1 181 ? 26.053 -8.658 -30.974 1.00 97.25 181 ALA A N 1
ATOM 1360 C CA . ALA A 1 181 ? 27.201 -8.720 -30.068 1.00 97.25 181 ALA A CA 1
ATOM 1361 C C . ALA A 1 181 ? 26.854 -9.263 -28.663 1.00 97.25 181 ALA A C 1
ATOM 1363 O O . ALA A 1 181 ? 27.679 -9.939 -28.053 1.00 97.25 181 ALA A O 1
ATOM 1364 N N . VAL A 1 182 ? 25.641 -9.012 -28.147 1.00 96.12 182 VAL A N 1
ATOM 1365 C CA . VAL A 1 182 ? 25.180 -9.563 -26.855 1.00 96.12 182 VAL A CA 1
ATOM 1366 C C . VAL A 1 182 ? 24.924 -11.068 -26.963 1.00 96.12 182 VAL A C 1
ATOM 1368 O O . VAL A 1 182 ? 25.370 -11.831 -26.104 1.00 96.12 182 VAL A O 1
ATOM 1371 N N . ALA A 1 183 ? 24.258 -11.507 -28.035 1.00 96.50 183 ALA A N 1
ATOM 1372 C CA . ALA A 1 183 ? 24.019 -12.926 -28.299 1.00 96.50 183 ALA A CA 1
ATOM 1373 C C . ALA A 1 183 ? 25.337 -13.696 -28.502 1.00 96.50 183 ALA A C 1
ATOM 1375 O O . ALA A 1 183 ? 25.542 -14.758 -27.911 1.00 96.50 183 ALA A O 1
ATOM 1376 N N . MET A 1 184 ? 26.271 -13.110 -29.255 1.00 97.81 184 MET A N 1
ATOM 1377 C CA . MET A 1 184 ? 27.617 -13.643 -29.460 1.00 97.81 184 MET A CA 1
ATOM 1378 C C . MET A 1 184 ? 28.401 -13.717 -28.152 1.00 97.81 184 MET A C 1
ATOM 1380 O O . MET A 1 184 ? 29.023 -14.733 -27.872 1.00 97.81 184 MET A O 1
ATOM 1384 N N . GLU A 1 185 ? 28.344 -12.686 -27.306 1.00 96.25 185 GLU A N 1
ATOM 1385 C CA . GLU A 1 185 ? 29.019 -12.699 -26.006 1.00 96.25 185 GLU A CA 1
ATOM 1386 C C . GLU A 1 185 ? 28.501 -13.823 -25.093 1.00 96.25 185 GLU A C 1
ATOM 1388 O O . GLU A 1 185 ? 29.290 -14.470 -24.398 1.00 96.25 185 GLU A O 1
ATOM 1393 N N . LYS A 1 186 ? 27.191 -14.093 -25.095 1.00 95.69 186 LYS A N 1
ATOM 1394 C CA . LYS A 1 186 ? 26.627 -15.238 -24.368 1.00 95.69 186 LYS A CA 1
ATOM 1395 C C . LYS A 1 186 ? 27.167 -16.561 -24.898 1.00 95.69 186 LYS A C 1
ATOM 1397 O O . LYS A 1 186 ? 27.580 -17.403 -24.096 1.00 95.69 186 LYS A O 1
ATOM 1402 N N . TYR A 1 187 ? 27.205 -16.726 -26.216 1.00 97.25 187 TYR A N 1
ATOM 1403 C CA . TYR A 1 187 ? 27.766 -17.918 -26.842 1.00 97.25 187 TYR A CA 1
ATOM 1404 C C . TYR A 1 187 ? 29.250 -18.091 -26.505 1.00 97.25 187 TYR A C 1
ATOM 1406 O O . TYR A 1 187 ? 29.638 -19.140 -26.007 1.00 97.25 187 TYR A O 1
ATOM 1414 N N . LEU A 1 188 ? 30.066 -17.044 -26.629 1.00 96.69 188 LEU A N 1
ATOM 1415 C CA . LEU A 1 188 ? 31.494 -17.087 -26.294 1.00 96.69 188 LEU A CA 1
ATOM 1416 C C . LEU A 1 188 ? 31.759 -17.464 -24.824 1.00 96.69 188 LEU A C 1
ATOM 1418 O O . LEU A 1 188 ? 32.794 -18.053 -24.518 1.00 96.69 188 LEU A O 1
ATOM 1422 N N . LYS A 1 189 ? 30.831 -17.142 -23.910 1.00 94.56 189 LYS A N 1
ATOM 1423 C CA . LYS A 1 189 ? 30.925 -17.484 -22.479 1.00 94.56 189 LYS A CA 1
ATOM 1424 C C . LYS A 1 189 ? 30.394 -18.874 -22.130 1.00 94.56 189 LYS A C 1
ATOM 1426 O O . LYS A 1 189 ? 30.853 -19.452 -21.150 1.00 94.56 189 LYS A O 1
ATOM 1431 N N . THR A 1 190 ? 29.387 -19.369 -22.849 1.00 95.44 190 THR A N 1
ATOM 1432 C CA . THR A 1 190 ? 28.586 -20.534 -22.415 1.00 95.44 190 THR A CA 1
ATOM 1433 C C . THR A 1 190 ? 28.478 -21.655 -23.446 1.00 95.44 190 THR A C 1
ATOM 1435 O O . THR A 1 190 ? 28.016 -22.738 -23.106 1.00 95.44 190 THR A O 1
ATOM 1438 N N . GLY A 1 191 ? 28.855 -21.405 -24.700 1.00 95.19 191 GLY A N 1
ATOM 1439 C CA . GLY A 1 191 ? 28.598 -22.277 -25.848 1.00 95.19 191 GLY A CA 1
ATOM 1440 C C . GLY A 1 191 ? 27.135 -22.299 -26.309 1.00 95.19 191 GLY A C 1
ATOM 1441 O O . GLY A 1 191 ? 26.807 -22.996 -27.263 1.00 95.19 191 GLY A O 1
ATOM 1442 N N . LEU A 1 192 ? 26.233 -21.553 -25.659 1.00 95.25 192 LEU A N 1
ATOM 1443 C CA . LEU A 1 192 ? 24.801 -21.570 -25.963 1.00 95.25 192 LEU A CA 1
ATOM 1444 C C . LEU A 1 192 ? 24.396 -20.391 -26.853 1.00 95.25 192 LEU A C 1
ATOM 1446 O O . LEU A 1 192 ? 24.679 -19.237 -26.538 1.00 95.25 192 LEU A O 1
ATOM 1450 N N . MET A 1 193 ? 23.645 -20.678 -27.919 1.00 95.50 193 MET A N 1
ATOM 1451 C CA . MET A 1 193 ? 23.084 -19.680 -28.849 1.00 95.50 193 MET A CA 1
ATOM 1452 C C . MET A 1 193 ? 21.633 -19.288 -28.518 1.00 95.50 193 MET A C 1
ATOM 1454 O O . MET A 1 193 ? 20.902 -18.814 -29.378 1.00 95.50 193 MET A O 1
ATOM 1458 N N . ASN A 1 194 ? 21.198 -19.481 -27.271 1.00 94.69 194 ASN A N 1
ATOM 1459 C CA . ASN A 1 194 ? 19.808 -19.295 -26.841 1.00 94.69 194 ASN A CA 1
ATOM 1460 C C . ASN A 1 194 ? 19.525 -17.911 -26.248 1.00 94.69 194 ASN A C 1
ATOM 1462 O O . ASN A 1 194 ? 18.849 -17.782 -25.221 1.00 94.69 194 ASN A O 1
ATOM 1466 N N . GLU A 1 195 ? 20.116 -16.860 -26.812 1.00 94.88 195 GLU A N 1
ATOM 1467 C CA . GLU A 1 195 ? 19.785 -15.507 -26.371 1.00 94.88 195 GLU A CA 1
ATOM 1468 C C . GLU A 1 195 ? 18.315 -15.198 -26.691 1.00 94.88 195 GLU A C 1
ATOM 1470 O O . GLU A 1 195 ? 17.897 -15.419 -27.826 1.00 94.88 195 GLU A O 1
ATOM 1475 N N . PRO A 1 196 ? 17.492 -14.745 -25.726 1.00 92.12 196 PRO A N 1
ATOM 1476 C CA . PRO A 1 196 ? 16.083 -14.497 -25.995 1.00 92.12 196 PRO A CA 1
ATOM 1477 C C . PRO A 1 196 ? 15.891 -13.428 -27.071 1.00 92.12 196 PRO A C 1
ATOM 1479 O O . PRO A 1 196 ? 16.523 -12.372 -27.032 1.00 92.12 196 PRO A O 1
ATOM 1482 N N . VAL A 1 197 ? 14.966 -13.668 -28.001 1.00 86.38 197 VAL A N 1
ATOM 1483 C CA . VAL A 1 197 ? 14.563 -12.653 -28.981 1.00 86.38 197 VAL A CA 1
ATOM 1484 C C . VAL A 1 197 ? 13.930 -11.466 -28.235 1.00 86.38 197 VAL A C 1
ATOM 1486 O O . VAL A 1 197 ? 12.966 -11.667 -27.487 1.00 86.38 197 VAL A O 1
ATOM 1489 N N . PRO A 1 198 ? 14.439 -10.227 -28.398 1.00 76.81 198 PRO A N 1
ATOM 1490 C CA . PRO A 1 198 ? 13.904 -9.073 -27.685 1.00 76.81 198 PRO A CA 1
ATOM 1491 C C . PRO A 1 198 ? 12.437 -8.814 -28.039 1.00 76.81 198 PRO A C 1
ATOM 1493 O O . PRO A 1 198 ? 12.084 -8.671 -29.209 1.00 76.81 198 PRO A O 1
ATOM 1496 N N . ASN A 1 199 ? 11.580 -8.676 -27.027 1.00 77.25 199 ASN A N 1
ATOM 1497 C CA . ASN A 1 199 ? 10.216 -8.204 -27.242 1.00 77.25 199 ASN A CA 1
ATOM 1498 C C . ASN A 1 199 ? 10.235 -6.688 -27.492 1.00 77.25 199 ASN A C 1
ATOM 1500 O O . ASN A 1 199 ? 10.517 -5.908 -26.584 1.00 77.25 199 ASN A O 1
ATOM 1504 N N . THR A 1 200 ? 9.932 -6.276 -28.720 1.00 72.50 200 THR A N 1
ATOM 1505 C CA . THR A 1 200 ? 9.944 -4.867 -29.141 1.00 72.50 200 THR A CA 1
ATOM 1506 C C . THR A 1 200 ? 8.635 -4.130 -28.851 1.00 72.50 200 THR A C 1
ATOM 1508 O O . THR A 1 200 ? 8.590 -2.907 -28.961 1.00 72.50 200 THR A O 1
ATOM 1511 N N . LYS A 1 201 ? 7.566 -4.833 -28.449 1.00 76.62 201 LYS A N 1
ATOM 1512 C CA . LYS A 1 201 ? 6.282 -4.200 -28.121 1.00 76.62 201 LYS A CA 1
ATOM 1513 C C . LYS A 1 201 ? 6.290 -3.687 -26.686 1.00 76.62 201 LYS A C 1
ATOM 1515 O O . LYS A 1 201 ? 6.417 -4.460 -25.734 1.00 76.62 201 LYS A O 1
ATOM 1520 N N . THR A 1 202 ? 6.080 -2.382 -26.525 1.00 73.56 202 THR A N 1
ATOM 1521 C CA . THR A 1 202 ? 5.855 -1.795 -25.203 1.00 73.56 202 THR A CA 1
ATOM 1522 C C . THR A 1 202 ? 4.490 -2.206 -24.650 1.00 73.56 202 THR A C 1
ATOM 1524 O O . THR A 1 202 ? 3.491 -2.237 -25.368 1.00 73.56 202 THR A O 1
ATOM 1527 N N . ARG A 1 203 ? 4.446 -2.530 -23.355 1.00 72.50 203 ARG A N 1
ATOM 1528 C CA . ARG A 1 203 ? 3.200 -2.730 -22.589 1.00 72.50 203 ARG A CA 1
ATOM 1529 C C . ARG A 1 203 ? 2.847 -1.513 -21.734 1.00 72.50 203 ARG A C 1
ATOM 1531 O O . ARG A 1 203 ? 1.898 -1.562 -20.957 1.00 72.50 203 ARG A O 1
ATOM 1538 N N . ILE A 1 204 ? 3.632 -0.443 -21.845 1.00 74.31 204 ILE A N 1
ATOM 1539 C CA . ILE A 1 204 ? 3.390 0.796 -21.116 1.00 74.31 204 ILE A CA 1
ATOM 1540 C C . ILE A 1 204 ? 2.062 1.378 -21.593 1.00 74.31 204 ILE A C 1
ATOM 1542 O O . ILE A 1 204 ? 1.846 1.590 -22.785 1.00 74.31 204 ILE A O 1
ATOM 1546 N N . ARG A 1 205 ? 1.179 1.637 -20.635 1.00 75.94 205 ARG A N 1
ATOM 1547 C CA . ARG A 1 205 ? -0.041 2.412 -20.816 1.00 75.94 205 ARG A CA 1
ATOM 1548 C C . ARG A 1 205 ? 0.019 3.559 -19.828 1.00 75.94 205 ARG A C 1
ATOM 1550 O O . ARG A 1 205 ? 0.234 3.318 -18.642 1.00 75.94 205 ARG A O 1
ATOM 1557 N N . MET A 1 206 ? -0.127 4.777 -20.323 1.00 74.69 206 MET A N 1
ATOM 1558 C CA . MET A 1 206 ? -0.100 5.977 -19.495 1.00 74.69 206 MET A CA 1
ATOM 1559 C C . MET A 1 206 ? -1.464 6.643 -19.507 1.00 74.69 206 MET A C 1
ATOM 1561 O O . MET A 1 206 ? -2.201 6.510 -20.485 1.00 74.69 206 MET A O 1
ATOM 1565 N N . ARG A 1 207 ? -1.778 7.308 -18.395 1.00 72.69 207 ARG A N 1
ATOM 1566 C CA . ARG A 1 207 ? -2.932 8.198 -18.278 1.00 72.69 207 ARG A CA 1
ATOM 1567 C C . ARG A 1 207 ? -2.580 9.466 -19.053 1.00 72.69 207 ARG A C 1
ATOM 1569 O O . ARG A 1 207 ? -1.515 10.035 -18.823 1.00 72.69 207 ARG A O 1
ATOM 1576 N N . MET A 1 208 ? -3.396 9.803 -20.040 1.00 75.75 208 MET A N 1
ATOM 1577 C CA . MET A 1 208 ? -3.165 10.938 -20.944 1.00 75.75 208 MET A CA 1
ATOM 1578 C C . MET A 1 208 ? -4.057 12.128 -20.580 1.00 75.75 208 MET A C 1
ATOM 1580 O O . MET A 1 208 ? -3.807 13.233 -21.035 1.00 75.75 208 MET A O 1
ATOM 1584 N N . GLU A 1 209 ? -5.072 11.887 -19.753 1.00 74.44 209 GLU A N 1
ATOM 1585 C CA . GLU A 1 209 ? -6.113 12.824 -19.341 1.00 74.44 209 GLU A CA 1
ATOM 1586 C C . GLU A 1 209 ? -5.556 14.017 -18.550 1.00 74.44 209 GLU A C 1
ATOM 1588 O O . GLU A 1 209 ? -6.133 15.096 -18.597 1.00 74.44 209 GLU A O 1
ATOM 1593 N N . ASP A 1 210 ? -4.417 13.836 -17.874 1.00 73.62 210 ASP A N 1
ATOM 1594 C CA . ASP A 1 210 ? -3.792 14.864 -17.032 1.00 73.62 210 ASP A CA 1
ATOM 1595 C C . ASP A 1 210 ? -2.641 15.603 -17.755 1.00 73.62 210 ASP A C 1
ATOM 1597 O O . ASP A 1 210 ? -1.867 16.321 -17.123 1.00 73.62 210 ASP A O 1
ATOM 1601 N N . LEU A 1 211 ? -2.445 15.369 -19.060 1.00 80.62 211 LEU A N 1
ATOM 1602 C CA . LEU A 1 211 ? -1.347 15.966 -19.824 1.00 80.62 211 LEU A CA 1
ATOM 1603 C C . LEU A 1 211 ? -1.796 17.236 -20.544 1.00 80.62 211 LEU A C 1
ATOM 1605 O O . LEU A 1 211 ? -2.714 17.209 -21.358 1.00 80.62 211 LEU A O 1
ATOM 1609 N N . GLU A 1 212 ? -1.078 18.327 -20.295 1.00 84.88 212 GLU A N 1
ATOM 1610 C CA . GLU A 1 212 ? -1.302 19.601 -20.973 1.00 84.88 212 GLU A CA 1
ATOM 1611 C C . GLU A 1 212 ? -0.785 19.581 -22.423 1.00 84.88 212 GLU A C 1
ATOM 1613 O O . GLU A 1 212 ? 0.277 19.016 -22.740 1.00 84.88 212 GLU A O 1
ATOM 1618 N N . GLU A 1 213 ? -1.546 20.233 -23.305 1.00 89.12 213 GLU A N 1
ATOM 1619 C CA . GLU A 1 213 ? -1.140 20.525 -24.678 1.00 89.12 213 GLU A CA 1
ATOM 1620 C C . GLU A 1 213 ? -0.046 21.600 -24.698 1.00 89.12 213 GLU A C 1
ATOM 1622 O O . GLU A 1 213 ? -0.112 22.621 -24.016 1.00 89.12 213 GLU A O 1
ATOM 1627 N N . THR A 1 214 ? 0.973 21.375 -25.518 1.00 90.44 214 THR A N 1
ATOM 1628 C CA . THR A 1 214 ? 2.152 22.224 -25.681 1.00 90.44 214 THR A CA 1
ATOM 1629 C C . THR A 1 214 ? 2.477 22.360 -27.165 1.00 90.44 214 THR A C 1
ATOM 1631 O O . THR A 1 214 ? 2.450 21.390 -27.917 1.00 90.44 214 THR A O 1
ATOM 1634 N N . THR A 1 215 ? 2.816 23.562 -27.621 1.00 91.56 215 THR A N 1
ATOM 1635 C CA . THR A 1 215 ? 3.102 23.763 -29.050 1.00 91.56 215 THR A CA 1
ATOM 1636 C C . THR A 1 215 ? 4.426 23.083 -29.430 1.00 91.56 215 THR A C 1
ATOM 1638 O O . THR A 1 215 ? 5.428 23.351 -28.761 1.00 91.56 215 THR A O 1
ATOM 1641 N N . PRO A 1 216 ? 4.472 22.236 -30.479 1.00 92.94 216 PRO A N 1
ATOM 1642 C CA . PRO A 1 216 ? 5.724 21.694 -30.999 1.00 92.94 216 PRO A CA 1
ATOM 1643 C C . PRO A 1 216 ? 6.706 22.781 -31.410 1.00 92.94 216 PRO A C 1
ATOM 1645 O O . PRO A 1 216 ? 6.328 23.770 -32.043 1.00 92.94 216 PRO A O 1
ATOM 1648 N N . VAL A 1 217 ? 7.979 22.582 -31.079 1.00 94.25 217 VAL A N 1
ATOM 1649 C CA . VAL A 1 217 ? 9.036 23.499 -31.494 1.00 94.25 217 VAL A CA 1
ATOM 1650 C C . VAL A 1 217 ? 9.556 23.063 -32.857 1.00 94.25 217 VAL A C 1
ATOM 1652 O O . VAL A 1 217 ? 9.926 21.907 -33.066 1.00 94.25 217 VAL A O 1
ATOM 1655 N N . HIS A 1 218 ? 9.615 24.008 -33.790 1.00 92.62 218 HIS A N 1
ATOM 1656 C CA . HIS A 1 218 ? 10.180 23.799 -35.117 1.00 92.62 218 HIS A CA 1
ATOM 1657 C C . HIS A 1 218 ? 11.453 24.637 -35.266 1.00 92.62 218 HIS A C 1
ATOM 1659 O O . HIS A 1 218 ? 11.419 25.819 -34.924 1.00 92.62 218 HIS A O 1
ATOM 1665 N N . PRO A 1 219 ? 12.559 24.059 -35.768 1.00 92.06 219 PRO A N 1
ATOM 1666 C CA . PRO A 1 219 ? 13.815 24.786 -35.899 1.00 92.06 219 PRO A CA 1
ATOM 1667 C C . PRO A 1 219 ? 13.689 25.897 -36.941 1.00 92.06 219 PRO A C 1
ATOM 1669 O O . PRO A 1 219 ? 13.257 25.642 -38.068 1.00 92.06 219 PRO A O 1
ATOM 1672 N N . ALA A 1 220 ? 14.153 27.107 -36.623 1.00 87.69 220 ALA A N 1
ATOM 1673 C CA . ALA A 1 220 ? 14.185 28.200 -37.601 1.00 87.69 220 ALA A CA 1
ATOM 1674 C C . ALA A 1 220 ? 15.067 27.883 -38.829 1.00 87.69 220 ALA A C 1
ATOM 1676 O O . ALA A 1 220 ? 14.811 28.374 -39.929 1.00 87.69 220 ALA A O 1
ATOM 1677 N N . SER A 1 221 ? 16.095 27.046 -38.648 1.00 82.88 221 SER A N 1
ATOM 1678 C CA . SER A 1 221 ? 17.005 26.585 -39.709 1.00 82.88 221 SER A CA 1
ATOM 1679 C C . SER A 1 221 ? 16.400 25.511 -40.626 1.00 82.88 221 SER A C 1
ATOM 1681 O O . SER A 1 221 ? 16.932 25.249 -41.702 1.00 82.88 221 SER A O 1
ATOM 1683 N N . GLY A 1 222 ? 15.298 24.881 -40.208 1.00 85.44 222 GLY A N 1
ATOM 1684 C CA . GLY A 1 222 ? 14.656 23.760 -40.891 1.00 85.44 222 GLY A CA 1
ATOM 1685 C C . GLY A 1 222 ? 15.160 22.374 -40.472 1.00 85.44 222 GLY A C 1
ATOM 1686 O O . GLY A 1 222 ? 14.344 21.461 -40.372 1.00 85.44 222 GLY A O 1
ATOM 1687 N N . ASP A 1 223 ? 16.453 22.191 -40.178 1.00 88.12 223 ASP A N 1
ATOM 1688 C CA . ASP A 1 223 ? 17.029 20.857 -39.923 1.00 88.12 223 ASP A CA 1
ATOM 1689 C C . ASP A 1 223 ? 17.921 20.739 -38.669 1.00 88.12 223 ASP A C 1
ATOM 1691 O O . ASP A 1 223 ? 18.419 19.641 -38.380 1.00 88.12 223 ASP A O 1
ATOM 1695 N N . ARG A 1 224 ? 18.129 21.830 -37.917 1.00 93.75 224 ARG A N 1
ATOM 1696 C CA . ARG A 1 224 ? 18.919 21.875 -36.670 1.00 93.75 224 ARG A CA 1
ATOM 1697 C C . ARG A 1 224 ? 18.308 22.815 -35.628 1.00 93.75 224 ARG A C 1
ATOM 1699 O O . ARG A 1 224 ? 17.987 23.957 -35.946 1.00 93.75 224 ARG A O 1
ATOM 1706 N N . PHE A 1 225 ? 18.208 22.361 -34.380 1.00 96.44 225 PHE A N 1
ATOM 1707 C CA . PHE A 1 225 ? 17.780 23.212 -33.265 1.00 96.44 225 PHE A CA 1
ATOM 1708 C C . PHE A 1 225 ? 18.912 24.107 -32.748 1.00 96.44 225 PHE A C 1
ATOM 1710 O O . PHE A 1 225 ? 20.068 23.681 -32.696 1.00 96.44 225 PHE A O 1
ATOM 1717 N N . THR A 1 226 ? 18.568 25.309 -32.279 1.00 96.06 226 THR A N 1
ATOM 1718 C CA . THR A 1 226 ? 19.405 26.035 -31.308 1.00 96.06 226 THR A CA 1
ATOM 1719 C C . THR A 1 226 ? 19.360 25.353 -29.934 1.00 96.06 226 THR A C 1
ATOM 1721 O O . THR A 1 226 ? 18.542 24.463 -29.692 1.00 96.06 226 THR A O 1
ATOM 1724 N N . GLU A 1 227 ? 20.236 25.753 -29.006 1.00 94.19 227 GLU A N 1
ATOM 1725 C CA . GLU A 1 227 ? 20.222 25.204 -27.643 1.00 94.19 227 GLU A CA 1
ATOM 1726 C C . GLU A 1 227 ? 18.884 25.504 -26.943 1.00 94.19 227 GLU A C 1
ATOM 1728 O O . GLU A 1 227 ? 18.299 24.624 -26.312 1.00 94.19 227 GLU A O 1
ATOM 1733 N N . GLU A 1 228 ? 18.340 26.708 -27.131 1.00 95.19 228 GLU A N 1
ATOM 1734 C CA . GLU A 1 228 ? 17.053 27.127 -26.573 1.00 95.19 228 GLU A CA 1
ATOM 1735 C C . GLU A 1 228 ? 15.879 26.342 -27.172 1.00 95.19 228 GLU A C 1
ATOM 1737 O O . GLU A 1 228 ? 15.012 25.877 -26.431 1.00 95.19 228 GLU A O 1
ATOM 1742 N N . GLU A 1 229 ? 15.861 26.153 -28.497 1.00 96.69 229 GLU A N 1
ATOM 1743 C CA . GLU A 1 229 ? 14.830 25.363 -29.180 1.00 96.69 229 GLU A CA 1
ATOM 1744 C C . GLU A 1 229 ? 14.860 23.897 -28.720 1.00 96.69 229 GLU A C 1
ATOM 1746 O O . GLU A 1 229 ? 13.814 23.316 -28.427 1.00 96.69 229 GLU A O 1
ATOM 1751 N N . ALA A 1 230 ? 16.054 23.311 -28.578 1.00 95.38 230 ALA A N 1
ATOM 1752 C CA . ALA A 1 230 ? 16.219 21.942 -28.098 1.00 95.38 230 ALA A CA 1
ATOM 1753 C C . ALA A 1 230 ? 15.743 21.776 -26.645 1.00 95.38 230 ALA A C 1
ATOM 1755 O O . ALA A 1 230 ? 15.088 20.782 -26.321 1.00 95.38 230 ALA A O 1
ATOM 1756 N N . VAL A 1 231 ? 16.034 22.749 -25.770 1.00 95.44 231 VAL A N 1
ATOM 1757 C CA . VAL A 1 231 ? 15.555 22.762 -24.376 1.00 95.44 231 VAL A CA 1
ATOM 1758 C C . VAL A 1 231 ? 14.032 22.900 -24.312 1.00 95.44 231 VAL A C 1
ATOM 1760 O O . VAL A 1 231 ? 13.387 22.221 -23.509 1.00 95.44 231 VAL A O 1
ATOM 1763 N N . ALA A 1 232 ? 13.440 23.735 -25.164 1.00 95.12 232 ALA A N 1
ATOM 1764 C CA . ALA A 1 232 ? 11.991 23.887 -25.231 1.00 95.12 232 ALA A CA 1
ATOM 1765 C C . ALA A 1 232 ? 11.305 22.605 -25.741 1.00 95.12 232 ALA A C 1
ATOM 1767 O O . ALA A 1 232 ? 10.321 22.155 -25.154 1.00 95.12 232 ALA A O 1
ATOM 1768 N N . GLU A 1 233 ? 11.855 21.960 -26.773 1.00 95.38 233 GLU A N 1
ATOM 1769 C CA . GLU A 1 233 ? 11.283 20.734 -27.336 1.00 95.38 233 GLU A CA 1
ATOM 1770 C C . GLU A 1 233 ? 11.420 19.535 -26.385 1.00 95.38 233 GLU A C 1
ATOM 1772 O O . GLU A 1 233 ? 10.466 18.778 -26.191 1.00 95.38 233 GLU A O 1
ATOM 1777 N N . ILE A 1 234 ? 12.573 19.361 -25.722 1.00 94.38 234 ILE A N 1
ATOM 1778 C CA . ILE A 1 234 ? 12.747 18.256 -24.764 1.00 94.38 234 ILE A CA 1
ATOM 1779 C C . ILE A 1 234 ? 11.841 18.414 -23.537 1.00 94.38 234 ILE A C 1
ATOM 1781 O O . ILE A 1 234 ? 11.436 17.403 -22.962 1.00 94.38 234 ILE A O 1
ATOM 1785 N N . ALA A 1 235 ? 11.466 19.641 -23.155 1.00 93.31 235 ALA A N 1
ATOM 1786 C CA . ALA A 1 235 ? 10.535 19.883 -22.052 1.00 93.31 235 ALA A CA 1
ATOM 1787 C C . ALA A 1 235 ? 9.134 19.302 -22.320 1.00 93.31 235 ALA A C 1
ATOM 1789 O O . ALA A 1 235 ? 8.430 18.938 -21.378 1.00 93.31 235 ALA A O 1
ATOM 1790 N N . ARG A 1 236 ? 8.756 19.115 -23.594 1.00 92.56 236 ARG A N 1
ATOM 1791 C CA . ARG A 1 236 ? 7.520 18.412 -23.975 1.00 92.56 236 ARG A CA 1
ATOM 1792 C C . ARG A 1 236 ? 7.613 16.906 -23.723 1.00 92.56 236 ARG A C 1
ATOM 1794 O O . ARG A 1 236 ? 6.590 16.231 -23.597 1.00 92.56 236 ARG A O 1
ATOM 1801 N N . CYS A 1 237 ? 8.813 16.330 -23.649 1.00 90.19 237 CYS A N 1
ATOM 1802 C CA . CYS A 1 237 ? 8.993 14.893 -23.472 1.00 90.19 237 CYS A CA 1
ATOM 1803 C C . CYS A 1 237 ? 8.545 14.424 -22.084 1.00 90.19 237 CYS A C 1
ATOM 1805 O O . CYS A 1 237 ? 9.191 14.672 -21.071 1.00 90.19 237 CYS A O 1
ATOM 1807 N N . ILE A 1 238 ? 7.503 13.593 -22.052 1.00 84.62 238 ILE A N 1
ATOM 1808 C CA . ILE A 1 238 ? 6.989 12.991 -20.811 1.00 84.62 238 ILE A CA 1
ATOM 1809 C C . ILE A 1 238 ? 7.749 11.721 -20.394 1.00 84.62 238 ILE A C 1
ATOM 1811 O O . ILE A 1 238 ? 7.267 10.916 -19.599 1.00 84.62 238 ILE A O 1
ATOM 1815 N N . ARG A 1 239 ? 8.930 11.494 -20.989 1.00 85.50 239 ARG A N 1
ATOM 1816 C CA . ARG A 1 239 ? 9.865 10.388 -20.701 1.00 85.50 239 ARG A CA 1
ATOM 1817 C C . ARG A 1 239 ? 9.269 8.977 -20.792 1.00 85.50 239 ARG A C 1
ATOM 1819 O O . ARG A 1 239 ? 9.886 8.027 -20.313 1.00 85.50 239 ARG A O 1
ATOM 1826 N N . CYS A 1 240 ? 8.090 8.835 -21.406 1.00 78.81 240 CYS A N 1
ATOM 1827 C CA . CYS A 1 240 ? 7.318 7.590 -21.492 1.00 78.81 240 CYS A CA 1
ATOM 1828 C C . CYS A 1 240 ? 7.252 6.819 -20.154 1.00 78.81 240 CYS A C 1
ATOM 1830 O O . CYS A 1 240 ? 7.254 5.585 -20.143 1.00 78.81 240 CYS A O 1
ATOM 1832 N N . SER A 1 241 ? 7.253 7.527 -19.018 1.00 77.50 241 SER A N 1
ATOM 1833 C CA . SER A 1 241 ? 7.361 6.911 -17.697 1.00 77.50 241 SER A CA 1
ATOM 1834 C C . SER A 1 241 ? 5.990 6.543 -17.143 1.00 77.50 241 SER A C 1
ATOM 1836 O O . SER A 1 241 ? 5.240 7.406 -16.704 1.00 77.50 241 SER A O 1
ATOM 1838 N N . CYS A 1 242 ? 5.682 5.244 -17.103 1.00 80.56 242 CYS A N 1
ATOM 1839 C CA . CYS A 1 242 ? 4.507 4.727 -16.401 1.00 80.56 242 CYS A CA 1
ATOM 1840 C C . CYS A 1 242 ? 4.646 4.945 -14.884 1.00 80.56 242 CYS A C 1
ATOM 1842 O O . CYS A 1 242 ? 5.221 4.102 -14.189 1.00 80.56 242 CYS A O 1
ATOM 1844 N N . ASP A 1 243 ? 4.117 6.055 -14.370 1.00 84.00 243 ASP A N 1
ATOM 1845 C CA . ASP A 1 243 ? 4.325 6.498 -12.989 1.00 84.00 243 ASP A CA 1
ATOM 1846 C C . ASP A 1 243 ? 3.034 6.769 -12.195 1.00 84.00 243 ASP A C 1
ATOM 1848 O O . ASP A 1 243 ? 3.129 7.147 -11.032 1.00 84.00 243 ASP A O 1
ATOM 1852 N N . ASN A 1 244 ? 1.842 6.483 -12.740 1.00 85.50 244 ASN A N 1
ATOM 1853 C CA . ASN A 1 244 ? 0.558 6.671 -12.037 1.00 85.50 244 ASN A CA 1
ATOM 1854 C C . ASN A 1 244 ? 0.560 6.053 -10.631 1.00 85.50 244 ASN A C 1
ATOM 1856 O O . ASN A 1 244 ? 0.231 6.700 -9.641 1.00 85.50 244 ASN A O 1
ATOM 1860 N N . CYS A 1 245 ? 0.987 4.789 -10.532 1.00 87.75 245 CYS A N 1
ATOM 1861 C CA . CYS A 1 245 ? 1.088 4.099 -9.249 1.00 87.75 245 CYS A CA 1
ATOM 1862 C C . CYS A 1 245 ? 2.116 4.755 -8.313 1.00 87.75 245 CYS A C 1
ATOM 1864 O O . CYS A 1 245 ? 1.915 4.744 -7.104 1.00 87.75 245 CYS A O 1
ATOM 1866 N N . ILE A 1 246 ? 3.182 5.353 -8.855 1.00 89.19 246 ILE A N 1
ATOM 1867 C CA . ILE A 1 246 ? 4.209 6.063 -8.084 1.00 89.19 246 ILE A CA 1
ATOM 1868 C C . ILE A 1 246 ? 3.646 7.377 -7.545 1.00 89.19 246 ILE A C 1
ATOM 1870 O O . ILE A 1 246 ? 3.831 7.657 -6.368 1.00 89.19 246 ILE A O 1
ATOM 1874 N N . LYS A 1 247 ? 2.916 8.141 -8.363 1.00 85.94 247 LYS A N 1
ATOM 1875 C CA . LYS A 1 247 ? 2.248 9.382 -7.946 1.00 85.94 247 LYS A CA 1
ATOM 1876 C C . LYS A 1 247 ? 1.196 9.127 -6.862 1.00 85.94 247 LYS A C 1
ATOM 1878 O O . LYS A 1 247 ? 1.152 9.854 -5.878 1.00 85.94 247 LYS A O 1
ATOM 1883 N N . ALA A 1 248 ? 0.411 8.057 -7.002 1.00 87.75 248 ALA A N 1
ATOM 1884 C CA . ALA A 1 248 ? -0.680 7.745 -6.080 1.00 87.75 248 ALA A CA 1
ATOM 1885 C C . ALA A 1 248 ? -0.245 7.023 -4.787 1.00 87.75 248 ALA A C 1
ATOM 1887 O O . ALA A 1 248 ? -0.907 7.143 -3.758 1.00 87.75 248 ALA A O 1
ATOM 1888 N N . CYS A 1 249 ? 0.831 6.224 -4.812 1.00 91.44 249 CYS A N 1
ATOM 1889 C CA . CYS A 1 249 ? 1.254 5.407 -3.671 1.00 91.44 249 CYS A CA 1
ATOM 1890 C C . CYS A 1 249 ? 2.510 5.963 -2.994 1.00 91.44 249 CYS A C 1
ATOM 1892 O O . CYS A 1 249 ? 3.614 5.890 -3.537 1.00 91.44 249 CYS A O 1
ATOM 1894 N N . ASP A 1 250 ? 2.369 6.384 -1.735 1.00 92.12 250 ASP A N 1
ATOM 1895 C CA . ASP A 1 250 ? 3.470 6.946 -0.944 1.00 92.12 250 ASP A CA 1
ATOM 1896 C C . ASP A 1 250 ? 4.652 5.985 -0.757 1.00 92.12 250 ASP A C 1
ATOM 1898 O O . ASP A 1 250 ? 5.796 6.422 -0.667 1.00 92.12 250 ASP A O 1
ATOM 1902 N N . ILE A 1 251 ? 4.421 4.666 -0.762 1.00 92.12 251 ILE A N 1
ATOM 1903 C CA . ILE A 1 251 ? 5.514 3.679 -0.712 1.00 92.12 251 ILE A CA 1
ATOM 1904 C C . ILE A 1 251 ? 6.375 3.783 -1.964 1.00 92.12 251 ILE A C 1
ATOM 1906 O O . ILE A 1 251 ? 7.599 3.839 -1.867 1.00 92.12 251 ILE A O 1
ATOM 1910 N N . LEU A 1 252 ? 5.742 3.806 -3.136 1.00 91.56 252 LEU A N 1
ATOM 1911 C CA . LEU A 1 252 ? 6.442 3.873 -4.411 1.00 91.56 252 LEU A CA 1
ATOM 1912 C C . LEU A 1 252 ? 7.163 5.216 -4.569 1.00 91.56 252 LEU A C 1
ATOM 1914 O O . LEU A 1 252 ? 8.345 5.221 -4.922 1.00 91.56 252 LEU A O 1
ATOM 1918 N N . ARG A 1 253 ? 6.489 6.326 -4.230 1.00 92.00 253 ARG A N 1
ATOM 1919 C CA . ARG A 1 253 ? 7.054 7.684 -4.263 1.00 92.00 253 ARG A CA 1
ATOM 1920 C C . ARG A 1 253 ? 8.255 7.832 -3.331 1.00 92.00 253 ARG A C 1
ATOM 1922 O O . ARG A 1 253 ? 9.348 8.142 -3.791 1.00 92.00 253 ARG A O 1
ATOM 1929 N N . LEU A 1 254 ? 8.083 7.560 -2.035 1.00 91.12 254 LEU A N 1
ATOM 1930 C CA . LEU A 1 254 ? 9.115 7.813 -1.020 1.00 91.12 254 LEU A CA 1
ATOM 1931 C C . LEU A 1 254 ? 10.284 6.826 -1.091 1.00 91.12 254 LEU A C 1
ATOM 1933 O O . LEU A 1 254 ? 11.388 7.147 -0.657 1.00 91.12 254 LEU A O 1
ATOM 1937 N N . LYS A 1 255 ? 10.071 5.615 -1.621 1.00 88.38 255 LYS A N 1
ATOM 1938 C CA . LYS A 1 255 ? 11.167 4.665 -1.871 1.00 88.38 255 LYS A CA 1
ATOM 1939 C C . LYS A 1 255 ? 11.833 4.868 -3.229 1.00 88.38 255 LYS A C 1
ATOM 1941 O O . LYS A 1 255 ? 12.883 4.268 -3.439 1.00 88.38 255 LYS A O 1
ATOM 1946 N N . ALA A 1 256 ? 11.239 5.661 -4.125 1.00 88.44 256 ALA A N 1
ATOM 1947 C CA . ALA A 1 256 ? 11.665 5.823 -5.514 1.00 88.44 256 ALA A CA 1
ATOM 1948 C C . ALA A 1 256 ? 11.867 4.470 -6.234 1.00 88.44 256 ALA A C 1
ATOM 1950 O O . ALA A 1 256 ? 12.851 4.259 -6.944 1.00 88.44 256 ALA A O 1
ATOM 1951 N N . LYS A 1 257 ? 10.944 3.518 -6.018 1.00 88.94 257 LYS A N 1
ATOM 1952 C CA . LYS A 1 257 ? 11.002 2.167 -6.606 1.00 88.94 257 LYS A CA 1
ATOM 1953 C C . LYS A 1 257 ? 9.823 1.927 -7.532 1.00 88.94 257 LYS A C 1
ATOM 1955 O O . LYS A 1 257 ? 8.693 2.275 -7.214 1.00 88.94 257 LYS A O 1
ATOM 1960 N N . THR A 1 258 ? 10.086 1.269 -8.657 1.00 89.69 258 THR A N 1
ATOM 1961 C CA . THR A 1 258 ? 9.038 0.785 -9.562 1.00 89.69 258 THR A CA 1
ATOM 1962 C C . THR A 1 258 ? 8.449 -0.535 -9.051 1.00 89.69 258 THR A C 1
ATOM 1964 O O . THR A 1 258 ? 9.133 -1.267 -8.324 1.00 89.69 258 THR A O 1
ATOM 1967 N N . PRO A 1 259 ? 7.228 -0.913 -9.480 1.00 91.00 259 PRO A N 1
ATOM 1968 C CA . PRO A 1 259 ? 6.652 -2.222 -9.164 1.00 91.00 259 PRO A CA 1
ATOM 1969 C C . PRO A 1 259 ? 7.585 -3.398 -9.493 1.00 91.00 259 PRO A C 1
ATOM 1971 O O . PRO A 1 259 ? 7.726 -4.314 -8.688 1.00 91.00 259 PRO A O 1
ATOM 1974 N N . LYS A 1 260 ? 8.298 -3.343 -10.630 1.00 89.31 260 LYS A N 1
ATOM 1975 C CA . LYS A 1 260 ? 9.279 -4.370 -11.023 1.00 89.31 260 LYS A CA 1
ATOM 1976 C C . LYS A 1 260 ? 10.415 -4.493 -10.005 1.00 89.31 260 LYS A C 1
ATOM 1978 O O . LYS A 1 260 ? 10.767 -5.603 -9.616 1.00 89.31 260 LYS A O 1
ATOM 1983 N N . ARG A 1 261 ? 10.964 -3.362 -9.551 1.00 90.94 261 ARG A N 1
ATOM 1984 C CA . ARG A 1 261 ? 12.054 -3.367 -8.570 1.00 90.94 261 ARG A CA 1
ATOM 1985 C C . ARG A 1 261 ? 11.597 -3.916 -7.218 1.00 90.94 261 ARG A C 1
ATOM 1987 O O . ARG A 1 261 ? 12.326 -4.686 -6.602 1.00 90.94 261 ARG A O 1
ATOM 1994 N N . ILE A 1 262 ? 10.393 -3.547 -6.776 1.00 92.56 262 ILE A N 1
ATOM 1995 C CA . ILE A 1 262 ? 9.793 -4.108 -5.559 1.00 92.56 262 ILE A CA 1
ATOM 1996 C C . ILE A 1 262 ? 9.609 -5.618 -5.699 1.00 92.56 262 ILE A C 1
ATOM 1998 O O . ILE A 1 262 ? 9.996 -6.353 -4.796 1.00 92.56 262 ILE A O 1
ATOM 2002 N N . HIS A 1 263 ? 9.072 -6.081 -6.830 1.00 92.56 263 HIS A N 1
ATOM 2003 C CA . HIS A 1 263 ? 8.904 -7.506 -7.092 1.00 92.56 263 HIS A CA 1
ATOM 2004 C C . HIS A 1 263 ? 10.229 -8.264 -6.961 1.00 92.56 263 HIS A C 1
ATOM 2006 O O . HIS A 1 263 ? 10.268 -9.264 -6.260 1.00 92.56 263 HIS A O 1
ATOM 2012 N N . GLU A 1 264 ? 11.316 -7.791 -7.577 1.00 90.56 264 GLU A N 1
ATOM 2013 C CA . GLU A 1 264 ? 12.635 -8.438 -7.482 1.00 90.56 264 GLU A CA 1
ATOM 2014 C C . GLU A 1 264 ? 13.123 -8.563 -6.028 1.00 90.56 264 GLU A C 1
ATOM 2016 O O . GLU A 1 264 ? 13.550 -9.637 -5.606 1.00 90.56 264 GLU A O 1
ATOM 2021 N N . GLU A 1 265 ? 13.025 -7.490 -5.239 1.00 90.94 265 GLU A N 1
ATOM 2022 C CA . GLU A 1 265 ? 13.479 -7.474 -3.841 1.00 90.94 265 GLU A CA 1
ATOM 2023 C C . GLU A 1 265 ? 12.623 -8.362 -2.927 1.00 90.94 265 GLU A C 1
ATOM 2025 O O . GLU A 1 265 ? 13.150 -9.104 -2.091 1.00 90.94 265 GLU A O 1
ATOM 2030 N N . VAL A 1 266 ? 11.300 -8.309 -3.095 1.00 91.75 266 VAL A N 1
ATOM 2031 C CA . VAL A 1 266 ? 10.365 -9.166 -2.359 1.00 91.75 266 VAL A CA 1
ATOM 2032 C C . VAL A 1 266 ? 10.558 -10.620 -2.768 1.00 91.75 266 VAL A C 1
ATOM 2034 O O . VAL A 1 266 ? 10.644 -11.469 -1.889 1.00 91.75 266 VAL A O 1
ATOM 2037 N N . TYR A 1 267 ? 10.708 -10.908 -4.065 1.00 89.12 267 TYR A N 1
ATOM 2038 C CA . TYR A 1 267 ? 10.924 -12.257 -4.590 1.00 89.12 267 TYR A CA 1
ATOM 2039 C C . TYR A 1 267 ? 12.169 -12.907 -3.982 1.00 89.12 267 TYR A C 1
ATOM 2041 O O . TYR A 1 267 ? 12.097 -14.035 -3.502 1.00 89.12 267 TYR A O 1
ATOM 2049 N N . ILE A 1 268 ? 13.291 -12.181 -3.931 1.00 86.62 268 ILE A N 1
ATOM 2050 C CA . ILE A 1 268 ? 14.528 -12.656 -3.290 1.00 86.62 268 ILE A CA 1
ATOM 2051 C C . ILE A 1 268 ? 14.313 -12.901 -1.789 1.00 86.62 268 ILE A C 1
ATOM 2053 O O . ILE A 1 268 ? 14.836 -13.872 -1.251 1.00 86.62 268 ILE A O 1
ATOM 2057 N N . THR A 1 269 ? 13.508 -12.068 -1.125 1.00 87.12 269 THR A N 1
ATOM 2058 C CA . THR A 1 269 ? 13.198 -12.218 0.307 1.00 87.12 269 THR A CA 1
ATOM 2059 C C . THR A 1 269 ? 12.348 -13.460 0.583 1.00 87.12 269 THR A C 1
ATOM 2061 O O . THR A 1 269 ? 12.642 -14.216 1.505 1.00 87.12 269 THR A O 1
ATOM 2064 N N . ILE A 1 270 ? 11.319 -13.715 -0.233 1.00 86.94 270 ILE A N 1
ATOM 2065 C CA . ILE A 1 270 ? 10.453 -14.892 -0.071 1.00 86.94 270 ILE A CA 1
ATOM 2066 C C . ILE A 1 270 ? 11.099 -16.173 -0.608 1.00 86.94 270 ILE A C 1
ATOM 2068 O O . ILE A 1 270 ? 10.706 -17.261 -0.199 1.00 86.94 270 ILE A O 1
ATOM 2072 N N . ARG A 1 271 ? 12.061 -16.092 -1.532 1.00 82.06 271 ARG A N 1
ATOM 2073 C CA . ARG A 1 271 ? 12.762 -17.235 -2.141 1.00 82.06 271 ARG A CA 1
ATOM 2074 C C . ARG A 1 271 ? 14.267 -16.939 -2.202 1.00 82.06 271 ARG A C 1
ATOM 2076 O O . ARG A 1 271 ? 14.780 -16.649 -3.285 1.00 82.06 271 ARG A O 1
ATOM 2083 N N . PRO A 1 272 ? 14.978 -17.001 -1.062 1.00 70.25 272 PRO A N 1
ATOM 2084 C CA . PRO A 1 272 ? 16.407 -16.719 -1.039 1.00 70.25 272 PRO A CA 1
ATOM 2085 C C . PRO A 1 272 ? 17.160 -17.732 -1.909 1.00 70.25 272 PRO A C 1
ATOM 2087 O O . PRO A 1 272 ? 16.947 -18.941 -1.811 1.00 70.25 272 PRO A O 1
ATOM 2090 N N . GLY A 1 273 ? 18.023 -17.230 -2.794 1.00 62.34 273 GLY A N 1
ATOM 2091 C CA . GLY A 1 273 ? 18.929 -18.066 -3.580 1.00 62.34 273 GLY A CA 1
ATOM 2092 C C . GLY A 1 273 ? 20.006 -18.707 -2.698 1.00 62.34 273 GLY A C 1
ATOM 2093 O O . GLY A 1 273 ? 20.368 -18.176 -1.652 1.00 62.34 273 GLY A O 1
ATOM 2094 N N . THR A 1 274 ? 20.569 -19.829 -3.144 1.00 51.81 274 THR A N 1
ATOM 2095 C CA . THR A 1 274 ? 21.557 -20.628 -2.391 1.00 51.81 274 THR A CA 1
ATOM 2096 C C . THR A 1 274 ? 22.892 -19.920 -2.116 1.00 51.81 274 THR A C 1
ATOM 2098 O O . THR A 1 274 ? 23.652 -20.376 -1.266 1.00 51.81 274 THR A O 1
ATOM 2101 N N . LEU A 1 275 ? 23.194 -18.815 -2.810 1.00 50.78 275 LEU A N 1
ATOM 2102 C CA . LEU A 1 275 ? 24.491 -18.122 -2.748 1.00 50.78 275 LEU A CA 1
ATOM 2103 C C . LEU A 1 275 ? 24.597 -17.053 -1.646 1.00 50.78 275 LEU A C 1
ATOM 2105 O O . LEU A 1 275 ? 25.706 -16.656 -1.301 1.00 50.78 275 LEU A O 1
ATOM 2109 N N . SER A 1 276 ? 23.484 -16.607 -1.058 1.00 47.69 276 SER A N 1
ATOM 2110 C CA . SER A 1 276 ? 23.492 -15.671 0.073 1.00 47.69 276 SER A CA 1
ATOM 2111 C C . SER A 1 276 ? 22.559 -16.179 1.166 1.00 47.69 276 SER A C 1
ATOM 2113 O O . SER A 1 276 ? 21.341 -16.171 0.989 1.00 47.69 276 SER A O 1
ATOM 2115 N N . ARG A 1 277 ? 23.136 -16.615 2.292 1.00 47.25 277 ARG A N 1
ATOM 2116 C CA . ARG A 1 277 ? 22.394 -16.930 3.521 1.00 47.25 277 ARG A CA 1
ATOM 2117 C C . ARG A 1 277 ? 21.442 -15.770 3.864 1.00 47.25 277 ARG A C 1
ATOM 2119 O O . ARG A 1 277 ? 21.862 -14.616 3.853 1.00 47.25 277 ARG A O 1
ATOM 2126 N N . ASP A 1 278 ? 20.178 -16.101 4.121 1.00 54.12 278 ASP A N 1
ATOM 2127 C CA . ASP A 1 278 ? 19.147 -15.278 4.772 1.00 54.12 278 ASP A CA 1
ATOM 2128 C C . ASP A 1 278 ? 18.990 -13.832 4.263 1.00 54.12 278 ASP A C 1
ATOM 2130 O O . ASP A 1 278 ? 18.996 -12.864 5.027 1.00 54.12 278 ASP A O 1
ATOM 2134 N N . GLY A 1 279 ? 18.808 -13.675 2.948 1.00 53.34 279 GLY A N 1
ATOM 2135 C CA . GLY A 1 279 ? 18.529 -12.390 2.299 1.00 53.34 279 GLY A CA 1
ATOM 2136 C C . GLY A 1 279 ? 17.165 -11.786 2.667 1.00 53.34 279 GLY A C 1
ATOM 2137 O O . GLY A 1 279 ? 16.269 -11.724 1.835 1.00 53.34 279 GLY A O 1
ATOM 2138 N N . THR A 1 280 ? 17.003 -11.280 3.890 1.00 64.06 280 THR A N 1
ATOM 2139 C CA . THR A 1 280 ? 15.785 -10.596 4.379 1.00 64.06 280 THR A CA 1
ATOM 2140 C C . THR A 1 280 ? 15.735 -9.114 3.979 1.00 64.06 280 THR A C 1
ATOM 2142 O O . THR A 1 280 ? 15.524 -8.217 4.795 1.00 64.06 280 THR A O 1
ATOM 2145 N N . TRP A 1 281 ? 15.959 -8.821 2.695 1.00 69.69 281 TRP A N 1
ATOM 2146 C CA . TRP A 1 281 ? 16.176 -7.449 2.210 1.00 69.69 281 TRP A CA 1
ATOM 2147 C C . TRP A 1 281 ? 14.889 -6.617 2.203 1.00 69.69 281 TRP A C 1
ATOM 2149 O O . TRP A 1 281 ? 14.926 -5.404 2.417 1.00 69.69 281 TRP A O 1
ATOM 2159 N N . ALA A 1 282 ? 13.745 -7.266 1.976 1.00 83.81 282 ALA A N 1
ATOM 2160 C CA . ALA A 1 282 ? 12.452 -6.610 1.844 1.00 83.81 282 ALA A CA 1
ATOM 2161 C C . ALA A 1 282 ? 11.508 -6.841 3.032 1.00 83.81 282 ALA A C 1
ATOM 2163 O O . ALA A 1 282 ? 10.393 -6.339 2.981 1.00 83.81 282 ALA A O 1
ATOM 2164 N N . THR A 1 283 ? 11.906 -7.528 4.114 1.00 85.94 283 THR A N 1
ATOM 2165 C CA . THR A 1 283 ? 10.984 -7.872 5.222 1.00 85.94 283 THR A CA 1
ATOM 2166 C C . THR A 1 283 ? 10.242 -6.649 5.763 1.00 85.94 283 THR A C 1
ATOM 2168 O O . THR A 1 283 ? 9.020 -6.644 5.863 1.00 85.94 283 THR A O 1
ATOM 2171 N N . ARG A 1 284 ? 10.961 -5.553 6.031 1.00 89.62 284 ARG A N 1
ATOM 2172 C CA . ARG A 1 284 ? 10.334 -4.304 6.486 1.00 89.62 284 ARG A CA 1
ATOM 2173 C C . ARG A 1 284 ? 9.534 -3.602 5.385 1.00 89.62 284 ARG A C 1
ATOM 2175 O O . ARG A 1 284 ? 8.526 -2.973 5.690 1.00 89.62 284 ARG A O 1
ATOM 2182 N N . LEU A 1 285 ? 9.963 -3.701 4.123 1.00 91.19 285 LEU A N 1
ATOM 2183 C CA . LEU A 1 285 ? 9.230 -3.143 2.979 1.00 91.19 285 LEU A CA 1
ATOM 2184 C C . LEU A 1 285 ? 7.867 -3.828 2.817 1.00 91.19 285 LEU A C 1
ATOM 2186 O O . LEU A 1 285 ? 6.869 -3.135 2.646 1.00 91.19 285 LEU A O 1
ATOM 2190 N N . ILE A 1 286 ? 7.832 -5.157 2.939 1.00 92.19 286 ILE A N 1
ATOM 2191 C CA . ILE A 1 286 ? 6.618 -5.975 2.893 1.00 92.19 286 ILE A CA 1
ATOM 2192 C C . ILE A 1 286 ? 5.608 -5.483 3.941 1.00 92.19 286 ILE A C 1
ATOM 2194 O O . ILE A 1 286 ? 4.462 -5.195 3.608 1.00 92.19 286 ILE A O 1
ATOM 2198 N N . SER A 1 287 ? 6.066 -5.254 5.174 1.00 92.25 287 SER A N 1
ATOM 2199 C CA . SER A 1 287 ? 5.234 -4.754 6.277 1.00 92.25 287 SER A CA 1
ATOM 2200 C C . SER A 1 287 ? 4.987 -3.232 6.267 1.00 92.25 287 SER A C 1
ATOM 2202 O O . SER A 1 287 ? 4.429 -2.701 7.221 1.00 92.25 287 SER A O 1
ATOM 2204 N N . THR A 1 288 ? 5.412 -2.494 5.233 1.00 92.69 288 THR A N 1
ATOM 2205 C CA . THR A 1 288 ? 5.133 -1.043 5.105 1.00 92.69 288 THR A CA 1
ATOM 2206 C C . THR A 1 288 ? 3.809 -0.776 4.369 1.00 92.69 288 THR A C 1
ATOM 2208 O O . THR A 1 288 ? 3.296 0.342 4.394 1.00 92.69 288 THR A O 1
ATOM 2211 N N . CYS A 1 289 ? 3.230 -1.782 3.705 1.00 92.44 289 CYS A N 1
ATOM 2212 C CA . CYS A 1 289 ? 1.995 -1.640 2.936 1.00 92.44 289 CYS A CA 1
ATOM 2213 C C . CYS A 1 289 ? 0.735 -1.862 3.780 1.00 92.44 289 CYS A C 1
ATOM 2215 O O . CYS A 1 289 ? 0.536 -2.938 4.328 1.00 92.44 289 CYS A O 1
ATOM 2217 N N . ASN A 1 290 ? -0.180 -0.885 3.777 1.00 89.38 290 ASN A N 1
ATOM 2218 C CA . ASN A 1 290 ? -1.531 -1.026 4.347 1.00 89.38 290 ASN A CA 1
ATOM 2219 C C . ASN A 1 290 ? -2.509 -1.777 3.408 1.00 89.38 290 ASN A C 1
ATOM 2221 O O . ASN A 1 290 ? -3.713 -1.787 3.623 1.00 89.38 290 ASN A O 1
ATOM 2225 N N . GLN A 1 291 ? -2.034 -2.354 2.300 1.00 90.44 291 GLN A N 1
ATOM 2226 C CA . GLN A 1 291 ? -2.876 -3.117 1.364 1.00 90.44 291 GLN A CA 1
ATOM 2227 C C . GLN A 1 291 ? -4.129 -2.338 0.897 1.00 90.44 291 GLN A C 1
ATOM 2229 O O . GLN A 1 291 ? -5.216 -2.893 0.713 1.00 90.44 291 GLN A O 1
ATOM 2234 N N . CYS A 1 292 ? -4.001 -1.013 0.731 1.00 92.00 292 CYS A N 1
ATOM 2235 C CA . CYS A 1 292 ? -5.160 -0.167 0.457 1.00 92.00 292 CYS A CA 1
ATOM 2236 C C . CYS A 1 292 ? -5.768 -0.468 -0.917 1.00 92.00 292 CYS A C 1
ATOM 2238 O O . CYS A 1 292 ? -6.978 -0.349 -1.055 1.00 92.00 292 CYS A O 1
ATOM 2240 N N . GLY A 1 293 ? -4.953 -0.886 -1.895 1.00 91.50 293 GLY A N 1
ATOM 2241 C CA . GLY A 1 293 ? -5.355 -1.234 -3.264 1.00 91.50 293 GLY A CA 1
ATOM 2242 C C . GLY A 1 293 ? -5.247 -0.090 -4.281 1.00 91.50 293 GLY A C 1
ATOM 2243 O O . GLY A 1 293 ? -5.506 -0.310 -5.458 1.00 91.50 293 GLY A O 1
ATOM 2244 N N . LEU A 1 294 ? -4.837 1.121 -3.871 1.00 93.25 294 LEU A N 1
ATOM 2245 C CA . LEU A 1 294 ? -4.863 2.299 -4.755 1.00 93.25 294 LEU A CA 1
ATOM 2246 C C . LEU A 1 294 ? -3.980 2.111 -5.990 1.00 93.25 294 LEU A C 1
ATOM 2248 O O . LEU A 1 294 ? -4.365 2.465 -7.095 1.00 93.25 294 LEU A O 1
ATOM 2252 N N . CYS A 1 295 ? -2.814 1.487 -5.810 1.00 92.44 295 CYS A N 1
ATOM 2253 C CA . CYS A 1 295 ? -1.898 1.171 -6.902 1.00 92.44 295 CYS A CA 1
ATOM 2254 C C . CYS A 1 295 ? -2.528 0.300 -7.997 1.00 92.44 295 CYS A C 1
ATOM 2256 O O . CYS A 1 295 ? -2.128 0.441 -9.147 1.00 92.44 295 CYS A O 1
ATOM 2258 N N . LYS A 1 296 ? -3.478 -0.581 -7.650 1.00 93.31 296 LYS A N 1
ATOM 2259 C CA . LYS A 1 296 ? -4.197 -1.427 -8.611 1.00 93.31 296 LYS A CA 1
ATOM 2260 C C . LYS A 1 296 ? -5.202 -0.592 -9.394 1.00 93.31 296 LYS A C 1
ATOM 2262 O O . LYS A 1 296 ? -5.270 -0.733 -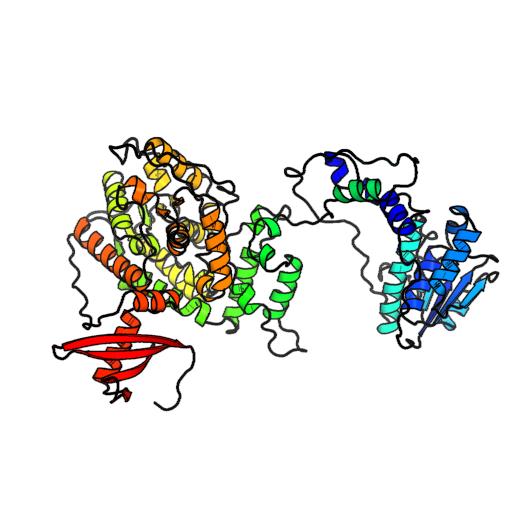10.610 1.00 93.31 296 LYS A O 1
ATOM 2267 N N . GLU A 1 297 ? -5.927 0.276 -8.691 1.00 92.44 297 GLU A N 1
ATOM 2268 C CA . GLU A 1 297 ? -6.970 1.127 -9.266 1.00 92.44 297 GLU A CA 1
ATOM 2269 C C . GLU A 1 297 ? -6.395 2.103 -10.297 1.00 92.44 297 GLU A C 1
ATOM 2271 O O . GLU A 1 297 ? -6.836 2.135 -11.439 1.00 92.44 297 GLU A O 1
ATOM 2276 N N . VAL A 1 298 ? -5.333 2.832 -9.938 1.00 88.62 298 VAL A N 1
ATOM 2277 C CA . VAL A 1 298 ? -4.744 3.849 -10.829 1.00 88.62 298 VAL A CA 1
ATOM 2278 C C . VAL A 1 298 ? -3.844 3.263 -11.924 1.00 88.62 298 VAL A C 1
ATOM 2280 O O . VAL A 1 298 ? -3.347 3.989 -12.791 1.00 88.62 298 VAL A O 1
ATOM 2283 N N . CYS A 1 299 ? -3.541 1.961 -11.863 1.00 88.19 299 CYS A N 1
ATOM 2284 C CA . CYS A 1 299 ? -2.678 1.304 -12.835 1.00 88.19 299 CYS A CA 1
ATOM 2285 C C . CYS A 1 299 ? -3.505 0.852 -14.047 1.00 88.19 299 CYS A C 1
ATOM 2287 O O . CYS A 1 299 ? -4.328 -0.050 -13.906 1.00 88.19 299 CYS A O 1
ATOM 2289 N N . PRO A 1 300 ? -3.202 1.318 -15.274 1.00 84.19 300 PRO A N 1
ATOM 2290 C CA . PRO A 1 300 ? -3.926 0.884 -16.476 1.00 84.19 300 PRO A CA 1
ATOM 2291 C C . PRO A 1 300 ? -3.697 -0.591 -16.855 1.00 84.19 300 PRO A C 1
ATOM 2293 O O . PRO A 1 300 ? -4.209 -1.071 -17.866 1.00 84.19 300 PRO A O 1
ATOM 2296 N N . GLN A 1 301 ? -2.829 -1.290 -16.122 1.00 85.94 301 GLN A N 1
ATOM 2297 C CA . GLN A 1 301 ? -2.560 -2.725 -16.243 1.00 85.94 301 GLN A CA 1
ATOM 2298 C C . GLN A 1 301 ? -3.001 -3.499 -14.990 1.00 85.94 301 GLN A C 1
ATOM 2300 O O . GLN A 1 301 ? -2.721 -4.689 -14.895 1.00 85.94 301 GLN A O 1
ATOM 2305 N N . HIS A 1 302 ? -3.658 -2.832 -14.033 1.00 89.94 302 HIS A N 1
ATOM 2306 C CA . HIS A 1 302 ? -4.165 -3.408 -12.786 1.00 89.94 302 HIS A CA 1
ATOM 2307 C C . HIS A 1 302 ? -3.111 -4.168 -11.967 1.00 89.94 302 HIS A C 1
ATOM 2309 O O . HIS A 1 302 ? -3.388 -5.217 -11.386 1.00 89.94 302 HIS A O 1
ATOM 2315 N N . ILE A 1 303 ? -1.881 -3.641 -11.913 1.00 91.25 303 ILE A N 1
ATOM 2316 C CA . ILE A 1 303 ? -0.812 -4.218 -11.089 1.00 91.25 303 ILE A CA 1
ATOM 2317 C C . ILE A 1 303 ? -1.161 -4.021 -9.610 1.00 91.25 303 ILE A C 1
ATOM 2319 O O . ILE A 1 303 ? -1.097 -2.910 -9.082 1.00 91.25 303 ILE A O 1
ATOM 2323 N N . ASP A 1 304 ? -1.486 -5.118 -8.932 1.00 93.81 304 ASP A N 1
ATOM 2324 C CA . ASP A 1 304 ? -1.862 -5.114 -7.522 1.00 93.81 304 ASP A CA 1
ATOM 2325 C C . ASP A 1 304 ? -0.669 -5.389 -6.600 1.00 93.81 304 ASP A C 1
ATOM 2327 O O . ASP A 1 304 ? -0.390 -6.522 -6.204 1.00 93.81 304 ASP A O 1
ATOM 2331 N N . LEU A 1 305 ? 0.044 -4.323 -6.228 1.00 93.56 305 LEU A N 1
ATOM 2332 C CA . LEU A 1 305 ? 1.107 -4.433 -5.229 1.00 93.56 305 LEU A CA 1
ATOM 2333 C C . LEU A 1 305 ? 0.574 -4.713 -3.821 1.00 93.56 305 LEU A C 1
ATOM 2335 O O . LEU A 1 305 ? 1.288 -5.318 -3.027 1.00 93.56 305 LEU A O 1
ATOM 2339 N N . GLY A 1 306 ? -0.648 -4.277 -3.498 1.00 92.81 306 GLY A N 1
ATOM 2340 C CA . GLY A 1 306 ? -1.248 -4.517 -2.186 1.00 92.81 306 GLY A CA 1
ATOM 2341 C C . GLY A 1 306 ? -1.480 -6.007 -1.954 1.00 92.81 306 GLY A C 1
ATOM 2342 O O . GLY A 1 306 ? -1.028 -6.541 -0.942 1.00 92.81 306 GLY A O 1
ATOM 2343 N N . GLY A 1 307 ? -2.102 -6.677 -2.929 1.00 93.94 307 GLY A N 1
ATOM 2344 C CA . GLY A 1 307 ? -2.265 -8.131 -2.949 1.00 93.94 307 GLY A CA 1
ATOM 2345 C C . GLY A 1 307 ? -0.924 -8.865 -2.955 1.00 93.94 307 GLY A C 1
ATOM 2346 O O . GLY A 1 307 ? -0.706 -9.745 -2.128 1.00 93.94 307 GLY A O 1
ATOM 2347 N N . PHE A 1 308 ? 0.030 -8.429 -3.785 1.00 95.44 308 PHE A N 1
ATOM 2348 C CA . PHE A 1 308 ? 1.373 -9.019 -3.813 1.00 95.44 308 PHE A CA 1
ATOM 2349 C C . PHE A 1 308 ? 2.096 -8.951 -2.456 1.00 95.44 308 PHE A C 1
ATOM 2351 O O . PHE A 1 308 ? 2.720 -9.926 -2.037 1.00 95.44 308 PHE A O 1
ATOM 2358 N N . PHE A 1 309 ? 2.007 -7.825 -1.738 1.00 94.88 309 PHE A N 1
ATOM 2359 C CA . PHE A 1 309 ? 2.568 -7.720 -0.390 1.00 94.88 309 PHE A CA 1
ATOM 2360 C C . PHE A 1 309 ? 1.832 -8.604 0.619 1.00 94.88 309 PHE A C 1
ATOM 2362 O O . PHE A 1 309 ? 2.489 -9.186 1.480 1.00 94.88 309 PHE A O 1
ATOM 2369 N N . ALA A 1 310 ? 0.507 -8.737 0.512 1.00 93.38 310 ALA A N 1
ATOM 2370 C CA . ALA A 1 310 ? -0.268 -9.646 1.354 1.00 93.38 310 ALA A CA 1
ATOM 2371 C C . ALA A 1 310 ? 0.177 -11.106 1.166 1.00 93.38 310 ALA A C 1
ATOM 2373 O O . ALA A 1 310 ? 0.450 -11.798 2.147 1.00 93.38 310 ALA A O 1
ATOM 2374 N N . ASP A 1 311 ? 0.350 -11.548 -0.080 1.00 94.69 311 ASP A N 1
ATOM 2375 C CA . ASP A 1 311 ? 0.836 -12.896 -0.394 1.00 94.69 311 ASP A CA 1
ATOM 2376 C C . ASP A 1 311 ? 2.276 -13.109 0.090 1.00 94.69 311 ASP A C 1
ATOM 2378 O O . ASP A 1 311 ? 2.613 -14.162 0.635 1.00 94.69 311 ASP A O 1
ATOM 2382 N N . ALA A 1 312 ? 3.129 -12.088 -0.035 1.00 94.00 312 ALA A N 1
ATOM 2383 C CA . ALA A 1 312 ? 4.481 -12.132 0.510 1.00 94.00 312 ALA A CA 1
ATOM 2384 C C . ALA A 1 312 ? 4.487 -12.235 2.045 1.00 94.00 312 ALA A C 1
ATOM 2386 O O . ALA A 1 312 ? 5.313 -12.964 2.595 1.00 94.00 312 ALA A O 1
ATOM 2387 N N . MET A 1 313 ? 3.569 -11.553 2.743 1.00 92.88 313 MET A N 1
ATOM 2388 C CA . MET A 1 313 ? 3.421 -11.684 4.198 1.00 92.88 313 MET A CA 1
ATOM 2389 C C . MET A 1 313 ? 3.018 -13.097 4.599 1.00 92.88 313 MET A C 1
ATOM 2391 O O . MET A 1 313 ? 3.667 -13.665 5.476 1.00 92.88 313 MET A O 1
ATOM 2395 N N . LYS A 1 314 ? 2.036 -13.692 3.912 1.00 93.88 314 LYS A N 1
ATOM 2396 C CA . LYS A 1 314 ? 1.621 -15.088 4.129 1.00 93.88 314 LYS A CA 1
ATOM 2397 C C . LYS A 1 314 ? 2.795 -16.050 3.945 1.00 93.88 314 LYS A C 1
ATOM 2399 O O . LYS A 1 314 ? 3.124 -16.805 4.855 1.00 93.88 314 LYS A O 1
ATOM 2404 N N . ALA A 1 315 ? 3.515 -15.935 2.827 1.00 92.81 315 ALA A N 1
ATOM 2405 C CA . ALA A 1 315 ? 4.673 -16.782 2.538 1.00 92.81 315 ALA A CA 1
ATOM 2406 C C . ALA A 1 315 ? 5.806 -16.643 3.573 1.00 92.81 315 ALA A C 1
ATOM 2408 O O . ALA A 1 315 ? 6.508 -17.610 3.865 1.00 92.81 315 ALA A O 1
ATOM 2409 N N . MET A 1 316 ? 6.019 -15.444 4.121 1.00 91.12 316 MET A N 1
ATOM 2410 C CA . MET A 1 316 ? 7.012 -15.208 5.175 1.00 91.12 316 MET A CA 1
ATOM 2411 C C . MET A 1 316 ? 6.551 -15.735 6.538 1.00 91.12 316 MET A C 1
ATOM 2413 O O . MET A 1 316 ? 7.374 -16.251 7.297 1.00 91.12 316 MET A O 1
ATOM 2417 N N . HIS A 1 317 ? 5.259 -15.615 6.849 1.00 90.88 317 HIS A N 1
ATOM 2418 C CA . HIS A 1 317 ? 4.667 -16.134 8.078 1.00 90.88 317 HIS A CA 1
ATOM 2419 C C . HIS A 1 317 ? 4.720 -17.668 8.110 1.00 90.88 317 HIS A C 1
ATOM 2421 O O . HIS A 1 317 ? 5.226 -18.237 9.073 1.00 90.88 317 HIS A O 1
ATOM 2427 N N . GLU A 1 318 ? 4.315 -18.342 7.028 1.00 90.38 318 GLU A N 1
ATOM 2428 C CA . GLU A 1 318 ? 4.373 -19.809 6.892 1.00 90.38 318 GLU A CA 1
ATOM 2429 C C . GLU A 1 318 ? 5.781 -20.384 7.113 1.00 90.38 318 GLU A C 1
ATOM 2431 O O . GLU A 1 318 ? 5.936 -21.499 7.606 1.00 90.38 318 GLU A O 1
ATOM 2436 N N . LYS A 1 319 ? 6.819 -19.610 6.779 1.00 88.38 319 LYS A N 1
ATOM 2437 C CA . LYS A 1 319 ? 8.229 -19.982 6.963 1.00 88.38 319 LYS A CA 1
ATOM 2438 C C . LYS A 1 319 ? 8.782 -19.663 8.351 1.00 88.38 319 LYS A C 1
ATOM 2440 O O . LYS A 1 319 ? 9.950 -19.943 8.602 1.00 88.38 319 LYS A O 1
ATOM 2445 N N . GLY A 1 320 ? 8.003 -19.017 9.219 1.00 87.75 320 GLY A N 1
ATOM 2446 C CA . GLY A 1 320 ? 8.482 -18.497 10.503 1.00 87.75 320 GLY A CA 1
ATOM 2447 C C . GLY A 1 320 ? 9.492 -17.348 10.369 1.00 87.75 320 GLY A C 1
ATOM 2448 O O . GLY A 1 320 ? 10.208 -17.048 11.319 1.00 87.75 320 GLY A O 1
ATOM 2449 N N . ALA A 1 321 ? 9.573 -16.707 9.196 1.00 88.31 321 ALA A N 1
ATOM 2450 C CA . ALA A 1 321 ? 10.527 -15.634 8.904 1.00 88.31 321 ALA A CA 1
ATOM 2451 C C . ALA A 1 321 ? 9.929 -14.226 9.090 1.00 88.31 321 ALA A C 1
ATOM 2453 O O . ALA A 1 321 ? 10.659 -13.231 9.062 1.00 88.31 321 ALA A O 1
ATOM 2454 N N . MET A 1 322 ? 8.605 -14.118 9.253 1.00 90.19 322 MET A N 1
ATOM 2455 C CA . MET A 1 322 ? 7.933 -12.850 9.540 1.00 90.19 322 MET A CA 1
ATOM 2456 C C . MET A 1 322 ? 8.228 -12.399 10.984 1.00 90.19 322 MET A C 1
ATOM 2458 O O . MET A 1 322 ? 7.965 -13.158 11.919 1.00 90.19 322 MET A O 1
ATOM 2462 N N . PRO A 1 323 ? 8.736 -11.171 11.216 1.00 89.81 323 PRO A N 1
ATOM 2463 C CA . PRO A 1 323 ? 8.967 -10.673 12.567 1.00 89.81 323 PRO A CA 1
ATOM 2464 C C . PRO A 1 323 ? 7.655 -10.514 13.345 1.00 89.81 323 PRO A C 1
ATOM 2466 O O . PRO A 1 323 ? 6.920 -9.546 13.150 1.00 89.81 323 PRO A O 1
ATOM 2469 N N . TRP A 1 324 ? 7.401 -11.425 14.286 1.00 89.00 324 TRP A N 1
ATOM 2470 C CA . TRP A 1 324 ? 6.198 -11.439 15.132 1.00 89.00 324 TRP A CA 1
ATOM 2471 C C . TRP A 1 324 ? 5.924 -10.084 15.805 1.00 89.00 324 TRP A C 1
ATOM 2473 O O . TRP A 1 324 ? 4.788 -9.627 15.892 1.00 89.00 324 TRP A O 1
ATOM 2483 N N . ALA A 1 325 ? 6.979 -9.372 16.193 1.00 90.56 325 ALA A N 1
ATOM 2484 C CA . ALA A 1 325 ? 6.885 -8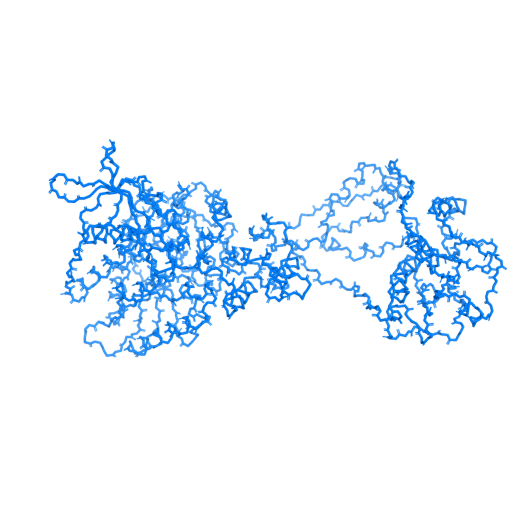.106 16.903 1.00 90.56 325 ALA A CA 1
ATOM 2485 C C . ALA A 1 325 ? 6.399 -6.915 16.053 1.00 90.56 325 ALA A C 1
ATOM 2487 O O . ALA A 1 325 ? 6.295 -5.806 16.573 1.00 90.56 325 ALA A O 1
ATOM 2488 N N . PHE A 1 326 ? 6.141 -7.092 14.753 1.00 91.94 326 PHE A N 1
ATOM 2489 C CA . PHE A 1 326 ? 5.376 -6.114 13.966 1.00 91.94 326 PHE A CA 1
ATOM 2490 C C . PHE A 1 326 ? 3.863 -6.247 14.167 1.00 91.94 326 PHE A C 1
ATOM 2492 O O . PHE A 1 326 ? 3.126 -5.319 13.839 1.00 91.94 326 PHE A O 1
ATOM 2499 N N . HIS A 1 327 ? 3.401 -7.381 14.691 1.00 93.19 327 HIS A N 1
ATOM 2500 C CA . HIS A 1 327 ? 1.987 -7.754 14.706 1.00 93.19 327 HIS A CA 1
ATOM 2501 C C . HIS A 1 327 ? 1.467 -8.109 16.107 1.00 93.19 327 HIS A C 1
ATOM 2503 O O . HIS A 1 327 ? 0.280 -7.944 16.355 1.00 93.19 327 HIS A O 1
ATOM 2509 N N . ASP A 1 328 ? 2.348 -8.517 17.027 1.00 92.81 328 ASP A N 1
ATOM 2510 C CA . ASP A 1 328 ? 2.037 -9.007 18.382 1.00 92.81 328 ASP A CA 1
ATOM 2511 C C . ASP A 1 328 ? 0.992 -8.176 19.139 1.00 92.81 328 ASP A C 1
ATOM 2513 O O . ASP A 1 328 ? -0.043 -8.705 19.544 1.00 92.81 328 ASP A O 1
ATOM 2517 N N . PHE A 1 329 ? 1.213 -6.861 19.251 1.00 94.69 329 PHE A N 1
ATOM 2518 C CA . PHE A 1 329 ? 0.283 -5.964 19.937 1.00 94.69 329 PHE A CA 1
ATOM 2519 C C . PHE A 1 329 ? -1.130 -6.032 19.342 1.00 94.69 329 PHE A C 1
ATOM 2521 O O . PHE A 1 329 ? -2.105 -6.196 20.071 1.00 94.69 329 PHE A O 1
ATOM 2528 N N . TRP A 1 330 ? -1.245 -5.946 18.015 1.00 94.69 330 TRP A N 1
ATOM 2529 C CA . TRP A 1 330 ? -2.536 -5.932 17.330 1.00 94.69 330 TRP A CA 1
ATOM 2530 C C . TRP A 1 330 ? -3.240 -7.290 17.373 1.00 94.69 330 TRP A C 1
ATOM 2532 O O . TRP A 1 330 ? -4.467 -7.331 17.421 1.00 94.69 330 TRP A O 1
ATOM 2542 N N . LEU A 1 331 ? -2.487 -8.396 17.396 1.00 95.38 331 LEU A N 1
ATOM 2543 C CA . LEU A 1 331 ? -3.049 -9.740 17.556 1.00 95.38 331 LEU A CA 1
ATOM 2544 C C . LEU A 1 331 ? -3.609 -9.943 18.972 1.00 95.38 331 LEU A C 1
ATOM 2546 O O . LEU A 1 331 ? -4.740 -10.402 19.113 1.00 95.38 331 LEU A O 1
ATOM 2550 N N . ARG A 1 332 ? -2.880 -9.512 20.010 1.00 94.69 332 ARG A N 1
ATOM 2551 C CA . ARG A 1 332 ? -3.373 -9.493 21.401 1.00 94.69 332 ARG A CA 1
ATOM 2552 C C . ARG A 1 332 ? -4.591 -8.581 21.576 1.00 94.69 332 ARG A C 1
ATOM 2554 O O . ARG A 1 332 ? -5.516 -8.886 22.326 1.00 94.69 332 ARG A O 1
ATOM 2561 N N . ASP A 1 333 ? -4.592 -7.429 20.909 1.00 95.69 333 ASP A N 1
ATOM 2562 C CA . ASP A 1 333 ? -5.710 -6.487 20.976 1.00 95.69 333 ASP A CA 1
ATOM 2563 C C . ASP A 1 333 ? -6.961 -7.009 20.243 1.00 95.69 333 ASP A C 1
ATOM 2565 O O . ASP A 1 333 ? -8.095 -6.798 20.688 1.00 95.69 333 ASP A O 1
ATOM 2569 N N . MET A 1 334 ? -6.761 -7.751 19.151 1.00 96.56 334 MET A N 1
ATOM 2570 C CA . MET A 1 334 ? -7.811 -8.501 18.464 1.00 96.56 334 MET A CA 1
ATOM 2571 C C . MET A 1 334 ? -8.381 -9.613 19.349 1.00 96.56 334 MET A C 1
ATOM 2573 O O . MET A 1 334 ? -9.600 -9.720 19.459 1.00 96.56 334 MET A O 1
ATOM 2577 N N . GLU A 1 335 ? -7.532 -10.405 20.005 1.00 96.50 335 GLU A N 1
ATOM 2578 C CA . GLU A 1 335 ? -7.960 -11.454 20.939 1.00 96.50 335 GLU A CA 1
ATOM 2579 C C . GLU A 1 335 ? -8.834 -10.872 22.060 1.00 96.50 335 GLU A C 1
ATOM 2581 O O . GLU A 1 335 ? -9.953 -11.325 22.283 1.00 96.50 335 GLU A O 1
ATOM 2586 N N . PHE A 1 336 ? -8.405 -9.771 22.678 1.00 96.50 336 PHE A N 1
ATOM 2587 C CA . PHE A 1 336 ? -9.222 -9.057 23.662 1.00 96.50 336 PHE A CA 1
ATOM 2588 C C . PHE A 1 336 ? -10.571 -8.573 23.096 1.00 96.50 336 PHE A C 1
ATOM 2590 O O . PHE A 1 336 ? -11.613 -8.738 23.730 1.00 96.50 336 PHE A O 1
ATOM 2597 N N . SER A 1 337 ? -10.568 -8.006 21.885 1.00 97.00 337 SER A N 1
ATOM 2598 C CA . SER A 1 337 ? -11.780 -7.476 21.236 1.00 97.00 337 SER A CA 1
ATOM 2599 C C . SER A 1 337 ? -12.777 -8.556 20.826 1.00 97.00 337 SER A C 1
ATOM 2601 O O . SER A 1 337 ? -13.958 -8.272 20.655 1.00 97.00 337 SER A O 1
ATOM 2603 N N . THR A 1 338 ? -12.297 -9.777 20.609 1.00 96.12 338 THR A N 1
ATOM 2604 C CA . THR A 1 338 ? -13.123 -10.934 20.248 1.00 96.12 338 THR A CA 1
ATOM 2605 C C . THR A 1 338 ? -13.491 -11.775 21.464 1.00 96.12 338 THR A C 1
ATOM 2607 O O . THR A 1 338 ? -14.424 -12.565 21.380 1.00 96.12 338 THR A O 1
ATOM 2610 N N . GLY A 1 339 ? -12.785 -11.631 22.584 1.00 95.19 339 GLY A N 1
ATOM 2611 C CA . GLY A 1 339 ? -13.072 -12.288 23.852 1.00 95.19 339 GLY A CA 1
ATOM 2612 C C . GLY A 1 339 ? -13.762 -11.340 24.825 1.00 95.19 339 GLY A C 1
ATOM 2613 O O . GLY A 1 339 ? -14.961 -11.086 24.722 1.00 95.19 339 GLY A O 1
ATOM 2614 N N . GLU A 1 340 ? -12.988 -10.822 25.773 1.00 93.88 340 GLU A N 1
ATOM 2615 C CA . GLU A 1 340 ? -13.447 -10.059 26.938 1.00 93.88 340 GLU A CA 1
ATOM 2616 C C . GLU A 1 340 ? -14.365 -8.879 26.586 1.00 93.88 340 GLU A C 1
ATOM 2618 O O . GLU A 1 340 ? -15.426 -8.719 27.194 1.00 93.88 340 GLU A O 1
ATOM 2623 N N . ALA A 1 341 ? -14.020 -8.096 25.561 1.00 95.25 341 ALA A N 1
ATOM 2624 C CA . ALA A 1 341 ? -14.801 -6.927 25.155 1.00 95.25 341 ALA A CA 1
ATOM 2625 C C . ALA A 1 341 ? -15.920 -7.233 24.143 1.00 95.25 341 ALA A C 1
ATOM 2627 O O . ALA A 1 341 ? -16.625 -6.316 23.725 1.00 95.25 341 ALA A O 1
ATOM 2628 N N . SER A 1 342 ? -16.106 -8.496 23.751 1.00 96.81 342 SER A N 1
ATOM 2629 C CA . SER A 1 342 ? -17.112 -8.865 22.751 1.00 96.81 342 SER A CA 1
ATOM 2630 C C . SER A 1 342 ? -18.531 -8.958 23.325 1.00 96.81 342 SER A C 1
ATOM 2632 O O . SER A 1 342 ? -18.730 -9.286 24.505 1.00 96.81 342 SER A O 1
ATOM 2634 N N . VAL A 1 343 ? -19.517 -8.679 22.467 1.00 96.94 343 VAL A N 1
ATOM 2635 C CA . V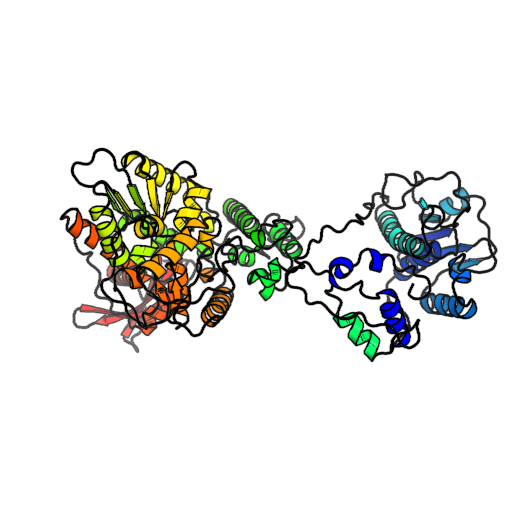AL A 1 343 ? -20.957 -8.870 22.693 1.00 96.94 343 VAL A CA 1
ATOM 2636 C C . VAL A 1 343 ? -21.597 -9.327 21.381 1.00 96.94 343 VAL A C 1
ATOM 2638 O O . VAL A 1 343 ? -21.495 -8.635 20.375 1.00 96.94 343 VAL A O 1
ATOM 2641 N N . CYS A 1 344 ? -22.289 -10.463 21.383 1.00 96.88 344 CYS A N 1
ATOM 2642 C CA . CYS A 1 344 ? -23.087 -10.934 20.250 1.00 96.88 344 CYS A CA 1
ATOM 2643 C C . CYS A 1 344 ? -24.442 -11.398 20.784 1.00 96.88 344 CYS A C 1
ATOM 2645 O O . CYS A 1 344 ? -24.532 -12.493 21.341 1.00 96.88 344 CYS A O 1
ATOM 2647 N N . ARG A 1 345 ? -25.472 -10.545 20.699 1.00 95.69 345 ARG A N 1
ATOM 2648 C CA . ARG A 1 345 ? -26.787 -10.808 21.306 1.00 95.69 345 ARG A CA 1
ATOM 2649 C C . ARG A 1 345 ? -27.944 -10.346 20.427 1.00 95.69 345 ARG A C 1
ATOM 2651 O O . ARG A 1 345 ? -27.884 -9.292 19.796 1.00 95.69 345 ARG A O 1
ATOM 2658 N N . MET A 1 346 ? -29.016 -11.132 20.456 1.00 95.94 346 MET A N 1
ATOM 2659 C CA . MET A 1 346 ? -30.317 -10.768 19.897 1.00 95.94 346 MET A CA 1
ATOM 2660 C C . MET A 1 346 ? -31.147 -9.994 20.931 1.00 95.94 346 MET A C 1
ATOM 2662 O O . MET A 1 346 ? -30.935 -10.172 22.139 1.00 95.94 346 MET A O 1
ATOM 2666 N N . PRO A 1 347 ? -32.100 -9.155 20.494 1.00 94.62 347 PRO A N 1
ATOM 2667 C CA . PRO A 1 347 ? -33.102 -8.597 21.393 1.00 94.62 347 PRO A CA 1
ATOM 2668 C C . PRO A 1 347 ? -33.933 -9.698 22.068 1.00 94.62 347 PRO A C 1
ATOM 2670 O O . PRO A 1 347 ? -34.151 -10.769 21.495 1.00 94.62 347 PRO A O 1
ATOM 2673 N N . GLU A 1 348 ? -34.420 -9.439 23.283 1.00 89.50 348 GLU A N 1
ATOM 2674 C CA . GLU A 1 348 ? -35.261 -10.399 24.007 1.00 89.50 348 GLU A CA 1
ATOM 2675 C C . GLU A 1 348 ? -36.527 -10.757 23.213 1.00 89.50 348 GLU A C 1
ATOM 2677 O O . GLU A 1 348 ? -37.141 -9.907 22.570 1.00 89.50 348 GLU A O 1
ATOM 2682 N N . GLY A 1 349 ? -36.907 -12.038 23.235 1.00 85.44 349 GLY A N 1
ATOM 2683 C CA . GLY A 1 349 ? -38.093 -12.533 22.527 1.00 85.44 349 GLY A CA 1
ATOM 2684 C C . GLY A 1 349 ? -37.963 -12.616 21.000 1.00 85.44 349 GLY A C 1
ATOM 2685 O O . GLY A 1 349 ? -38.959 -12.881 20.332 1.00 85.44 349 GLY A O 1
ATOM 2686 N N . THR A 1 350 ? -36.766 -12.412 20.438 1.00 88.81 350 THR A N 1
ATOM 2687 C CA . THR A 1 350 ? -36.514 -12.516 18.991 1.00 88.81 350 THR A CA 1
ATOM 2688 C C . THR A 1 350 ? -35.934 -13.887 18.635 1.00 88.81 350 THR A C 1
ATOM 2690 O O . THR A 1 350 ? -34.896 -14.272 19.164 1.00 88.81 350 THR A O 1
ATOM 2693 N N . GLU A 1 351 ? -36.582 -14.622 17.724 1.00 82.19 351 GLU A N 1
ATOM 2694 C CA . GLU A 1 351 ? -36.071 -15.912 17.217 1.00 82.19 351 GLU A CA 1
ATOM 2695 C C . GLU A 1 351 ? -35.138 -15.753 16.006 1.00 82.19 351 GLU A C 1
ATOM 2697 O O . GLU A 1 351 ? -34.267 -16.589 15.772 1.00 82.19 351 GLU A O 1
ATOM 2702 N N . LYS A 1 352 ? -35.329 -14.687 15.219 1.00 87.50 352 LYS A N 1
ATOM 2703 C CA . LYS A 1 352 ? -34.524 -14.371 14.039 1.00 87.50 352 LYS A CA 1
ATOM 2704 C C . LYS A 1 352 ? -34.442 -12.863 13.845 1.00 87.50 352 LYS A C 1
ATOM 2706 O O . LYS A 1 352 ? -35.468 -12.191 13.863 1.00 87.50 352 LYS A O 1
ATOM 2711 N N . CYS A 1 353 ? -33.237 -12.364 13.600 1.00 94.56 353 CYS A N 1
ATOM 2712 C CA . CYS A 1 353 ? -32.993 -10.952 13.334 1.00 94.56 353 CYS A CA 1
ATOM 2713 C C . CYS A 1 353 ? -33.010 -10.653 11.828 1.00 94.56 353 CYS A C 1
ATOM 2715 O O . CYS A 1 353 ? -32.455 -11.414 11.031 1.00 94.56 353 CYS A O 1
ATOM 2717 N N . THR A 1 354 ? -33.590 -9.521 11.428 1.00 95.88 354 THR A N 1
ATOM 2718 C CA . THR A 1 354 ? -33.437 -8.985 10.064 1.00 95.88 354 THR A CA 1
ATOM 2719 C C . THR A 1 354 ? -32.025 -8.442 9.852 1.00 95.88 354 THR A C 1
ATOM 2721 O O . THR A 1 354 ? -31.377 -8.744 8.843 1.00 95.88 354 THR A O 1
ATOM 2724 N N . TYR A 1 355 ? -31.527 -7.690 10.836 1.00 98.38 355 TYR A N 1
ATOM 2725 C CA . TYR A 1 355 ? -30.213 -7.057 10.810 1.00 98.38 355 TYR A CA 1
ATOM 2726 C C . TYR A 1 355 ? -29.340 -7.478 11.995 1.00 98.38 355 TYR A C 1
ATOM 2728 O O . TYR A 1 355 ? -29.836 -7.758 13.083 1.00 98.38 355 TYR A O 1
ATOM 2736 N N . ALA A 1 356 ? -28.023 -7.476 11.797 1.00 98.38 356 ALA A N 1
ATOM 2737 C CA . ALA A 1 356 ? -27.046 -7.514 12.882 1.00 98.38 356 ALA A CA 1
ATOM 2738 C C . ALA A 1 356 ? -26.089 -6.335 12.753 1.00 98.38 356 ALA A C 1
ATOM 2740 O O . ALA A 1 356 ? -25.384 -6.208 11.752 1.00 98.38 356 ALA A O 1
ATOM 2741 N N . PHE A 1 357 ? -26.053 -5.478 13.767 1.00 98.69 357 PHE A N 1
ATOM 2742 C CA . PHE A 1 357 ? -25.167 -4.329 13.791 1.00 98.69 357 PHE A CA 1
ATOM 2743 C C . PHE A 1 357 ? -23.744 -4.747 14.151 1.00 98.69 357 PHE A C 1
ATOM 2745 O O . PHE A 1 357 ? -23.430 -4.983 15.319 1.00 98.69 357 PHE A O 1
ATOM 2752 N N . PHE A 1 358 ? -22.884 -4.823 13.136 1.00 98.44 358 PHE A N 1
ATOM 2753 C CA . PHE A 1 358 ? -21.478 -5.155 13.291 1.00 98.44 358 PHE A CA 1
ATOM 2754 C C . PHE A 1 358 ? -20.652 -3.887 13.492 1.00 98.44 358 PHE A C 1
ATOM 2756 O O . PHE A 1 358 ? -20.277 -3.182 12.547 1.00 98.44 358 PHE A O 1
ATOM 2763 N N . THR A 1 359 ? -20.354 -3.591 14.754 1.00 96.06 359 THR A N 1
ATOM 2764 C CA . THR A 1 359 ? -19.671 -2.348 15.145 1.00 96.06 359 THR A CA 1
ATOM 2765 C C . THR A 1 359 ? -18.166 -2.401 14.878 1.00 96.06 359 THR A C 1
ATOM 2767 O O . THR A 1 359 ? -17.516 -1.366 14.713 1.00 96.06 359 THR A O 1
ATOM 2770 N N . GLY A 1 360 ? -17.595 -3.607 14.803 1.00 95.69 360 GLY A N 1
ATOM 2771 C CA . GLY A 1 360 ? -16.151 -3.808 14.774 1.00 95.69 360 GLY A CA 1
ATOM 2772 C C . GLY A 1 360 ? -15.482 -3.468 16.113 1.00 95.69 360 GLY A C 1
ATOM 2773 O O . GLY A 1 360 ? -16.122 -3.106 17.098 1.00 95.69 360 GLY A O 1
ATOM 2774 N N . CYS A 1 361 ? -14.151 -3.545 16.157 1.00 95.56 361 CYS A N 1
ATOM 2775 C CA . CYS A 1 361 ? -13.401 -3.270 17.387 1.00 95.56 361 CYS A CA 1
ATOM 2776 C C . CYS A 1 361 ? -13.115 -1.778 17.618 1.00 95.56 361 CYS A C 1
ATOM 2778 O O . CYS A 1 361 ? -13.006 -1.347 18.761 1.00 95.56 361 CYS A O 1
ATOM 2780 N N . GLN A 1 362 ? -12.978 -0.977 16.556 1.00 95.81 362 GLN A N 1
ATOM 2781 C CA . GLN A 1 362 ? -12.493 0.405 16.676 1.00 95.81 362 GLN A CA 1
ATOM 2782 C C . GLN A 1 362 ? -13.589 1.425 16.995 1.00 95.81 362 GLN A C 1
ATOM 2784 O O . GLN A 1 362 ? -13.280 2.464 17.570 1.00 95.81 362 GLN A O 1
ATOM 2789 N N . LEU A 1 363 ? -14.854 1.138 16.667 1.00 96.00 363 LEU A N 1
ATOM 2790 C CA . LEU A 1 363 ? -15.955 2.081 16.870 1.00 96.00 363 LEU A CA 1
ATOM 2791 C C . LEU A 1 363 ? -16.118 2.429 18.356 1.00 96.00 363 LEU A C 1
ATOM 2793 O O . LEU A 1 363 ? -15.878 3.568 18.747 1.00 96.00 363 LEU A O 1
ATOM 2797 N N . GLY A 1 364 ? -16.378 1.415 19.187 1.00 96.19 364 GLY A N 1
ATOM 2798 C CA . GLY A 1 364 ? -16.443 1.571 20.642 1.00 96.19 364 GLY A CA 1
ATOM 2799 C C . GLY A 1 364 ? -15.096 1.898 21.291 1.00 96.19 364 GLY A C 1
ATOM 2800 O O . GLY A 1 364 ? -15.074 2.425 22.394 1.00 96.19 364 GLY A O 1
ATOM 2801 N N . ALA A 1 365 ? -13.968 1.622 20.624 1.00 96.75 365 ALA A N 1
ATOM 2802 C CA . ALA A 1 365 ? -12.649 2.022 21.117 1.00 96.75 365 ALA A CA 1
ATOM 2803 C C . ALA A 1 365 ? -12.429 3.538 21.025 1.00 96.75 365 ALA A C 1
ATOM 2805 O O . ALA A 1 365 ? -11.826 4.129 21.920 1.00 96.75 365 ALA A O 1
ATOM 2806 N N . SER A 1 366 ? -12.906 4.170 19.951 1.00 95.56 366 SER A N 1
ATOM 2807 C CA . SER A 1 366 ? -12.819 5.621 19.786 1.00 95.56 366 SER A CA 1
ATOM 2808 C C . SER A 1 366 ? -13.798 6.332 20.714 1.00 95.56 366 SER A C 1
ATOM 2810 O O . SER A 1 366 ? -13.388 7.222 21.455 1.00 95.56 366 SER A O 1
ATOM 2812 N N . ASP A 1 367 ? -15.061 5.913 20.732 1.00 96.19 367 ASP A N 1
ATOM 2813 C CA . ASP A 1 367 ? -16.058 6.436 21.664 1.00 96.19 367 ASP A CA 1
ATOM 2814 C C . ASP A 1 367 ? -17.127 5.366 21.940 1.00 96.19 367 ASP A C 1
ATOM 2816 O O . ASP A 1 367 ? -17.754 4.886 20.990 1.00 96.19 367 ASP A O 1
ATOM 2820 N N . PRO A 1 368 ? -17.372 4.978 23.206 1.00 97.31 368 PRO A N 1
ATOM 2821 C CA . PRO A 1 368 ? -18.437 4.036 23.548 1.00 97.31 368 PRO A CA 1
ATOM 2822 C C . PRO A 1 368 ? -19.808 4.446 23.003 1.00 97.31 368 PRO A C 1
ATOM 2824 O O . PRO A 1 368 ? -20.586 3.581 22.597 1.00 97.31 368 PRO A O 1
ATOM 2827 N N . ARG A 1 369 ? -20.072 5.759 22.934 1.00 97.44 369 ARG A N 1
ATOM 2828 C CA . ARG A 1 369 ? -21.355 6.312 22.490 1.00 97.44 369 ARG A CA 1
ATOM 2829 C C . ARG A 1 369 ? -21.631 6.055 21.016 1.00 97.44 369 ARG A C 1
ATOM 2831 O O . ARG A 1 369 ? -22.777 5.885 20.629 1.00 97.44 369 ARG A O 1
ATOM 2838 N N . TYR A 1 370 ? -20.599 5.899 20.184 1.00 97.44 370 TYR A N 1
ATOM 2839 C CA . TYR A 1 370 ? -20.815 5.504 18.789 1.00 97.44 370 TYR A CA 1
ATOM 2840 C C . TYR A 1 370 ? -21.540 4.171 18.661 1.00 97.44 370 TYR A C 1
ATOM 2842 O O . TYR A 1 370 ? -22.245 3.956 17.678 1.00 97.44 370 TYR A O 1
ATOM 2850 N N . VAL A 1 371 ? -21.346 3.268 19.625 1.00 98.06 371 VAL A N 1
ATOM 2851 C CA . VAL A 1 371 ? -22.042 1.985 19.648 1.00 98.06 371 VAL A CA 1
ATOM 2852 C C . VAL A 1 371 ? -23.459 2.165 20.178 1.00 98.06 371 VAL A C 1
ATOM 2854 O O . VAL A 1 371 ? -24.384 1.709 19.513 1.00 98.06 371 VAL A O 1
ATOM 2857 N N . THR A 1 372 ? -23.636 2.822 21.331 1.00 98.00 372 THR A N 1
ATOM 2858 C CA . THR A 1 372 ? -24.957 2.967 21.968 1.00 98.00 372 THR A CA 1
ATOM 2859 C C . THR A 1 372 ? -25.914 3.787 21.111 1.00 98.00 372 THR A C 1
ATOM 2861 O O . THR A 1 372 ? -26.987 3.288 20.800 1.00 98.00 372 THR A O 1
ATOM 2864 N N . GLU A 1 373 ? -25.505 4.958 20.617 1.00 97.62 373 GLU A N 1
ATOM 2865 C CA . GLU A 1 373 ? -26.371 5.835 19.813 1.00 97.62 373 GLU A CA 1
ATOM 2866 C C . GLU A 1 373 ? -26.740 5.201 18.470 1.00 97.62 373 GLU A C 1
ATOM 2868 O O . GLU A 1 373 ? -27.906 5.165 18.081 1.00 97.62 373 GLU A O 1
ATOM 2873 N N . SER A 1 374 ? -25.762 4.616 17.770 1.00 97.62 374 SER A N 1
ATOM 2874 C CA . SER A 1 374 ? -26.028 3.951 16.487 1.00 97.62 374 SER A CA 1
ATOM 2875 C C . SER A 1 374 ? -26.922 2.725 16.658 1.00 97.62 374 SER A C 1
ATOM 2877 O O . SER A 1 374 ? -27.802 2.481 15.833 1.00 97.62 374 SER A O 1
ATOM 2879 N N . TYR A 1 375 ? -26.705 1.939 17.718 1.00 98.12 375 TYR A N 1
ATOM 2880 C CA . TYR A 1 375 ? -27.534 0.771 17.995 1.00 98.12 375 TYR A CA 1
ATOM 2881 C C . TYR A 1 375 ? -28.931 1.177 18.467 1.00 98.12 375 TYR A C 1
ATOM 2883 O O . TYR A 1 375 ? -29.900 0.588 18.002 1.00 98.12 375 TYR A O 1
ATOM 2891 N N . GLY A 1 376 ? -29.058 2.212 19.299 1.00 97.25 376 GLY A N 1
ATOM 2892 C CA . GLY A 1 376 ? -30.338 2.798 19.698 1.00 97.25 376 GLY A CA 1
ATOM 2893 C C . GLY A 1 376 ? -31.129 3.296 18.491 1.00 97.25 376 GLY A C 1
ATOM 2894 O O . GLY A 1 376 ? -32.288 2.924 18.311 1.00 97.25 376 GLY A O 1
ATOM 2895 N N . TRP A 1 377 ? -30.473 4.029 17.587 1.00 97.25 377 TRP A N 1
ATOM 2896 C CA . TRP A 1 377 ? -31.068 4.462 16.324 1.00 97.25 377 TRP A CA 1
ATOM 2897 C C . TRP A 1 377 ? -31.560 3.273 15.486 1.00 97.25 377 TRP A C 1
ATOM 2899 O O . TRP A 1 377 ? -32.708 3.269 15.034 1.00 97.25 377 TRP A O 1
ATOM 2909 N N . LEU A 1 378 ? -30.737 2.227 15.331 1.00 97.19 378 LEU A N 1
ATOM 2910 C CA . LEU A 1 378 ? -31.131 1.005 14.624 1.00 97.19 378 LEU A CA 1
ATOM 2911 C C . LEU A 1 378 ? -32.285 0.286 15.321 1.00 97.19 378 LEU A C 1
ATOM 2913 O O . LEU A 1 378 ? -33.199 -0.160 14.643 1.00 97.19 378 LEU A O 1
ATOM 2917 N N . ARG A 1 379 ? -32.288 0.188 16.653 1.00 95.56 379 ARG A N 1
ATOM 2918 C CA . ARG A 1 379 ? -33.352 -0.470 17.423 1.00 95.56 379 ARG A CA 1
ATOM 2919 C C . ARG A 1 379 ? -34.679 0.274 17.329 1.00 95.56 379 ARG A C 1
ATOM 2921 O O . ARG A 1 379 ? -35.711 -0.391 17.385 1.00 95.56 379 ARG A O 1
ATOM 2928 N N . ASN A 1 380 ? -34.656 1.592 17.148 1.00 95.56 380 ASN A N 1
ATOM 2929 C CA . ASN A 1 380 ? -35.860 2.397 16.946 1.00 95.56 380 ASN A CA 1
ATOM 2930 C C . ASN A 1 380 ? -36.484 2.177 15.557 1.00 95.56 380 ASN A C 1
ATOM 2932 O O . ASN A 1 380 ? -37.706 2.127 15.443 1.00 95.56 380 ASN A O 1
ATOM 2936 N N . HIS A 1 381 ? -35.666 2.003 14.515 1.00 95.56 381 HIS A N 1
ATOM 2937 C CA . HIS A 1 381 ? -36.144 1.826 13.134 1.00 95.56 381 HIS A CA 1
ATOM 2938 C C . HIS A 1 381 ? -36.354 0.356 12.742 1.00 95.56 381 HIS A C 1
ATOM 2940 O O . HIS A 1 381 ? -37.250 0.031 11.966 1.00 95.56 381 HIS A O 1
ATOM 2946 N N . TYR A 1 382 ? -35.533 -0.534 13.291 1.00 95.62 382 TYR A N 1
ATOM 2947 C CA . TYR A 1 382 ? -35.484 -1.966 13.008 1.00 95.62 382 TYR A CA 1
ATOM 2948 C C . TYR A 1 382 ? -35.436 -2.742 14.337 1.00 95.62 382 TYR A C 1
ATOM 2950 O O . TYR A 1 382 ? -34.352 -3.118 14.811 1.00 95.62 382 TYR A O 1
ATOM 2958 N N . PRO A 1 383 ? -36.599 -2.962 14.987 1.00 95.31 383 PRO A N 1
ATOM 2959 C CA . PRO A 1 383 ? -36.645 -3.426 16.370 1.00 95.31 383 PRO A CA 1
ATOM 2960 C C . PRO A 1 383 ? -36.122 -4.841 16.644 1.00 95.31 383 PRO A C 1
ATOM 2962 O O . PRO A 1 383 ? -35.956 -5.238 17.793 1.00 95.31 383 PRO A O 1
ATOM 2965 N N . ASP A 1 384 ? -35.865 -5.622 15.611 1.00 95.94 384 ASP A N 1
ATOM 2966 C CA . ASP A 1 384 ? -35.326 -6.974 15.694 1.00 95.94 384 ASP A CA 1
ATOM 2967 C C . ASP A 1 384 ? -33.814 -7.022 15.403 1.00 95.94 384 ASP A C 1
ATOM 2969 O O . ASP A 1 384 ? -33.252 -8.102 15.234 1.00 95.94 384 ASP A O 1
ATOM 2973 N N . THR A 1 385 ? -33.135 -5.870 15.340 1.00 98.06 385 THR A N 1
ATOM 2974 C CA . THR A 1 385 ? -31.693 -5.794 15.058 1.00 98.06 385 THR A CA 1
ATOM 2975 C C . THR A 1 385 ? -30.865 -6.361 16.211 1.00 98.06 385 THR A C 1
ATOM 2977 O O . THR A 1 385 ? -30.958 -5.880 17.338 1.00 98.06 385 THR A O 1
ATOM 2980 N N . ALA A 1 386 ? -30.004 -7.339 15.927 1.00 98.19 386 ALA A N 1
ATOM 2981 C CA . ALA A 1 386 ? -29.010 -7.848 16.872 1.00 98.19 386 ALA A CA 1
ATOM 2982 C C . ALA A 1 386 ? -27.823 -6.891 17.034 1.00 98.19 386 ALA A C 1
ATOM 2984 O O . ALA A 1 386 ? -27.439 -6.196 16.092 1.00 98.19 386 ALA A O 1
ATOM 2985 N N . LEU A 1 387 ? -27.178 -6.926 18.200 1.00 98.19 387 LEU A N 1
ATOM 2986 C CA . LEU A 1 387 ? -25.882 -6.285 18.412 1.00 98.19 387 LEU A CA 1
ATOM 2987 C C . LEU A 1 387 ? -24.764 -7.302 18.215 1.00 98.19 387 LEU A C 1
ATOM 2989 O O . LEU A 1 387 ? -24.759 -8.359 18.850 1.00 98.19 387 LEU A O 1
ATOM 2993 N N . TRP A 1 388 ? -23.782 -6.944 17.392 1.00 97.62 388 TRP A N 1
ATOM 2994 C CA . TRP A 1 388 ? -22.623 -7.779 17.114 1.00 97.62 388 TRP A CA 1
ATOM 2995 C C . TRP A 1 388 ? -21.319 -6.979 17.223 1.00 97.62 388 TRP A C 1
ATOM 2997 O O . TRP A 1 388 ? -20.717 -6.528 16.251 1.00 97.62 388 TRP A O 1
ATOM 3007 N N . MET A 1 389 ? -20.872 -6.791 18.459 1.00 97.19 389 MET A N 1
ATOM 3008 C CA . MET A 1 389 ? -19.635 -6.102 18.796 1.00 97.19 389 MET A CA 1
ATOM 3009 C C . MET A 1 389 ? -18.492 -7.100 18.983 1.00 97.19 389 MET A C 1
ATOM 3011 O O . MET A 1 389 ? -18.371 -7.750 20.018 1.00 97.19 389 MET A O 1
ATOM 3015 N N . THR A 1 390 ? -17.641 -7.215 17.968 1.00 96.62 390 THR A N 1
ATOM 3016 C CA . THR A 1 390 ? -16.442 -8.067 17.962 1.00 96.62 390 THR A CA 1
ATOM 3017 C C . THR A 1 390 ? -15.423 -7.533 16.944 1.00 96.62 390 THR A C 1
ATOM 3019 O O . THR A 1 390 ? -15.713 -6.600 16.193 1.00 96.62 390 THR A O 1
ATOM 3022 N N . CYS A 1 391 ? -14.205 -8.082 16.897 1.00 96.94 391 CYS A N 1
ATOM 3023 C CA . CYS A 1 391 ? -13.258 -7.759 15.822 1.00 96.94 391 CYS A CA 1
ATOM 3024 C C . CYS A 1 391 ? -13.565 -8.578 14.564 1.00 96.94 391 CYS A C 1
ATOM 3026 O O . CYS A 1 391 ? -13.861 -9.763 14.651 1.00 96.94 391 CYS A O 1
ATOM 3028 N N . CYS A 1 392 ? -13.404 -7.972 13.387 1.00 96.06 392 CYS A N 1
ATOM 3029 C CA . CYS A 1 392 ? -13.582 -8.660 12.108 1.00 96.06 392 CYS A CA 1
ATOM 3030 C C . CYS A 1 392 ? -12.457 -9.658 11.776 1.00 96.06 392 CYS A C 1
ATOM 3032 O O . CYS A 1 392 ? -12.636 -10.477 10.888 1.00 96.06 392 CYS A O 1
ATOM 3034 N N . GLY A 1 393 ? -11.309 -9.605 12.464 1.00 96.25 393 GLY A N 1
ATOM 3035 C CA . GLY A 1 393 ? -10.152 -10.468 12.179 1.00 96.25 393 GLY A CA 1
ATOM 3036 C C . GLY A 1 393 ? -9.078 -9.827 11.291 1.00 96.25 393 GLY A C 1
ATOM 3037 O O . GLY A 1 393 ? -8.047 -10.446 11.031 1.00 96.25 393 GLY A O 1
ATOM 3038 N N . ALA A 1 394 ? -9.260 -8.563 10.884 1.00 95.62 394 ALA A N 1
ATOM 3039 C CA . ALA A 1 394 ? -8.309 -7.845 10.028 1.00 95.62 394 ALA A CA 1
ATOM 3040 C C . ALA A 1 394 ? -6.845 -7.887 10.523 1.00 95.62 394 ALA A C 1
ATOM 3042 O O . ALA A 1 394 ? -5.963 -8.039 9.679 1.00 95.62 394 ALA A O 1
ATOM 3043 N N . PRO A 1 395 ? -6.541 -7.814 11.839 1.00 95.94 395 PRO A N 1
ATOM 3044 C CA . PRO A 1 395 ? -5.167 -7.963 12.314 1.00 95.94 395 PRO A CA 1
ATOM 3045 C C . PRO A 1 395 ? -4.503 -9.295 11.932 1.00 95.94 395 PRO A C 1
ATOM 3047 O O . PRO A 1 395 ? -3.347 -9.290 11.512 1.00 95.94 395 PRO A O 1
ATOM 3050 N N . ALA A 1 396 ? -5.207 -10.427 12.012 1.00 96.31 396 ALA A N 1
ATOM 3051 C CA . ALA A 1 396 ? -4.644 -11.719 11.607 1.00 96.31 396 ALA A CA 1
ATOM 3052 C C . ALA A 1 396 ? -4.361 -11.767 10.095 1.00 96.31 396 ALA A C 1
ATOM 3054 O O . ALA A 1 396 ? -3.268 -12.161 9.684 1.00 96.31 396 ALA A O 1
ATOM 3055 N N . GLU A 1 397 ? -5.292 -11.265 9.275 1.00 95.06 397 GLU A N 1
ATOM 3056 C CA . GLU A 1 397 ? -5.100 -11.155 7.821 1.00 95.06 397 GLU A CA 1
ATOM 3057 C C . GLU A 1 397 ? -3.901 -10.263 7.472 1.00 95.06 397 GLU A C 1
ATOM 3059 O O . GLU A 1 397 ? -3.068 -10.617 6.637 1.00 95.06 397 GLU A O 1
ATOM 3064 N N . TRP A 1 398 ? -3.774 -9.107 8.128 1.00 94.56 398 TRP A N 1
ATOM 3065 C CA . TRP A 1 398 ? -2.659 -8.185 7.911 1.00 94.56 398 TRP A CA 1
ATOM 3066 C C . TRP A 1 398 ? -1.316 -8.745 8.380 1.00 94.56 398 TRP A C 1
ATOM 3068 O O . TRP A 1 398 ? -0.289 -8.376 7.818 1.00 94.56 398 TRP A O 1
ATOM 3078 N N . ALA A 1 399 ? -1.311 -9.631 9.378 1.00 94.12 399 ALA A N 1
ATOM 3079 C CA . ALA A 1 399 ? -0.113 -10.333 9.834 1.00 94.12 399 ALA A CA 1
ATOM 3080 C C . ALA A 1 399 ? 0.312 -11.487 8.902 1.00 94.12 399 ALA A C 1
ATOM 3082 O O . ALA A 1 399 ? 1.398 -12.046 9.076 1.00 94.12 399 ALA A O 1
ATOM 3083 N N . GLY A 1 400 ? -0.533 -11.859 7.931 1.00 94.12 400 GLY A N 1
ATOM 3084 C CA . GLY A 1 400 ? -0.337 -13.046 7.098 1.00 94.12 400 GLY A CA 1
ATOM 3085 C C . GLY A 1 400 ? -0.512 -14.365 7.860 1.00 94.12 400 GLY A C 1
ATOM 3086 O O . GLY A 1 400 ? -0.092 -15.406 7.358 1.00 94.12 400 GLY A O 1
ATOM 3087 N N . ASP A 1 401 ? -1.110 -14.334 9.056 1.00 95.62 401 ASP A N 1
ATOM 3088 C CA . ASP A 1 401 ? -1.355 -15.520 9.882 1.00 95.62 401 ASP A CA 1
ATOM 3089 C C . ASP A 1 401 ? -2.666 -16.188 9.459 1.00 95.62 401 ASP A C 1
ATOM 3091 O O . ASP A 1 401 ? -3.733 -15.974 10.037 1.00 95.62 401 ASP A O 1
ATOM 3095 N N . VAL A 1 402 ? -2.581 -16.980 8.389 1.00 95.31 402 VAL A N 1
ATOM 3096 C CA . VAL A 1 402 ? -3.742 -17.641 7.777 1.00 95.31 402 VAL A CA 1
ATOM 3097 C C . VAL A 1 402 ? -4.443 -18.570 8.770 1.00 95.31 402 VAL A C 1
ATOM 3099 O O . VAL A 1 402 ? -5.668 -18.608 8.812 1.00 95.31 402 VAL A O 1
ATOM 3102 N N . LYS A 1 403 ? -3.686 -19.296 9.604 1.00 95.69 403 LYS A N 1
ATOM 3103 C CA . LYS A 1 403 ? -4.259 -20.259 10.555 1.00 95.69 403 LYS A CA 1
ATOM 3104 C C . LYS A 1 403 ? -5.060 -19.554 11.636 1.00 95.69 403 LYS A C 1
ATOM 3106 O O . LYS A 1 403 ? -6.184 -19.959 11.917 1.00 95.69 403 LYS A O 1
ATOM 3111 N N . LEU A 1 404 ? -4.491 -18.505 12.230 1.00 95.81 404 LEU A N 1
ATOM 3112 C CA . LEU A 1 404 ? -5.195 -17.718 13.230 1.00 95.81 404 LEU A CA 1
ATOM 3113 C C . LEU A 1 404 ? -6.418 -17.030 12.620 1.00 95.81 404 LEU A C 1
ATOM 3115 O O . LEU A 1 404 ? -7.476 -17.015 13.241 1.00 95.81 404 LEU A O 1
ATOM 3119 N N . HIS A 1 405 ? -6.292 -16.492 11.403 1.00 96.94 405 HIS A N 1
ATOM 3120 C CA . HIS A 1 405 ? -7.394 -15.815 10.727 1.00 96.94 405 HIS A CA 1
ATOM 3121 C C . HIS A 1 405 ? -8.592 -16.752 10.502 1.00 96.94 405 HIS A C 1
ATOM 3123 O O . HIS A 1 405 ? -9.706 -16.387 10.873 1.00 96.94 405 HIS A O 1
ATOM 3129 N N . GLU A 1 406 ? -8.371 -17.973 10.003 1.00 97.06 406 GLU A N 1
ATOM 3130 C CA . GLU A 1 406 ? -9.444 -18.958 9.786 1.00 97.06 406 GLU A CA 1
ATOM 3131 C C . GLU A 1 406 ? -10.218 -19.295 11.070 1.00 97.06 406 GLU A C 1
ATOM 3133 O O . GLU A 1 406 ? -11.448 -19.348 11.049 1.00 97.06 406 GLU A O 1
ATOM 3138 N N . VAL A 1 407 ? -9.536 -19.422 12.216 1.00 96.12 407 VAL A N 1
ATOM 3139 C CA . VAL A 1 407 ? -10.198 -19.655 13.516 1.00 96.12 407 VAL A CA 1
ATOM 3140 C C . VAL A 1 407 ? -11.209 -18.545 13.835 1.00 96.12 407 VAL A C 1
ATOM 3142 O O . VAL A 1 407 ? -12.311 -18.817 14.321 1.00 96.12 407 VAL A O 1
ATOM 3145 N N . TYR A 1 408 ? -10.868 -17.289 13.538 1.00 94.81 408 TYR A N 1
ATOM 3146 C CA . TYR A 1 408 ? -11.777 -16.162 13.746 1.00 94.81 408 TYR A CA 1
ATOM 3147 C C . TYR A 1 408 ? -12.905 -16.112 12.716 1.00 94.81 408 TYR A C 1
ATOM 3149 O O . TYR A 1 408 ? -14.040 -15.812 13.087 1.00 94.81 408 TYR A O 1
ATOM 3157 N N . LEU A 1 409 ? -12.637 -16.450 11.452 1.00 97.38 409 LEU A N 1
ATOM 3158 C CA . LEU A 1 409 ? -13.677 -16.529 10.423 1.00 97.38 409 LEU A CA 1
ATOM 3159 C C . LEU A 1 409 ? -14.726 -17.594 10.768 1.00 97.38 409 LEU A C 1
ATOM 3161 O O . LEU A 1 409 ? -15.925 -17.343 10.655 1.00 97.38 409 LEU A O 1
ATOM 3165 N N . GLU A 1 410 ? -14.305 -18.761 11.260 1.00 97.56 410 GLU A N 1
ATOM 3166 C CA . GLU A 1 410 ? -15.223 -19.794 11.752 1.00 97.56 410 GLU A CA 1
ATOM 3167 C C . GLU A 1 410 ? -16.064 -19.318 12.941 1.00 97.56 410 GLU A C 1
ATOM 3169 O O . GLU A 1 410 ? -17.255 -19.627 13.018 1.00 97.56 410 GLU A O 1
ATOM 3174 N N . LYS A 1 411 ? -15.470 -18.555 13.866 1.00 96.25 411 LYS A N 1
ATOM 3175 C CA . LYS A 1 411 ? -16.209 -17.949 14.978 1.00 96.25 411 LYS A CA 1
ATOM 3176 C C . LYS A 1 411 ? -17.277 -16.977 14.473 1.00 96.25 411 LYS A C 1
ATOM 3178 O O . LYS A 1 411 ? -18.419 -17.072 14.914 1.00 96.25 411 LYS A O 1
ATOM 3183 N N . ILE A 1 412 ? -16.932 -16.106 13.523 1.00 97.56 412 ILE A N 1
ATOM 3184 C CA . ILE A 1 412 ? -17.877 -15.155 12.922 1.00 97.56 412 ILE A CA 1
ATOM 3185 C C . ILE A 1 412 ? -19.028 -15.898 12.230 1.00 97.56 412 ILE A C 1
ATOM 3187 O O . ILE A 1 412 ? -20.184 -15.538 12.429 1.00 97.56 412 ILE A O 1
ATOM 3191 N N . ARG A 1 413 ? -18.747 -16.974 11.480 1.00 98.00 413 ARG A N 1
ATOM 3192 C CA . ARG A 1 413 ? -19.794 -17.808 10.857 1.00 98.00 413 ARG A CA 1
ATOM 3193 C C . ARG A 1 413 ? -20.742 -18.415 11.889 1.00 98.00 413 ARG A C 1
ATOM 3195 O O . ARG A 1 413 ? -21.952 -18.354 11.706 1.00 98.00 413 ARG A O 1
ATOM 3202 N N . LYS A 1 414 ? -20.205 -18.953 12.990 1.00 97.50 414 LYS A N 1
ATOM 3203 C CA . LYS A 1 414 ? -21.017 -19.511 14.085 1.00 97.50 414 LYS A CA 1
ATOM 3204 C C . LYS A 1 414 ? -21.898 -18.444 14.727 1.00 97.50 414 LYS A C 1
ATOM 3206 O O . LYS A 1 414 ? -23.077 -18.687 14.943 1.00 97.50 414 LYS A O 1
ATOM 3211 N N . GLU A 1 415 ? -21.347 -17.267 15.011 1.00 96.69 415 GLU A N 1
ATOM 3212 C CA . GLU A 1 415 ? -22.110 -16.135 15.548 1.00 96.69 415 GLU A CA 1
ATOM 3213 C C . GLU A 1 415 ? -23.210 -15.682 14.580 1.00 96.69 415 GLU A C 1
ATOM 3215 O O . GLU A 1 415 ? -24.356 -15.532 14.992 1.00 96.69 415 GLU A O 1
ATOM 3220 N N . TRP A 1 416 ? -22.917 -15.584 13.284 1.00 97.56 416 TRP A N 1
ATOM 3221 C CA . TRP A 1 416 ? -23.911 -15.263 12.259 1.00 97.56 416 TRP A CA 1
ATOM 3222 C C . TRP A 1 416 ? -25.047 -16.288 12.174 1.00 97.56 416 TRP A C 1
ATOM 3224 O O . TRP A 1 416 ? -26.220 -15.911 12.106 1.00 97.56 416 TRP A O 1
ATOM 3234 N N . ASP A 1 417 ? -24.709 -17.581 12.208 1.00 96.44 417 ASP A N 1
ATOM 3235 C CA . ASP A 1 417 ? -25.683 -18.674 12.244 1.00 96.44 417 ASP A CA 1
ATOM 3236 C C . ASP A 1 417 ? -26.561 -18.587 13.498 1.00 96.44 417 ASP A C 1
ATOM 3238 O O . ASP A 1 417 ? -27.781 -18.716 13.395 1.00 96.44 417 ASP A O 1
ATOM 3242 N N . MET A 1 418 ? -25.965 -18.304 14.666 1.00 95.12 418 MET A N 1
ATOM 3243 C CA . MET A 1 418 ? -26.712 -18.118 15.913 1.00 95.12 418 MET A CA 1
ATOM 3244 C C . MET A 1 418 ? -27.703 -16.958 15.817 1.00 95.12 418 MET A C 1
ATOM 3246 O O . MET A 1 418 ? -28.814 -17.101 16.305 1.00 95.12 418 MET A O 1
ATOM 3250 N N . LEU A 1 419 ? -27.341 -15.844 15.171 1.00 95.88 419 LEU A N 1
ATOM 3251 C CA . LEU A 1 419 ? -28.231 -14.690 14.976 1.00 95.88 419 LEU A CA 1
ATOM 3252 C C . LEU A 1 419 ? -29.338 -14.928 13.924 1.00 95.88 419 LEU A C 1
ATOM 3254 O O . LEU A 1 419 ? -30.135 -14.030 13.647 1.00 95.88 419 LEU A O 1
ATOM 3258 N N . GLY A 1 420 ? -29.390 -16.114 13.305 1.00 95.06 420 GLY A N 1
ATOM 3259 C CA . GLY A 1 420 ? -30.386 -16.461 12.291 1.00 95.06 420 GLY A CA 1
ATOM 3260 C C . GLY A 1 420 ? -30.043 -15.976 10.880 1.00 95.06 420 GLY A C 1
ATOM 3261 O O . GLY A 1 420 ? -30.947 -15.797 10.061 1.00 95.06 420 GLY A O 1
ATOM 3262 N N . ARG A 1 421 ? -28.751 -15.784 10.579 1.00 96.44 421 ARG A N 1
ATOM 3263 C CA . ARG A 1 421 ? -28.227 -15.294 9.289 1.00 96.44 421 ARG A CA 1
ATOM 3264 C C . ARG A 1 421 ? -28.806 -13.941 8.831 1.00 96.44 421 ARG A C 1
ATOM 3266 O O . ARG A 1 421 ? -29.322 -13.845 7.713 1.00 96.44 421 ARG A O 1
ATOM 3273 N N . PRO A 1 422 ? -28.745 -12.893 9.671 1.00 97.69 422 PRO A N 1
ATOM 3274 C CA . PRO A 1 422 ? -29.225 -11.560 9.319 1.00 97.69 422 PRO A CA 1
ATOM 3275 C C . PRO A 1 422 ? -28.358 -10.898 8.241 1.00 97.69 422 PRO A C 1
ATOM 3277 O O . PRO A 1 422 ? -27.218 -11.304 7.998 1.00 97.69 422 PRO A O 1
ATOM 3280 N N . THR A 1 423 ? -28.869 -9.813 7.654 1.00 98.50 423 THR A N 1
ATOM 3281 C CA . THR A 1 423 ? -28.023 -8.879 6.896 1.00 98.50 423 THR A CA 1
ATOM 3282 C C . THR A 1 423 ? -27.161 -8.079 7.866 1.00 98.50 423 THR A C 1
ATOM 3284 O O . THR A 1 423 ? -27.659 -7.531 8.849 1.00 98.50 423 THR A O 1
ATOM 3287 N N . VAL A 1 424 ? -25.857 -8.008 7.621 1.00 98.62 424 VAL A N 1
ATOM 3288 C CA . VAL A 1 424 ? -24.930 -7.321 8.521 1.00 98.62 424 VAL A CA 1
ATOM 3289 C C . VAL A 1 424 ? -24.885 -5.828 8.207 1.00 98.62 424 VAL A C 1
ATOM 3291 O O . VAL A 1 424 ? -24.658 -5.427 7.068 1.00 98.62 424 VAL A O 1
ATOM 3294 N N . VAL A 1 425 ? -25.079 -4.997 9.231 1.00 98.69 425 VAL A N 1
ATOM 3295 C CA . VAL A 1 425 ? -24.978 -3.536 9.148 1.00 98.69 425 VAL A CA 1
ATOM 3296 C C . VAL A 1 425 ? -23.589 -3.111 9.608 1.00 98.69 425 VAL A C 1
ATOM 3298 O O . VAL A 1 425 ? -23.245 -3.273 10.777 1.00 98.69 425 VAL A O 1
ATOM 3301 N N . PHE A 1 426 ? -22.785 -2.558 8.703 1.00 98.31 426 PHE A N 1
ATOM 3302 C CA . PHE A 1 426 ? -21.409 -2.151 8.977 1.00 98.31 426 PHE A CA 1
ATOM 3303 C C . PHE A 1 426 ? -21.305 -0.653 9.268 1.00 98.31 426 PHE A C 1
ATOM 3305 O O . PHE A 1 426 ? -21.690 0.178 8.450 1.00 98.31 426 PHE A O 1
ATOM 3312 N N . ALA A 1 427 ? -20.676 -0.301 10.390 1.00 93.06 427 ALA A N 1
ATOM 3313 C CA . ALA A 1 427 ? -20.230 1.073 10.668 1.00 93.06 427 ALA A CA 1
ATOM 3314 C C . ALA A 1 427 ? -18.768 1.333 10.255 1.00 93.06 427 ALA A C 1
ATOM 3316 O O . ALA A 1 427 ? -18.269 2.445 10.394 1.00 93.06 427 ALA A O 1
ATOM 3317 N N . CYS A 1 428 ? -18.051 0.309 9.781 1.00 94.88 428 CYS A N 1
ATOM 3318 C CA . CYS A 1 428 ? -16.631 0.401 9.458 1.00 94.88 428 CYS A CA 1
ATOM 3319 C C . CYS A 1 428 ? -16.345 -0.157 8.053 1.00 94.88 428 CYS A C 1
ATOM 3321 O O . CYS A 1 428 ? -16.533 -1.360 7.834 1.00 94.88 428 CYS A O 1
ATOM 3323 N N . PRO A 1 429 ? -15.803 0.656 7.121 1.00 95.44 429 PRO A N 1
ATOM 3324 C CA . PRO A 1 429 ? -15.497 0.206 5.761 1.00 95.44 429 PRO A CA 1
ATOM 3325 C C . PRO A 1 429 ? -14.455 -0.913 5.724 1.00 95.44 429 PRO A C 1
ATOM 3327 O O . PRO A 1 429 ? -14.546 -1.821 4.906 1.00 95.44 429 PRO A O 1
ATOM 3330 N N . SER A 1 430 ? -13.492 -0.909 6.650 1.00 94.94 430 SER A N 1
ATOM 3331 C CA . SER A 1 430 ? -12.498 -1.985 6.752 1.00 94.94 430 SER A CA 1
ATOM 3332 C C . SER A 1 430 ? -13.118 -3.324 7.156 1.00 94.94 430 SER A C 1
ATOM 3334 O O . SER A 1 430 ? -12.624 -4.364 6.730 1.00 94.94 430 SER A O 1
ATOM 3336 N N . CYS A 1 431 ? -14.184 -3.312 7.968 1.00 97.00 431 CYS A N 1
ATOM 3337 C CA . CYS A 1 431 ? -14.900 -4.537 8.329 1.00 97.00 431 CYS A CA 1
ATOM 3338 C C . CYS A 1 431 ? -15.664 -5.075 7.120 1.00 97.00 431 CYS A C 1
ATOM 3340 O O . CYS A 1 431 ? -15.511 -6.252 6.809 1.00 97.00 431 CYS A O 1
ATOM 3342 N N . ARG A 1 432 ? -16.389 -4.208 6.395 1.00 96.88 432 ARG A N 1
ATOM 3343 C CA . ARG A 1 432 ? -17.103 -4.605 5.176 1.00 96.88 432 ARG A CA 1
ATOM 3344 C C . ARG A 1 432 ? -16.160 -5.218 4.136 1.00 96.88 432 ARG A C 1
ATOM 3346 O O . ARG A 1 432 ? -16.361 -6.360 3.745 1.00 96.88 432 ARG A O 1
ATOM 3353 N N . LYS A 1 433 ? -15.058 -4.527 3.819 1.00 95.19 433 LYS A N 1
ATOM 3354 C CA . LYS A 1 433 ? -14.032 -5.010 2.879 1.00 95.19 433 LYS A CA 1
ATOM 3355 C C . LYS A 1 433 ? -13.475 -6.390 3.253 1.00 95.19 433 LYS A C 1
ATOM 3357 O O . LYS A 1 433 ? -13.161 -7.189 2.375 1.00 95.19 433 LYS A O 1
ATOM 3362 N N . LEU A 1 434 ? -13.295 -6.669 4.547 1.00 95.50 434 LEU A N 1
ATOM 3363 C CA . LEU A 1 434 ? -12.824 -7.981 4.993 1.00 95.50 434 LEU A CA 1
ATOM 3364 C C . LEU A 1 434 ? -13.898 -9.058 4.801 1.00 95.50 434 LEU A C 1
ATOM 3366 O O . LEU A 1 434 ? -13.572 -10.154 4.356 1.00 95.50 434 LEU A O 1
ATOM 3370 N N . PHE A 1 435 ? -15.159 -8.744 5.103 1.00 97.81 435 PHE A N 1
ATOM 3371 C CA . PHE A 1 435 ? -16.272 -9.669 4.902 1.00 97.81 435 PHE A CA 1
ATOM 3372 C C . PHE A 1 435 ? -16.450 -9.998 3.419 1.00 97.81 435 PHE A C 1
ATOM 3374 O O . PHE A 1 435 ? -16.485 -11.172 3.085 1.00 97.81 435 PHE A O 1
ATOM 3381 N N . ASP A 1 436 ? -16.423 -9.020 2.511 1.00 96.50 436 ASP A N 1
ATOM 3382 C CA . ASP A 1 436 ? -16.534 -9.318 1.072 1.00 96.50 436 ASP A CA 1
ATOM 3383 C C . ASP A 1 436 ? -15.381 -10.209 0.572 1.00 96.50 436 ASP A C 1
ATOM 3385 O O . ASP A 1 436 ? -15.566 -11.053 -0.305 1.00 96.50 436 ASP A O 1
ATOM 3389 N N . LYS A 1 437 ? -14.182 -10.059 1.153 1.00 94.31 437 LYS A N 1
ATOM 3390 C CA . LYS A 1 437 ? -13.006 -10.862 0.795 1.00 94.31 437 LYS A CA 1
ATOM 3391 C C . LYS A 1 437 ? -13.050 -12.287 1.361 1.00 94.31 437 LYS A C 1
ATOM 3393 O O . LYS A 1 437 ? -12.629 -13.218 0.678 1.00 94.31 437 LYS A O 1
ATOM 3398 N N . CYS A 1 438 ? -13.462 -12.448 2.618 1.00 96.62 438 CYS A N 1
ATOM 3399 C CA . CYS A 1 438 ? -13.238 -13.672 3.401 1.00 96.62 438 CYS A CA 1
ATOM 3400 C C . CYS A 1 438 ? -14.528 -14.394 3.826 1.00 96.62 438 CYS A C 1
ATOM 3402 O O . CYS A 1 438 ? -14.478 -15.568 4.193 1.00 96.62 438 CYS A O 1
ATOM 3404 N N . LEU A 1 439 ? -15.662 -13.697 3.783 1.00 97.62 439 LEU A N 1
ATOM 3405 C CA . LEU A 1 439 ? -17.003 -14.154 4.157 1.00 97.62 439 LEU A CA 1
ATOM 3406 C C . LEU A 1 439 ? -18.055 -13.680 3.124 1.00 97.62 439 LEU A C 1
ATOM 3408 O O . LEU A 1 439 ? -19.062 -13.085 3.520 1.00 97.62 439 LEU A O 1
ATOM 3412 N N . PRO A 1 440 ? -17.843 -13.888 1.805 1.00 97.12 440 PRO A N 1
ATOM 3413 C CA . PRO A 1 440 ? -18.729 -13.365 0.758 1.00 97.12 440 PRO A CA 1
ATOM 3414 C C . PRO A 1 440 ? -20.169 -13.901 0.839 1.00 97.12 440 PRO A C 1
ATOM 3416 O O . PRO A 1 440 ? -21.073 -13.356 0.212 1.00 97.12 440 PRO A O 1
ATOM 3419 N N . GLU A 1 441 ? -20.396 -14.977 1.594 1.00 97.44 441 GLU A N 1
ATOM 3420 C CA . GLU A 1 441 ? -21.715 -15.531 1.883 1.00 97.44 441 GLU A CA 1
ATOM 3421 C C . GLU A 1 441 ? -22.572 -14.665 2.824 1.00 97.44 441 GLU A C 1
ATOM 3423 O O . GLU A 1 441 ? -23.788 -14.860 2.877 1.00 97.44 441 GLU A O 1
ATOM 3428 N N . ILE A 1 442 ? -21.967 -13.728 3.564 1.00 98.06 442 ILE A N 1
ATOM 3429 C CA . ILE A 1 442 ? -22.658 -12.870 4.532 1.00 98.06 442 ILE A CA 1
ATOM 3430 C C . ILE A 1 442 ? -23.072 -11.556 3.846 1.00 98.06 442 ILE A C 1
ATOM 3432 O O . ILE A 1 442 ? -22.208 -10.749 3.500 1.00 98.06 442 ILE A O 1
ATOM 3436 N N . PRO A 1 443 ? -24.379 -11.286 3.668 1.00 97.81 443 PRO A N 1
ATOM 3437 C CA . PRO A 1 443 ? -24.835 -10.055 3.038 1.00 97.81 443 PRO A CA 1
ATOM 3438 C C . PRO A 1 443 ? -24.585 -8.849 3.946 1.00 97.81 443 PRO A C 1
ATOM 3440 O O . PRO A 1 443 ? -24.738 -8.928 5.167 1.00 97.81 443 PRO A O 1
ATOM 3443 N N . GLY A 1 444 ? -24.242 -7.715 3.336 1.00 97.56 444 GLY A N 1
ATOM 3444 C CA . GLY A 1 444 ? -23.852 -6.504 4.047 1.00 97.56 444 GLY A CA 1
ATOM 3445 C C . GLY A 1 444 ? -24.517 -5.236 3.525 1.00 97.56 444 GLY A C 1
ATOM 3446 O O . GLY A 1 444 ? -24.731 -5.091 2.322 1.00 97.56 444 GLY A O 1
ATOM 3447 N N . VAL A 1 445 ? -24.743 -4.283 4.425 1.00 98.06 445 VAL A N 1
ATOM 3448 C CA . VAL A 1 445 ? -25.160 -2.899 4.143 1.00 98.06 445 VAL A CA 1
ATOM 3449 C C . VAL A 1 445 ? -24.419 -1.953 5.091 1.00 98.06 445 VAL A C 1
ATOM 3451 O O . VAL A 1 445 ? -24.051 -2.358 6.195 1.00 98.06 445 VAL A O 1
ATOM 3454 N N . PHE A 1 446 ? -24.157 -0.710 4.701 1.00 98.31 446 PHE A N 1
ATOM 3455 C CA . PHE A 1 446 ? -23.584 0.277 5.617 1.00 98.31 446 PHE A CA 1
ATOM 3456 C C . PHE A 1 446 ? -24.648 0.930 6.500 1.00 98.31 446 PHE A C 1
ATOM 3458 O O . PHE A 1 446 ? -25.780 1.168 6.082 1.00 98.31 446 PHE A O 1
ATOM 3465 N N . LEU A 1 447 ? -24.258 1.287 7.725 1.00 97.75 447 LEU A N 1
ATOM 3466 C CA . LEU A 1 447 ? -25.096 2.070 8.636 1.00 97.75 447 LEU A CA 1
ATOM 3467 C C . LEU A 1 447 ? -25.554 3.382 7.979 1.00 97.75 447 LEU A C 1
ATOM 3469 O O . LEU A 1 447 ? -26.721 3.754 8.081 1.00 97.75 447 LEU A O 1
ATOM 3473 N N . THR A 1 448 ? -24.649 4.040 7.251 1.00 97.00 448 THR A N 1
ATOM 3474 C CA . THR A 1 448 ? -24.925 5.301 6.556 1.00 97.00 448 THR A CA 1
ATOM 3475 C C . THR A 1 448 ? -25.977 5.146 5.464 1.00 97.00 448 THR A C 1
ATOM 3477 O O . THR A 1 448 ? -26.807 6.031 5.301 1.00 97.00 448 THR A O 1
ATOM 3480 N N . GLU A 1 449 ? -26.015 4.016 4.753 1.00 97.12 449 GLU A N 1
ATOM 3481 C CA . GLU A 1 449 ? -27.049 3.756 3.744 1.00 97.12 449 GLU A CA 1
ATOM 3482 C C . GLU A 1 449 ? -28.442 3.652 4.369 1.00 97.12 449 GLU A C 1
ATOM 3484 O O . GLU A 1 449 ? -29.412 4.155 3.801 1.00 97.12 449 GLU A O 1
ATOM 3489 N N . LEU A 1 450 ? -28.554 2.999 5.531 1.00 96.88 450 LEU A N 1
ATOM 3490 C CA . LEU A 1 450 ? -29.827 2.883 6.242 1.00 96.88 450 LEU A CA 1
ATOM 3491 C C . LEU A 1 450 ? -30.278 4.240 6.790 1.00 96.88 450 LEU A C 1
ATOM 3493 O O . LEU A 1 450 ? -31.442 4.602 6.632 1.00 96.88 450 LEU A O 1
ATOM 3497 N N . MET A 1 451 ? -29.358 5.009 7.378 1.00 96.31 451 MET A N 1
ATOM 3498 C CA . MET A 1 451 ? -29.642 6.351 7.897 1.00 96.31 451 MET A CA 1
ATOM 3499 C C . MET A 1 451 ? -30.006 7.346 6.784 1.00 96.31 451 MET A C 1
ATOM 3501 O O . MET A 1 451 ? -30.918 8.156 6.957 1.00 96.31 451 MET A O 1
ATOM 3505 N N . ALA A 1 452 ? -29.342 7.270 5.624 1.00 94.81 452 ALA A N 1
ATOM 3506 C CA . ALA A 1 452 ? -29.627 8.130 4.473 1.00 94.81 452 ALA A CA 1
ATOM 3507 C C . ALA A 1 452 ? -31.046 7.903 3.934 1.00 94.81 452 ALA A C 1
ATOM 3509 O O . ALA A 1 452 ? -31.729 8.854 3.561 1.00 94.81 452 ALA A O 1
ATOM 3510 N N . LYS A 1 453 ? -31.497 6.640 3.916 1.00 94.06 453 LYS A N 1
ATOM 3511 C CA . LYS A 1 453 ? -32.822 6.236 3.419 1.00 94.06 453 LYS A CA 1
ATOM 3512 C C . LYS A 1 453 ? -33.960 6.517 4.399 1.00 94.06 453 LYS A C 1
ATOM 3514 O O . LYS A 1 453 ? -35.112 6.562 3.970 1.00 94.06 453 LYS A O 1
ATOM 3519 N N . ALA A 1 454 ? -33.669 6.662 5.691 1.00 93.00 454 ALA A N 1
ATOM 3520 C CA . ALA A 1 454 ? -34.689 6.996 6.677 1.00 93.00 454 ALA A CA 1
ATOM 3521 C C . ALA A 1 454 ? -35.293 8.383 6.371 1.00 93.00 454 ALA A C 1
ATOM 3523 O O . ALA A 1 454 ? -34.565 9.269 5.923 1.00 93.00 454 ALA A O 1
ATOM 3524 N N . PRO A 1 455 ? -36.599 8.606 6.590 1.00 85.31 455 PRO A N 1
ATOM 3525 C CA . PRO A 1 455 ? -37.226 9.900 6.318 1.00 85.31 455 PRO A CA 1
ATOM 3526 C C . PRO A 1 455 ? -36.830 10.967 7.347 1.00 85.31 455 PRO A C 1
ATOM 3528 O O . PRO A 1 455 ? -36.716 12.142 7.003 1.00 85.31 455 PRO A O 1
ATOM 3531 N N . ASP A 1 456 ? -36.583 10.555 8.588 1.00 87.12 456 ASP A N 1
ATOM 3532 C CA . ASP A 1 456 ? -36.376 11.459 9.716 1.00 87.12 456 ASP A CA 1
ATOM 3533 C C . ASP A 1 456 ? -34.940 11.981 9.752 1.00 87.12 456 ASP A C 1
ATOM 3535 O O . ASP A 1 456 ? -33.993 11.241 9.463 1.00 87.12 456 ASP A O 1
ATOM 3539 N N . ARG A 1 457 ? -34.772 13.261 10.095 1.00 85.31 457 ARG A N 1
ATOM 3540 C CA . ARG A 1 457 ? -33.455 13.825 10.410 1.00 85.31 457 ARG A CA 1
ATOM 3541 C C . ARG A 1 457 ? -32.976 13.304 11.756 1.00 85.31 457 ARG A C 1
ATOM 3543 O O . ARG A 1 457 ? -33.784 13.029 12.639 1.00 85.31 457 ARG A O 1
ATOM 3550 N N . ILE A 1 458 ? -31.662 13.174 11.894 1.00 87.50 458 ILE A N 1
ATOM 3551 C CA . ILE A 1 458 ? -31.038 12.821 13.173 1.00 87.50 458 ILE A CA 1
ATOM 3552 C C . ILE A 1 458 ? -30.851 14.081 14.024 1.00 87.50 458 ILE A C 1
ATOM 3554 O O . ILE A 1 458 ? -30.979 14.017 15.244 1.00 87.50 458 ILE A O 1
ATOM 3558 N N . ARG A 1 459 ? -30.587 15.226 13.379 1.00 82.50 459 ARG A N 1
ATOM 3559 C CA . ARG A 1 459 ? -30.289 16.491 14.053 1.00 82.50 459 ARG A CA 1
ATOM 3560 C C . ARG A 1 459 ? -31.419 17.498 13.941 1.00 82.50 459 ARG A C 1
ATOM 3562 O O . ARG A 1 459 ? -32.030 17.645 12.880 1.00 82.50 459 ARG A O 1
ATOM 3569 N N . ASP A 1 460 ? -31.577 18.273 15.009 1.00 70.44 460 ASP A N 1
ATOM 3570 C CA . ASP A 1 460 ? -32.496 19.410 15.063 1.00 70.44 460 ASP A CA 1
ATOM 3571 C C . ASP A 1 460 ? -31.850 20.722 14.577 1.00 70.44 460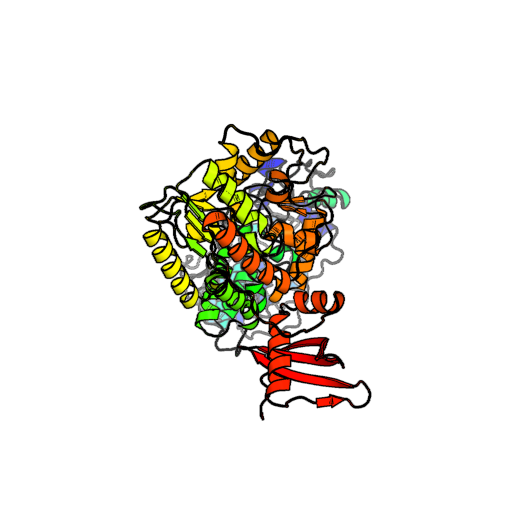 ASP A C 1
ATOM 3573 O O . ASP A 1 460 ? -32.539 21.592 14.041 1.00 70.44 460 ASP A O 1
ATOM 3577 N N . GLU A 1 461 ? -30.526 20.875 14.724 1.00 74.12 461 GLU A N 1
ATOM 3578 C CA . GLU A 1 461 ? -29.804 22.119 14.427 1.00 74.12 461 GLU A CA 1
ATOM 3579 C C . GLU A 1 461 ? -28.762 21.975 13.313 1.00 74.12 461 GLU A C 1
ATOM 3581 O O . GLU A 1 461 ? -28.086 20.955 13.161 1.00 74.12 461 GLU A O 1
ATOM 3586 N N . LYS A 1 462 ? -28.593 23.059 12.549 1.00 71.06 462 LYS A N 1
ATOM 3587 C CA . LYS A 1 462 ? -27.601 23.160 11.479 1.00 71.06 462 LYS A CA 1
ATOM 3588 C C . LYS A 1 462 ? -26.224 23.523 12.033 1.00 71.06 462 LYS A C 1
ATOM 3590 O O . LYS A 1 462 ? -26.073 24.523 12.733 1.00 71.06 462 LYS A O 1
ATOM 3595 N N . THR A 1 463 ? -25.192 22.785 11.627 1.00 71.50 463 THR A N 1
ATOM 3596 C CA . THR A 1 463 ? -23.800 23.163 11.905 1.00 71.50 463 THR A CA 1
ATOM 3597 C C . THR A 1 463 ? -23.385 24.371 11.058 1.00 71.50 463 THR A C 1
ATOM 3599 O O . THR A 1 463 ? -23.562 24.374 9.843 1.00 71.50 463 THR A O 1
ATOM 3602 N N . GLN A 1 464 ? -22.800 25.402 11.680 1.00 75.88 464 GLN A N 1
ATOM 3603 C CA . GLN A 1 464 ? -22.246 26.566 10.959 1.00 75.88 464 GLN A CA 1
ATOM 3604 C C . GLN A 1 464 ? -20.829 26.332 10.410 1.00 75.88 464 GLN A C 1
ATOM 3606 O O . GLN A 1 464 ? -20.333 27.111 9.601 1.00 75.88 464 GLN A O 1
ATOM 3611 N N . GLN A 1 465 ? -20.165 25.279 10.876 1.00 86.94 465 GLN A N 1
ATOM 3612 C CA . GLN A 1 465 ? -18.807 24.916 10.501 1.00 86.94 465 GLN A CA 1
ATOM 3613 C C . GLN A 1 465 ? -18.768 24.107 9.201 1.00 86.94 465 GLN A C 1
ATOM 3615 O O . GLN A 1 465 ? -19.579 23.205 8.997 1.00 86.94 465 GLN A O 1
ATOM 3620 N N . LYS A 1 466 ? -17.769 24.404 8.366 1.00 93.94 466 LYS A N 1
ATOM 3621 C CA . LYS A 1 466 ? -17.461 23.669 7.139 1.00 93.94 466 LYS A CA 1
ATOM 3622 C C . LYS A 1 466 ? -16.347 22.651 7.379 1.00 93.94 466 LYS A C 1
ATOM 3624 O O . LYS A 1 466 ? -15.359 22.973 8.040 1.00 93.94 466 LYS A O 1
ATOM 3629 N N . PHE A 1 467 ? -16.492 21.455 6.818 1.00 95.00 467 PHE A N 1
ATOM 3630 C CA . PHE A 1 467 ? -15.530 20.357 6.961 1.00 95.00 467 PHE A CA 1
ATOM 3631 C C . PHE A 1 467 ? -14.857 19.987 5.637 1.00 95.00 467 PHE A C 1
ATOM 3633 O O . PHE A 1 467 ? -15.401 20.227 4.568 1.00 95.00 467 PHE A O 1
ATOM 3640 N N . HIS A 1 468 ? -13.702 19.332 5.692 1.00 96.25 468 HIS A N 1
ATOM 3641 C CA . HIS A 1 468 ? -13.138 18.620 4.547 1.00 96.25 468 HIS A CA 1
ATOM 3642 C C . HIS A 1 468 ? -13.489 17.133 4.644 1.00 96.25 468 HIS A C 1
ATOM 3644 O O . HIS A 1 468 ? -13.127 16.466 5.619 1.00 96.25 468 HIS A O 1
ATOM 3650 N N . LEU A 1 469 ? -14.220 16.598 3.667 1.00 96.69 469 LEU A N 1
ATOM 3651 C CA . LEU A 1 469 ? -14.611 15.190 3.680 1.00 96.69 469 LEU A CA 1
ATOM 3652 C C . LEU A 1 469 ? -13.404 14.307 3.335 1.00 96.69 469 LEU A C 1
ATOM 3654 O O . LEU A 1 469 ? -12.746 14.517 2.323 1.00 96.69 469 LEU A O 1
ATOM 3658 N N . PHE A 1 470 ? -13.138 13.276 4.139 1.00 96.12 470 PHE A N 1
ATOM 3659 C CA . PHE A 1 470 ? -12.095 12.294 3.840 1.00 96.12 470 PHE A CA 1
ATOM 3660 C C . PHE A 1 470 ? -12.680 10.921 3.528 1.00 96.12 470 PHE A C 1
ATOM 3662 O O . PHE A 1 470 ? -13.198 10.229 4.414 1.00 96.12 470 PHE A O 1
ATOM 3669 N N . ASP A 1 471 ? -12.523 10.491 2.277 1.00 96.31 471 ASP A N 1
ATOM 3670 C CA . ASP A 1 471 ? -12.960 9.169 1.854 1.00 96.31 471 ASP A CA 1
ATOM 3671 C C . ASP A 1 471 ? -12.003 8.063 2.323 1.00 96.31 471 ASP A C 1
ATOM 3673 O O . ASP A 1 471 ? -10.781 8.113 2.158 1.00 96.31 471 ASP A O 1
ATOM 3677 N N . ALA A 1 472 ? -12.563 7.007 2.913 1.00 95.12 472 ALA A N 1
ATOM 3678 C CA . ALA A 1 472 ? -11.775 5.905 3.436 1.00 95.12 472 ALA A CA 1
ATOM 3679 C C . ALA A 1 472 ? -11.350 4.954 2.312 1.00 95.12 472 ALA A C 1
ATOM 3681 O O . ALA A 1 472 ? -12.185 4.368 1.629 1.00 95.12 472 ALA A O 1
ATOM 3682 N N . CYS A 1 473 ? -10.050 4.661 2.206 1.00 94.81 473 CYS A N 1
ATOM 3683 C CA . CYS A 1 473 ? -9.530 3.741 1.183 1.00 94.81 473 CYS A CA 1
ATOM 3684 C C . CYS A 1 473 ? -10.131 2.318 1.207 1.00 94.81 473 CYS A C 1
ATOM 3686 O O . CYS A 1 473 ? -10.038 1.597 0.215 1.00 94.81 473 CYS A O 1
ATOM 3688 N N . ALA A 1 474 ? -10.722 1.896 2.331 1.00 94.38 474 ALA A N 1
ATOM 3689 C CA . ALA A 1 474 ? -11.415 0.615 2.447 1.00 94.38 474 ALA A CA 1
ATOM 3690 C C . ALA A 1 474 ? -12.810 0.618 1.793 1.00 94.38 474 ALA A C 1
ATOM 3692 O O . ALA A 1 474 ? -13.300 -0.449 1.456 1.00 94.38 474 ALA A O 1
ATOM 3693 N N . GLY A 1 475 ? -13.410 1.792 1.570 1.00 93.62 475 GLY A N 1
ATOM 3694 C CA . GLY A 1 475 ? -14.684 1.958 0.865 1.00 93.62 475 GLY A CA 1
ATOM 3695 C C . GLY A 1 475 ? -14.556 2.034 -0.658 1.00 93.62 475 GLY A C 1
ATOM 3696 O O . GLY A 1 475 ? -15.554 2.240 -1.330 1.00 93.62 475 GLY A O 1
ATOM 3697 N N . ARG A 1 476 ? -13.347 1.873 -1.221 1.00 93.38 476 ARG A N 1
ATOM 3698 C CA . ARG A 1 476 ? -13.075 2.054 -2.662 1.00 93.38 476 ARG A CA 1
ATOM 3699 C C . ARG A 1 476 ? -14.017 1.258 -3.571 1.00 93.38 476 ARG A C 1
ATOM 3701 O O . ARG A 1 476 ? -14.437 1.754 -4.611 1.00 93.38 476 ARG A O 1
ATOM 3708 N N . GLU A 1 477 ? -14.288 0.013 -3.196 1.00 93.00 477 GLU A N 1
ATOM 3709 C CA . GLU A 1 477 ? -15.104 -0.923 -3.979 1.00 93.00 477 GLU A CA 1
ATOM 3710 C C . GLU A 1 477 ? -16.611 -0.769 -3.691 1.00 93.00 477 GLU A C 1
ATOM 3712 O O . GLU A 1 477 ? -17.412 -1.488 -4.277 1.00 93.00 477 GLU A O 1
ATOM 3717 N N . HIS A 1 478 ? -16.985 0.207 -2.852 1.00 95.12 478 HIS A N 1
ATOM 3718 C CA . HIS A 1 478 ? -18.347 0.493 -2.402 1.00 95.12 478 HIS A CA 1
ATOM 3719 C C . HIS A 1 478 ? -18.729 1.954 -2.685 1.00 95.12 478 HIS A C 1
ATOM 3721 O O . HIS A 1 478 ? -18.737 2.779 -1.762 1.00 95.12 478 HIS A O 1
ATOM 3727 N N . PRO A 1 479 ? -19.015 2.325 -3.947 1.00 94.69 479 PRO A N 1
ATOM 3728 C CA . PRO A 1 479 ? -19.480 3.675 -4.271 1.00 94.69 479 PRO A CA 1
ATOM 3729 C C . PRO A 1 479 ? -20.711 4.089 -3.444 1.00 94.69 479 PRO A C 1
ATOM 3731 O O . PRO A 1 479 ? -20.802 5.244 -3.034 1.00 94.69 479 PRO A O 1
ATOM 3734 N N . GLU A 1 480 ? -21.580 3.140 -3.087 1.00 95.38 480 GLU A N 1
ATOM 3735 C CA . GLU A 1 480 ? -22.761 3.348 -2.245 1.00 95.38 480 GLU A CA 1
ATOM 3736 C C . GLU A 1 480 ? -22.437 3.913 -0.849 1.00 95.38 480 GLU A C 1
ATOM 3738 O O . GLU A 1 480 ? -23.227 4.664 -0.271 1.00 95.38 480 GLU A O 1
ATOM 3743 N N . LEU A 1 481 ? -21.253 3.619 -0.297 1.00 96.44 481 LEU A N 1
ATOM 3744 C CA . LEU A 1 481 ? -20.811 4.203 0.971 1.00 96.44 481 LEU A CA 1
ATOM 3745 C C . LEU A 1 481 ? -20.505 5.693 0.806 1.00 96.44 481 LEU A C 1
ATOM 3747 O O . LEU A 1 481 ? -20.978 6.519 1.583 1.00 96.44 481 LEU A O 1
ATOM 3751 N N . ALA A 1 482 ? -19.714 6.029 -0.211 1.00 95.62 482 ALA A N 1
ATOM 3752 C CA . ALA A 1 482 ? -19.334 7.404 -0.511 1.00 95.62 482 ALA A CA 1
ATOM 3753 C C . ALA A 1 482 ? -20.567 8.263 -0.845 1.00 95.62 482 ALA A C 1
ATOM 3755 O O . ALA A 1 482 ? -20.651 9.412 -0.405 1.00 95.62 482 ALA A O 1
ATOM 3756 N N . GLU A 1 483 ? -21.527 7.698 -1.579 1.00 96.44 483 GLU A N 1
ATOM 3757 C CA . GLU A 1 483 ? -22.804 8.333 -1.910 1.00 96.44 483 GLU A CA 1
ATOM 3758 C C . GLU A 1 483 ? -23.676 8.535 -0.664 1.00 96.44 483 GLU A C 1
ATOM 3760 O O . GLU A 1 483 ? -24.054 9.670 -0.372 1.00 96.44 483 GLU A O 1
ATOM 3765 N N . SER A 1 484 ? -23.912 7.483 0.131 1.00 97.00 484 SER A N 1
ATOM 3766 C CA . SER A 1 484 ? -24.757 7.572 1.335 1.00 97.00 484 SER A CA 1
ATOM 3767 C C . SER A 1 484 ? -24.212 8.530 2.396 1.00 97.00 484 SER A C 1
ATOM 3769 O O . SER A 1 484 ? -24.984 9.220 3.058 1.00 97.00 484 SER A O 1
ATOM 3771 N N . VAL A 1 485 ? -22.887 8.629 2.542 1.00 96.94 485 VAL A N 1
ATOM 3772 C CA . VAL A 1 485 ? -22.246 9.627 3.411 1.00 96.94 485 VAL A CA 1
ATOM 3773 C C . VAL A 1 485 ? -22.581 11.045 2.953 1.00 96.94 485 VAL A C 1
ATOM 3775 O O . VAL A 1 485 ? -22.971 11.878 3.766 1.00 96.94 485 VAL A O 1
ATOM 3778 N N . ARG A 1 486 ? -22.460 11.326 1.654 1.00 96.75 486 ARG A N 1
ATOM 3779 C CA . ARG A 1 486 ? -22.754 12.651 1.093 1.00 96.75 486 ARG A CA 1
ATOM 3780 C C . ARG A 1 486 ? -24.243 12.982 1.176 1.00 96.75 486 ARG A C 1
ATOM 3782 O O . ARG A 1 486 ? -24.592 14.120 1.479 1.00 96.75 486 ARG A O 1
ATOM 3789 N N . ASP A 1 487 ? -25.112 11.999 0.945 1.00 96.00 487 ASP A N 1
ATOM 3790 C CA . ASP A 1 487 ? -26.559 12.142 1.134 1.00 96.00 487 ASP A CA 1
ATOM 3791 C C . ASP A 1 487 ? -26.903 12.498 2.580 1.00 96.00 487 ASP A C 1
ATOM 3793 O O . ASP A 1 487 ? -27.678 13.424 2.807 1.00 96.00 487 ASP A O 1
ATOM 3797 N N . LEU A 1 488 ? -26.279 11.829 3.554 1.00 94.81 488 LEU A N 1
ATOM 3798 C CA . LEU A 1 488 ? -26.450 12.146 4.970 1.00 94.81 488 LEU A CA 1
ATOM 3799 C C . LEU A 1 488 ? -25.980 13.550 5.321 1.00 94.81 488 LEU A C 1
ATOM 3801 O O . LEU A 1 488 ? -26.725 14.290 5.952 1.00 94.81 488 LEU A O 1
ATOM 3805 N N . LEU A 1 489 ? -24.775 13.936 4.896 1.00 94.19 489 LEU A N 1
ATOM 3806 C CA . LEU A 1 489 ? -24.255 15.275 5.176 1.00 94.19 489 LEU A CA 1
ATOM 3807 C C . LEU A 1 489 ? -25.170 16.359 4.589 1.00 94.19 489 LEU A C 1
ATOM 3809 O O . LEU A 1 489 ? -25.474 17.332 5.271 1.00 94.19 489 LEU A O 1
ATOM 3813 N N . ARG A 1 490 ? -25.694 16.161 3.369 1.00 93.44 490 ARG A N 1
ATOM 3814 C CA . ARG A 1 490 ? -26.686 17.071 2.773 1.00 93.44 490 ARG A CA 1
ATOM 3815 C C . ARG A 1 490 ? -28.002 17.095 3.546 1.00 93.44 490 ARG A C 1
ATOM 3817 O O . ARG A 1 490 ? -28.532 18.175 3.793 1.00 93.44 490 ARG A O 1
ATOM 3824 N N . LYS A 1 491 ? -28.532 15.923 3.904 1.00 92.62 491 LYS A N 1
ATOM 3825 C CA . LYS A 1 491 ? -29.804 15.776 4.625 1.00 92.62 491 LYS A CA 1
ATOM 3826 C C . LYS A 1 491 ? -29.758 16.441 6.001 1.00 92.62 491 LYS A C 1
ATOM 3828 O O . LYS A 1 491 ? -30.716 17.103 6.385 1.00 92.62 491 LYS A O 1
ATOM 3833 N N . GLU A 1 492 ? -28.643 16.298 6.708 1.00 91.94 492 GLU A N 1
ATOM 3834 C CA . GLU A 1 492 ? -28.421 16.911 8.021 1.00 91.94 492 GLU A CA 1
ATOM 3835 C C . GLU A 1 492 ? -27.874 18.347 7.932 1.00 91.94 492 GLU A C 1
ATOM 3837 O O . GLU A 1 492 ? -27.57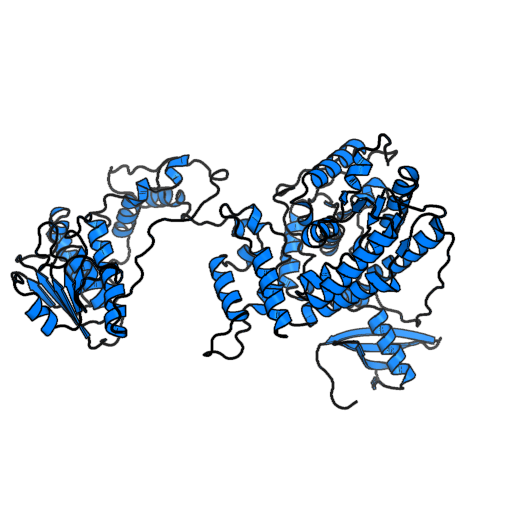2 18.957 8.954 1.00 91.94 492 GLU A O 1
ATOM 3842 N N . GLU A 1 493 ? -27.790 18.910 6.721 1.00 92.12 493 GLU A N 1
ATOM 3843 C CA . GLU A 1 493 ? -27.332 20.275 6.439 1.00 92.12 493 GLU A CA 1
ATOM 3844 C C . GLU A 1 493 ? -25.914 20.601 6.942 1.00 92.12 493 GLU A C 1
ATOM 3846 O O . GLU A 1 493 ? -25.625 21.739 7.320 1.00 92.12 493 GLU A O 1
ATOM 3851 N N . ILE A 1 494 ? -25.015 19.619 6.914 1.00 92.06 494 ILE A N 1
ATOM 3852 C CA . ILE A 1 494 ? -23.603 19.774 7.271 1.00 92.06 494 ILE A CA 1
ATOM 3853 C C . ILE A 1 494 ? -22.822 20.213 6.026 1.00 92.06 494 ILE A C 1
ATOM 3855 O O . ILE A 1 494 ? -22.815 19.511 5.013 1.00 92.06 494 ILE A O 1
ATOM 3859 N N . ASP A 1 495 ? -22.156 21.369 6.098 1.00 93.62 495 ASP A N 1
ATOM 3860 C CA . ASP A 1 495 ? -21.361 21.906 4.987 1.00 93.62 495 ASP A CA 1
ATOM 3861 C C . ASP A 1 495 ? -19.992 21.216 4.889 1.00 93.62 495 ASP A C 1
ATOM 3863 O O . ASP A 1 495 ? -19.309 20.999 5.897 1.00 93.62 495 ASP A O 1
ATOM 3867 N N . TYR A 1 496 ? -19.575 20.871 3.670 1.00 95.06 496 TYR A N 1
ATOM 3868 C CA . TYR A 1 496 ? -18.320 20.164 3.441 1.00 95.06 496 TYR A CA 1
ATOM 3869 C C . TYR A 1 496 ? -17.684 20.461 2.074 1.00 95.06 496 TYR A C 1
ATOM 3871 O O . TYR A 1 496 ? -18.347 20.864 1.119 1.00 95.06 496 TYR A O 1
ATOM 3879 N N . GLU A 1 497 ? -16.375 20.236 1.980 1.00 96.25 497 GLU A N 1
ATOM 3880 C CA . GLU A 1 497 ? -15.597 20.248 0.742 1.00 96.25 497 GLU A CA 1
ATOM 3881 C C . GLU A 1 497 ? -15.275 18.826 0.288 1.00 96.25 497 GLU A C 1
ATOM 3883 O O . GLU A 1 497 ? -14.936 17.960 1.099 1.00 96.25 497 GLU A O 1
ATOM 3888 N N . GLU A 1 498 ? -15.392 18.593 -1.019 1.00 95.19 498 GLU A N 1
ATOM 3889 C CA . GLU A 1 498 ? -15.028 17.321 -1.641 1.00 95.19 498 GLU A CA 1
ATOM 3890 C C . GLU A 1 498 ? -13.500 17.151 -1.666 1.00 95.19 498 GLU A C 1
ATOM 3892 O O . GLU A 1 498 ? -12.781 18.102 -1.994 1.00 95.19 498 GLU A O 1
ATOM 3897 N N . PRO A 1 499 ? -12.982 15.948 -1.365 1.00 90.88 499 PRO A N 1
ATOM 3898 C CA . PRO A 1 499 ? -11.560 15.674 -1.479 1.00 90.88 499 PRO A CA 1
ATOM 3899 C C . PRO A 1 499 ? -11.136 15.599 -2.947 1.00 90.88 499 PRO A C 1
ATOM 3901 O O . PRO A 1 499 ? -11.833 15.021 -3.781 1.00 90.88 499 PRO A O 1
ATOM 3904 N N . GLU A 1 500 ? -9.927 16.080 -3.249 1.00 85.94 500 GLU A N 1
ATOM 3905 C CA . GLU A 1 500 ? -9.300 15.892 -4.567 1.00 85.94 500 GLU A CA 1
ATOM 3906 C C . GLU A 1 500 ? -9.170 14.394 -4.906 1.00 85.94 500 GLU A C 1
ATOM 3908 O O . GLU A 1 500 ? -9.399 13.976 -6.037 1.00 85.94 500 GLU A O 1
ATOM 3913 N N . TYR A 1 501 ? -8.853 13.567 -3.901 1.00 86.38 501 TYR A N 1
ATOM 3914 C CA . TYR A 1 501 ? -8.752 12.111 -4.021 1.00 86.38 501 TYR A CA 1
ATOM 3915 C C . TYR A 1 501 ? -9.888 11.435 -3.255 1.00 86.38 501 TYR A C 1
ATOM 3917 O O . TYR A 1 501 ? -9.698 10.925 -2.147 1.00 86.38 501 TYR A O 1
ATOM 3925 N N . GLY A 1 502 ? -11.073 11.442 -3.861 1.00 89.88 502 GLY A N 1
ATOM 3926 C CA . GLY A 1 502 ? -12.289 10.839 -3.320 1.00 89.88 502 GLY A CA 1
ATOM 3927 C C . GLY A 1 502 ? -12.602 9.442 -3.858 1.00 89.88 502 GLY A C 1
ATOM 3928 O O . GLY A 1 502 ? -12.025 8.969 -4.840 1.00 89.88 502 GLY A O 1
ATOM 3929 N N . ALA A 1 503 ? -13.556 8.779 -3.207 1.00 90.38 503 ALA A N 1
ATOM 3930 C CA . ALA A 1 503 ? -14.188 7.526 -3.615 1.00 90.38 503 ALA A CA 1
ATOM 3931 C C . ALA A 1 503 ? -13.199 6.469 -4.146 1.00 90.38 503 ALA A C 1
ATOM 3933 O O . ALA A 1 503 ? -12.429 5.874 -3.382 1.00 90.38 503 ALA A O 1
ATOM 3934 N N . LYS A 1 504 ? -13.195 6.228 -5.466 1.00 91.62 504 LYS A N 1
ATOM 3935 C CA . LYS A 1 504 ? -12.345 5.207 -6.087 1.00 91.62 504 LYS A CA 1
ATOM 3936 C C . LYS A 1 504 ? -10.850 5.526 -5.979 1.00 91.62 504 LYS A C 1
ATOM 3938 O O . LYS A 1 504 ? -10.025 4.624 -5.859 1.00 91.62 504 LYS A O 1
ATOM 3943 N N . GLU A 1 505 ? -10.482 6.799 -5.928 1.00 91.00 505 GLU A N 1
ATOM 3944 C CA . GLU A 1 505 ? -9.087 7.245 -5.855 1.00 91.00 505 GLU A CA 1
ATOM 3945 C C . GLU A 1 505 ? -8.632 7.565 -4.418 1.00 91.00 505 GLU A C 1
ATOM 3947 O O . GLU A 1 505 ? -7.489 7.976 -4.208 1.00 91.00 505 GLU A O 1
ATOM 3952 N N . ALA A 1 506 ? -9.473 7.283 -3.412 1.00 93.06 506 ALA A N 1
ATOM 3953 C CA . ALA A 1 506 ? -9.197 7.545 -2.001 1.00 93.06 506 ALA A CA 1
ATOM 3954 C C . ALA A 1 506 ? -7.817 7.036 -1.547 1.00 93.06 506 ALA A C 1
ATOM 3956 O O . ALA A 1 506 ? -7.476 5.846 -1.689 1.00 93.06 506 ALA A O 1
ATOM 3957 N N . ARG A 1 507 ? -7.023 7.942 -0.962 1.00 92.00 507 ARG A N 1
ATOM 3958 C CA . ARG A 1 507 ? -5.656 7.660 -0.503 1.00 92.00 507 ARG A CA 1
ATOM 3959 C C . ARG A 1 507 ? -5.622 6.997 0.875 1.00 92.00 507 ARG A C 1
ATOM 3961 O O . ARG A 1 507 ? -6.572 6.990 1.653 1.00 92.00 507 ARG A O 1
ATOM 3968 N N . CYS A 1 508 ? -4.489 6.370 1.179 1.00 92.38 508 CYS A N 1
ATOM 3969 C CA . CYS A 1 508 ? -4.256 5.740 2.476 1.00 92.38 508 CYS A CA 1
ATOM 3970 C C . CYS A 1 508 ? -3.958 6.802 3.548 1.00 92.38 508 CYS A C 1
ATOM 3972 O O . CYS A 1 508 ? -3.046 7.601 3.361 1.00 92.38 508 CYS A O 1
ATOM 3974 N N . CYS A 1 509 ? -4.634 6.745 4.702 1.00 93.56 509 CYS A N 1
ATOM 3975 C CA . CYS A 1 509 ? -4.313 7.588 5.866 1.00 93.56 509 CYS A CA 1
ATOM 3976 C C . CYS A 1 509 ? -3.076 7.114 6.655 1.00 93.56 509 CYS A C 1
ATOM 3978 O O . CYS A 1 509 ? -2.620 7.795 7.563 1.00 93.56 509 CYS A O 1
ATOM 3980 N N . GLY A 1 510 ? -2.552 5.919 6.362 1.00 92.81 510 GLY A N 1
ATOM 3981 C CA . GLY A 1 510 ? -1.395 5.340 7.050 1.00 92.81 510 GLY A CA 1
ATOM 3982 C C . GLY A 1 510 ? -1.697 4.595 8.359 1.00 92.81 510 GLY A C 1
ATOM 3983 O O . GLY A 1 510 ? -0.764 4.223 9.055 1.00 92.81 510 GLY A O 1
ATOM 3984 N N . TYR A 1 511 ? -2.963 4.357 8.721 1.00 91.62 511 TYR A N 1
ATOM 3985 C CA . TYR A 1 511 ? -3.288 3.691 9.993 1.00 91.62 511 TYR A CA 1
ATOM 3986 C C . TYR A 1 511 ? -3.225 2.151 9.944 1.00 91.62 511 TYR A C 1
ATOM 3988 O O . TYR A 1 511 ? -2.610 1.525 10.804 1.00 91.62 511 TYR A O 1
ATOM 3996 N N . GLY A 1 512 ? -3.905 1.525 8.977 1.00 90.44 512 GLY A N 1
ATOM 3997 C CA . GLY A 1 512 ? -4.113 0.069 8.962 1.00 90.44 512 GLY A CA 1
ATOM 3998 C C . GLY A 1 512 ? -2.870 -0.752 8.585 1.00 90.44 512 GLY A C 1
ATOM 3999 O O . GLY A 1 512 ? -1.810 -0.209 8.273 1.00 90.44 512 GLY A O 1
ATOM 4000 N N . GLY A 1 513 ? -3.008 -2.083 8.566 1.00 90.88 513 GLY A N 1
ATOM 4001 C CA . GLY A 1 513 ? -1.960 -2.988 8.071 1.00 90.88 513 GLY A CA 1
ATOM 4002 C C . GLY A 1 513 ? -0.753 -3.126 9.000 1.00 90.88 513 GLY A C 1
ATOM 4003 O O . GLY A 1 513 ? 0.308 -3.561 8.569 1.00 90.88 513 GLY A O 1
ATOM 4004 N N . HIS A 1 514 ? -0.891 -2.711 10.264 1.00 93.31 514 HIS A N 1
ATOM 4005 C CA . HIS A 1 514 ? 0.166 -2.726 11.288 1.00 93.31 514 HIS A CA 1
ATOM 4006 C C . HIS A 1 514 ? 1.394 -1.852 10.957 1.00 93.31 514 HIS A C 1
ATOM 4008 O O . HIS A 1 514 ? 2.435 -1.939 11.619 1.00 93.31 514 HIS A O 1
ATOM 4014 N N . ILE A 1 515 ? 1.271 -0.956 9.970 1.00 93.31 515 ILE A N 1
ATOM 4015 C CA . ILE A 1 515 ? 2.404 -0.193 9.430 1.00 93.31 515 ILE A CA 1
ATOM 4016 C C . ILE A 1 515 ? 2.998 0.791 10.447 1.00 93.31 515 ILE A C 1
ATOM 4018 O O . ILE A 1 515 ? 4.186 1.104 10.368 1.00 93.31 515 ILE A O 1
ATOM 4022 N N . GLY A 1 516 ? 2.216 1.218 11.445 1.00 91.94 516 GLY A N 1
ATOM 4023 C CA . GLY A 1 516 ? 2.685 2.093 12.523 1.00 91.94 516 GLY A CA 1
ATOM 4024 C C . GLY A 1 516 ? 3.812 1.479 13.362 1.00 91.94 516 GLY A C 1
ATOM 4025 O O . GLY A 1 516 ? 4.716 2.198 13.777 1.00 91.94 516 GLY A O 1
ATOM 4026 N N . ILE A 1 517 ? 3.817 0.152 13.548 1.00 91.69 517 ILE A N 1
ATOM 4027 C CA . ILE A 1 517 ? 4.891 -0.563 14.263 1.00 91.69 517 ILE A CA 1
ATOM 4028 C C . ILE A 1 517 ? 6.015 -0.945 13.294 1.00 91.69 517 ILE A C 1
ATOM 4030 O O . ILE A 1 517 ? 7.202 -0.786 13.593 1.00 91.69 517 ILE A O 1
ATOM 4034 N N . ALA A 1 518 ? 5.656 -1.454 12.114 1.00 90.69 518 ALA A N 1
ATOM 4035 C CA . ALA A 1 518 ? 6.634 -1.924 11.142 1.00 90.69 518 ALA A CA 1
ATOM 4036 C C . ALA A 1 518 ? 7.484 -0.781 10.556 1.00 90.69 518 ALA A C 1
ATOM 4038 O O . ALA A 1 518 ? 8.698 -0.937 10.383 1.00 90.69 518 ALA A O 1
ATOM 4039 N N . ALA A 1 519 ? 6.873 0.375 10.289 1.00 92.81 519 ALA A N 1
ATOM 4040 C CA . ALA A 1 519 ? 7.476 1.528 9.629 1.00 92.81 519 ALA A CA 1
ATOM 4041 C C . ALA A 1 519 ? 6.955 2.871 10.207 1.00 92.81 519 ALA A C 1
ATOM 4043 O O . ALA A 1 519 ? 6.293 3.639 9.499 1.00 92.81 519 ALA A O 1
ATOM 4044 N N . PRO A 1 520 ? 7.285 3.210 11.471 1.00 91.88 520 PRO A N 1
ATOM 4045 C CA . PRO A 1 520 ? 6.765 4.405 12.150 1.00 91.88 520 PRO A CA 1
ATOM 4046 C C . PRO A 1 520 ? 7.122 5.715 11.435 1.00 91.88 520 PRO A C 1
ATOM 4048 O O . PRO A 1 520 ? 6.263 6.575 11.269 1.00 91.88 520 PRO A O 1
ATOM 4051 N N . ASN A 1 521 ? 8.356 5.852 10.933 1.00 92.56 521 ASN A N 1
ATOM 4052 C CA . ASN A 1 521 ? 8.780 7.061 10.213 1.00 92.56 521 ASN A CA 1
ATOM 4053 C C . ASN A 1 521 ? 7.982 7.267 8.918 1.00 92.56 521 ASN A C 1
ATOM 4055 O O . ASN A 1 521 ? 7.567 8.382 8.623 1.00 92.56 521 ASN A O 1
ATOM 4059 N N . PHE A 1 522 ? 7.743 6.191 8.160 1.00 93.50 522 PHE A N 1
ATOM 4060 C CA . PHE A 1 522 ? 6.922 6.247 6.948 1.00 93.50 522 PHE A CA 1
ATOM 4061 C C . PHE A 1 522 ? 5.484 6.645 7.288 1.00 93.50 522 PHE A C 1
ATOM 4063 O O . PHE A 1 522 ? 4.943 7.570 6.692 1.00 93.50 522 PHE A O 1
ATOM 4070 N N . THR A 1 523 ? 4.903 5.993 8.296 1.00 93.94 523 THR A N 1
ATOM 4071 C CA . THR A 1 523 ? 3.548 6.282 8.778 1.00 93.94 523 THR A CA 1
ATOM 4072 C C . THR A 1 523 ? 3.403 7.741 9.203 1.00 93.94 523 THR A C 1
ATOM 4074 O O . THR A 1 523 ? 2.439 8.399 8.825 1.00 93.94 523 THR A O 1
ATOM 4077 N N . GLY A 1 524 ? 4.394 8.277 9.922 1.00 93.25 524 GLY A N 1
ATOM 4078 C CA . GLY A 1 524 ? 4.420 9.675 10.340 1.00 93.25 524 GLY A CA 1
ATOM 4079 C C . GLY A 1 524 ? 4.418 10.660 9.171 1.00 93.25 524 GLY A C 1
ATOM 4080 O O . GLY A 1 524 ? 3.689 11.646 9.234 1.00 93.25 524 GLY A O 1
ATOM 4081 N N . VAL A 1 525 ? 5.181 10.380 8.106 1.00 94.56 525 VAL A N 1
ATOM 4082 C CA . VAL A 1 525 ? 5.197 11.202 6.882 1.00 94.56 525 VAL A CA 1
ATOM 4083 C C . VAL A 1 525 ? 3.846 11.150 6.176 1.00 94.56 525 VAL A C 1
ATOM 4085 O O . VAL A 1 525 ? 3.280 12.204 5.909 1.00 94.56 525 VAL A O 1
ATOM 4088 N N . VAL A 1 526 ? 3.301 9.950 5.942 1.00 94.75 526 VAL A N 1
ATOM 4089 C CA . VAL A 1 526 ? 2.001 9.783 5.266 1.00 94.75 526 VAL A CA 1
ATOM 4090 C C . VAL A 1 526 ? 0.901 10.519 6.023 1.00 94.75 526 VAL A C 1
ATOM 4092 O O . VAL A 1 526 ? 0.182 11.316 5.437 1.00 94.75 526 VAL A O 1
ATOM 4095 N N . GLN A 1 527 ? 0.793 10.307 7.335 1.00 94.69 527 GLN A N 1
ATOM 4096 C CA . GLN A 1 527 ? -0.231 10.958 8.153 1.00 94.69 527 GLN A CA 1
ATOM 4097 C C . GLN A 1 527 ? -0.097 12.483 8.153 1.00 94.69 527 GLN A C 1
ATOM 4099 O O . GLN A 1 527 ? -1.106 13.175 8.091 1.00 94.69 527 GLN A O 1
ATOM 4104 N N . LYS A 1 528 ? 1.136 13.006 8.204 1.00 94.50 528 LYS A N 1
ATOM 4105 C CA . LYS A 1 528 ? 1.384 14.450 8.164 1.00 94.50 528 LYS A CA 1
ATOM 4106 C C . LYS A 1 528 ? 0.991 15.053 6.815 1.00 94.50 528 LYS A C 1
ATOM 4108 O O . LYS A 1 528 ? 0.361 16.099 6.796 1.00 94.50 528 LYS A O 1
ATOM 4113 N N . GLU A 1 529 ? 1.359 14.408 5.709 1.00 93.50 529 GLU A N 1
ATOM 4114 C CA . GLU A 1 529 ? 0.990 14.880 4.372 1.00 93.50 529 GLU A CA 1
ATOM 4115 C C . GLU A 1 529 ? -0.524 14.826 4.147 1.00 93.50 529 GLU A C 1
ATOM 4117 O O . GLU A 1 529 ? -1.064 15.778 3.605 1.00 93.50 529 GLU A O 1
ATOM 4122 N N . ARG A 1 530 ? -1.209 13.758 4.587 1.00 92.88 530 ARG A N 1
ATOM 4123 C CA . ARG A 1 530 ? -2.674 13.648 4.463 1.00 92.88 530 ARG A CA 1
ATOM 4124 C C . ARG A 1 530 ? -3.397 14.685 5.312 1.00 92.88 530 ARG A C 1
ATOM 4126 O O . ARG A 1 530 ? -4.319 15.311 4.826 1.00 92.88 530 ARG A O 1
ATOM 4133 N N . ALA A 1 531 ? -2.955 14.901 6.550 1.00 92.12 531 ALA A N 1
ATOM 4134 C CA . ALA A 1 531 ? -3.530 15.938 7.402 1.00 92.12 531 ALA A CA 1
ATOM 4135 C C . ALA A 1 531 ? -3.359 17.346 6.802 1.00 92.12 531 ALA A C 1
ATOM 4137 O O . ALA A 1 531 ? -4.209 18.196 7.013 1.00 92.12 531 ALA A O 1
ATOM 4138 N N . ALA A 1 532 ? -2.295 17.584 6.032 1.00 93.12 532 ALA A N 1
ATOM 4139 C CA . ALA A 1 532 ? -2.004 18.877 5.417 1.00 93.12 532 ALA A CA 1
ATOM 4140 C C . ALA A 1 532 ? -2.687 19.109 4.051 1.00 93.12 532 ALA A C 1
ATOM 4142 O O . ALA A 1 532 ? -2.375 20.102 3.400 1.00 93.12 532 ALA A O 1
ATOM 4143 N N . GLU A 1 533 ? -3.575 18.218 3.586 1.00 91.88 533 GLU A N 1
ATOM 4144 C CA . GLU A 1 533 ? -4.296 18.395 2.308 1.00 91.88 533 GLU A CA 1
ATOM 4145 C C . GLU A 1 533 ? -5.335 19.529 2.354 1.00 91.88 533 GLU A C 1
ATOM 4147 O O . GLU A 1 533 ? -5.712 20.061 1.314 1.00 91.88 533 GLU A O 1
ATOM 4152 N N . SER A 1 534 ? -5.774 19.920 3.549 1.00 93.12 534 SER A N 1
ATOM 4153 C CA . SER A 1 534 ? -6.773 20.955 3.794 1.00 93.12 534 SER A CA 1
ATOM 4154 C C . SER A 1 534 ? -6.545 21.575 5.170 1.00 93.12 534 SER A C 1
ATOM 4156 O O . SER A 1 534 ? -6.178 20.868 6.103 1.00 93.12 534 SER A O 1
ATOM 4158 N N . GLU A 1 535 ? -6.802 22.878 5.303 1.00 93.44 535 GLU A N 1
ATOM 4159 C CA . GLU A 1 535 ? -6.804 23.588 6.593 1.00 93.44 535 GLU A CA 1
ATOM 4160 C C . GLU A 1 535 ? -8.135 23.427 7.347 1.00 93.44 535 GLU A C 1
ATOM 4162 O O . GLU A 1 535 ? -8.202 23.657 8.555 1.00 93.44 535 GLU A O 1
ATOM 4167 N N . LEU A 1 536 ? -9.204 23.020 6.650 1.00 94.75 536 LEU A N 1
ATOM 4168 C CA . LEU A 1 536 ? -10.496 22.737 7.269 1.00 94.75 536 LEU A CA 1
ATOM 4169 C C . LEU A 1 536 ? -10.433 21.470 8.143 1.00 94.75 536 LEU A C 1
ATOM 4171 O O . LEU A 1 536 ? -9.710 20.524 7.819 1.00 94.75 536 LEU A O 1
ATOM 4175 N N . PRO A 1 537 ? -11.247 21.399 9.206 1.00 94.50 537 PRO A N 1
ATOM 4176 C CA . PRO A 1 537 ? -11.383 20.200 10.022 1.00 94.50 537 PRO A CA 1
ATOM 4177 C C . PRO A 1 537 ? -11.929 19.040 9.196 1.00 94.50 537 PRO A C 1
ATOM 4179 O O . PRO A 1 537 ? -12.835 19.207 8.380 1.00 94.50 537 PRO A O 1
ATOM 4182 N N . TYR A 1 538 ? -11.406 17.840 9.429 1.00 95.44 538 TYR A N 1
ATOM 4183 C CA . TYR A 1 538 ? -11.777 16.671 8.642 1.00 95.44 538 TYR A CA 1
ATOM 4184 C C . TYR A 1 538 ? -13.051 16.007 9.165 1.00 95.44 538 TYR A C 1
ATOM 4186 O O . TYR A 1 538 ? -13.172 15.730 10.360 1.00 95.44 538 TYR A O 1
ATOM 4194 N N . ALA A 1 539 ? -13.949 15.647 8.251 1.00 95.56 539 ALA A N 1
ATOM 4195 C CA . ALA A 1 539 ? -15.044 14.718 8.497 1.00 95.56 539 ALA A CA 1
ATOM 4196 C C . ALA A 1 539 ? -14.682 13.353 7.897 1.00 95.56 539 ALA A C 1
ATOM 4198 O O . ALA A 1 539 ? -14.540 13.213 6.683 1.00 95.56 539 ALA A O 1
ATOM 4199 N N . ALA A 1 540 ? -14.518 12.332 8.739 1.00 96.06 540 ALA A N 1
ATOM 4200 C CA . ALA A 1 540 ? -14.187 10.976 8.302 1.00 96.06 540 ALA A CA 1
ATOM 4201 C C . ALA A 1 540 ? -15.262 9.972 8.736 1.00 96.06 540 ALA A C 1
ATOM 4203 O O . ALA A 1 540 ? -15.729 9.989 9.867 1.00 96.06 540 ALA A O 1
ATOM 4204 N N . TYR A 1 541 ? -15.597 9.012 7.879 1.00 95.62 541 TYR A N 1
ATOM 4205 C CA . TYR A 1 541 ? -16.490 7.886 8.217 1.00 95.62 541 TYR A CA 1
ATOM 4206 C C . TYR A 1 541 ? -15.722 6.580 8.487 1.00 95.62 541 TYR A C 1
ATOM 4208 O O . TYR A 1 541 ? -16.279 5.485 8.539 1.00 95.62 541 TYR A O 1
ATOM 4216 N N . CYS A 1 542 ? -14.402 6.686 8.638 1.00 96.06 542 CYS A N 1
ATOM 4217 C CA . CYS A 1 542 ? -13.547 5.625 9.139 1.00 96.06 542 CYS A CA 1
ATOM 4218 C C . CYS A 1 542 ? -12.836 6.124 10.392 1.00 96.06 542 CYS A C 1
ATOM 4220 O O . CYS A 1 542 ? -12.019 7.046 10.330 1.00 96.06 542 CYS A O 1
ATOM 4222 N N . VAL A 1 543 ? -13.095 5.459 11.518 1.00 95.00 543 VAL A N 1
ATOM 4223 C CA . VAL A 1 543 ? -12.480 5.764 12.817 1.00 95.00 543 VAL A CA 1
ATOM 4224 C C . VAL A 1 543 ? -10.954 5.825 12.726 1.00 95.00 543 VAL A C 1
ATOM 4226 O O . VAL A 1 543 ? -10.329 6.740 13.247 1.00 95.00 543 VAL A O 1
ATOM 4229 N N . ASN A 1 544 ? -10.338 4.902 11.990 1.00 94.81 544 ASN A N 1
ATOM 4230 C CA . ASN A 1 544 ? -8.884 4.866 11.837 1.00 94.81 544 ASN A CA 1
ATOM 4231 C C . ASN A 1 544 ? -8.331 6.080 11.072 1.00 94.81 544 ASN A C 1
ATOM 4233 O O . ASN A 1 544 ? -7.215 6.517 11.345 1.00 94.81 544 ASN A O 1
ATOM 4237 N N . CYS A 1 545 ? -9.084 6.626 10.111 1.00 95.50 545 CYS A N 1
ATOM 4238 C CA . CYS A 1 545 ? -8.711 7.854 9.402 1.00 95.50 545 CYS A CA 1
ATOM 4239 C C . CYS A 1 545 ? -8.790 9.060 10.341 1.00 95.50 545 CYS A C 1
ATOM 4241 O O . CYS A 1 545 ? -7.827 9.815 10.436 1.00 95.50 545 CYS A O 1
ATOM 4243 N N . ARG A 1 546 ? -9.874 9.163 11.117 1.00 94.88 546 ARG A N 1
ATOM 4244 C CA . ARG A 1 546 ? -10.039 10.187 12.154 1.00 94.88 546 ARG A CA 1
ATOM 4245 C C . ARG A 1 546 ? -8.884 10.180 13.158 1.00 94.88 546 ARG A C 1
ATOM 4247 O O . ARG A 1 546 ? -8.266 11.210 13.406 1.00 94.88 546 ARG A O 1
ATOM 4254 N N . GLU A 1 547 ? -8.547 9.008 13.696 1.00 93.62 547 GLU A N 1
ATOM 4255 C CA . GLU A 1 547 ? -7.450 8.853 14.663 1.00 93.62 547 GLU A CA 1
ATOM 4256 C C . GLU A 1 547 ? -6.079 9.193 14.058 1.00 93.62 547 GLU A C 1
ATOM 4258 O O . GLU A 1 547 ? -5.214 9.724 14.751 1.00 93.62 547 GLU A O 1
ATOM 4263 N N . ALA A 1 548 ? -5.872 8.910 12.768 1.00 93.81 548 ALA A N 1
ATOM 4264 C CA . ALA A 1 548 ? -4.629 9.233 12.072 1.00 93.81 548 ALA A CA 1
ATOM 4265 C C . ALA A 1 548 ? -4.382 10.749 11.980 1.00 93.81 548 ALA A C 1
ATOM 4267 O O . ALA A 1 548 ? -3.241 11.181 12.147 1.00 93.81 548 ALA A O 1
ATOM 4268 N N . PHE A 1 549 ? -5.431 11.540 11.742 1.00 94.06 549 PHE A N 1
ATOM 4269 C CA . PHE A 1 549 ? -5.339 13.000 11.635 1.00 94.06 549 PHE A CA 1
ATOM 4270 C C . PHE A 1 549 ? -5.253 13.672 13.004 1.00 94.06 549 PHE A C 1
ATOM 4272 O O . PHE A 1 549 ? -4.338 14.466 13.232 1.00 94.06 549 PHE A O 1
ATOM 4279 N N . ALA A 1 550 ? -6.099 13.253 13.952 1.00 92.56 550 ALA A N 1
ATOM 4280 C CA . ALA A 1 550 ? -6.030 13.721 15.337 1.00 92.56 550 ALA A CA 1
ATOM 4281 C C . ALA A 1 550 ? -4.643 13.452 15.954 1.00 92.56 550 ALA A C 1
ATOM 4283 O O . ALA A 1 550 ? -4.090 14.291 16.660 1.00 92.56 550 ALA A O 1
ATOM 4284 N N . GLY A 1 551 ? -4.013 12.320 15.613 1.00 89.69 551 GLY A N 1
ATOM 4285 C CA . GLY A 1 551 ? -2.656 11.971 16.051 1.00 89.69 551 GLY A CA 1
ATOM 4286 C C . GLY A 1 551 ? -1.535 12.848 15.475 1.00 89.69 551 GLY A C 1
ATOM 4287 O O . GLY A 1 551 ? -0.379 12.711 15.883 1.00 89.69 551 GLY A O 1
ATOM 4288 N N . LYS A 1 552 ? -1.844 13.730 14.517 1.00 91.00 552 LYS A N 1
ATOM 4289 C CA . LYS A 1 552 ? -0.943 14.769 13.990 1.00 91.00 552 LYS A CA 1
ATOM 4290 C C . LYS A 1 552 ? -1.354 16.180 14.401 1.00 91.00 552 LYS A C 1
ATOM 4292 O O . LYS A 1 552 ? -0.769 17.132 13.895 1.00 91.00 552 LYS A O 1
ATOM 4297 N N . GLY A 1 553 ? -2.297 16.301 15.336 1.00 89.38 553 GLY A N 1
ATOM 4298 C CA . GLY A 1 553 ? -2.788 17.584 15.832 1.00 89.38 553 GLY A CA 1
ATOM 4299 C C . GLY A 1 553 ? -3.716 18.304 14.856 1.00 89.38 553 GLY A C 1
ATOM 4300 O O . GLY A 1 553 ? -3.966 19.486 15.049 1.00 89.38 553 GLY A O 1
ATOM 4301 N N . HIS A 1 554 ? -4.208 17.620 13.818 1.00 92.81 554 HIS A N 1
ATOM 4302 C CA . HIS A 1 554 ? -5.208 18.185 12.921 1.00 92.81 554 HIS A CA 1
ATOM 4303 C C . HIS A 1 554 ? -6.606 17.844 13.423 1.00 92.81 554 HIS A C 1
ATOM 4305 O O . HIS A 1 554 ? -6.864 16.706 13.825 1.00 92.81 554 HIS A O 1
ATOM 4311 N N . GLU A 1 555 ? -7.516 18.812 13.375 1.00 93.62 555 GLU A N 1
ATOM 4312 C CA . GLU A 1 555 ? -8.899 18.586 13.775 1.00 93.62 555 GLU A CA 1
ATOM 4313 C C . GLU A 1 555 ? -9.563 17.551 12.866 1.00 93.62 555 GLU A C 1
ATOM 4315 O O . GLU A 1 555 ? -9.532 17.669 11.637 1.00 93.62 555 GLU A O 1
ATOM 4320 N N . ALA A 1 556 ? -10.141 16.520 13.485 1.00 94.88 556 ALA A N 1
ATOM 4321 C CA . ALA A 1 556 ? -10.839 15.453 12.790 1.00 94.88 556 ALA A CA 1
ATOM 4322 C C . ALA A 1 556 ? -11.960 14.863 13.653 1.00 94.88 556 ALA A C 1
ATOM 4324 O O . ALA A 1 556 ? -11.742 14.407 14.786 1.00 94.88 556 ALA A O 1
ATOM 4325 N N . LEU A 1 557 ? -13.152 14.813 13.068 1.00 95.19 557 LEU A N 1
ATOM 4326 C CA . LEU A 1 557 ? -14.350 14.224 13.645 1.00 95.19 557 LEU A CA 1
ATOM 4327 C C . LEU A 1 557 ? -14.781 13.002 12.841 1.00 95.19 557 LEU A C 1
ATOM 4329 O O . LEU A 1 557 ? -14.566 12.902 11.628 1.00 95.19 557 LEU A O 1
ATOM 4333 N N . HIS A 1 558 ? -15.361 12.036 13.545 1.00 96.12 558 HIS A N 1
ATOM 4334 C CA . HIS A 1 558 ? -16.052 10.944 12.887 1.00 96.12 558 HIS A CA 1
ATOM 4335 C C . HIS A 1 558 ? -17.430 11.428 12.431 1.00 96.12 558 HIS A C 1
ATOM 4337 O O . HIS A 1 558 ? -18.037 12.254 13.104 1.00 96.12 558 HIS A O 1
ATOM 4343 N N . ILE A 1 559 ? -17.990 10.876 11.355 1.00 95.31 559 ILE A N 1
ATOM 4344 C CA . ILE A 1 559 ? -19.343 11.260 10.920 1.00 95.31 559 ILE A CA 1
ATOM 4345 C C . ILE A 1 559 ? -20.391 11.063 12.025 1.00 95.31 559 ILE A C 1
ATOM 4347 O O . ILE A 1 559 ? -21.312 11.854 12.143 1.00 95.31 559 ILE A O 1
ATOM 4351 N N . LEU A 1 560 ? -20.210 10.068 12.898 1.00 95.38 560 LEU A N 1
ATOM 4352 C CA . LEU A 1 560 ? -21.096 9.859 14.049 1.00 95.38 560 LEU A CA 1
ATOM 4353 C C . LEU A 1 560 ? -20.962 10.937 15.135 1.00 95.38 560 LEU A C 1
ATOM 4355 O O . LEU A 1 560 ? -21.930 11.155 15.852 1.00 95.38 560 LEU A O 1
ATOM 4359 N N . ASP A 1 561 ? -19.813 11.620 15.249 1.00 94.50 561 ASP A N 1
ATOM 4360 C CA . ASP A 1 561 ? -19.722 12.823 16.096 1.00 94.50 561 ASP A CA 1
ATOM 4361 C C . ASP A 1 561 ? -20.676 13.891 15.571 1.00 94.50 561 ASP A C 1
ATOM 4363 O O . ASP A 1 561 ? -21.397 14.502 16.348 1.00 94.50 561 ASP A O 1
ATOM 4367 N N . LEU A 1 562 ? -20.687 14.068 14.247 1.00 92.56 562 LEU A N 1
ATOM 4368 C CA . LEU A 1 562 ? -21.486 15.081 13.572 1.00 92.56 562 LEU A CA 1
ATOM 4369 C C . LEU A 1 562 ? -22.972 14.737 13.558 1.00 92.56 562 LEU A C 1
ATOM 4371 O O . LEU A 1 562 ? -23.779 15.650 13.589 1.00 92.56 562 LEU A O 1
ATOM 4375 N N . LEU A 1 563 ? -23.344 13.459 13.450 1.00 92.75 563 LEU A N 1
ATOM 4376 C CA . LEU A 1 563 ? -24.749 13.045 13.373 1.00 92.75 563 LEU A CA 1
ATOM 4377 C C . LEU A 1 563 ? -25.437 13.050 14.740 1.00 92.75 563 LEU A C 1
ATOM 4379 O O . LEU A 1 563 ? -26.611 13.386 14.808 1.00 92.75 563 LEU A O 1
ATOM 4383 N N . PHE A 1 564 ? -24.723 12.678 15.802 1.00 93.00 564 PHE A N 1
ATOM 4384 C CA . PHE A 1 564 ? -25.282 12.543 17.152 1.00 93.00 564 PHE A CA 1
ATOM 4385 C C . PHE A 1 564 ? -24.808 13.638 18.123 1.00 93.00 564 PHE A C 1
ATOM 4387 O O . PHE A 1 564 ? -25.032 13.516 19.323 1.00 93.00 564 PHE A O 1
ATOM 4394 N N . ASP A 1 565 ? -24.118 14.669 17.624 1.00 90.50 565 ASP A N 1
ATOM 4395 C CA . ASP A 1 565 ? -23.597 15.802 18.405 1.00 90.50 565 ASP A CA 1
ATOM 4396 C C . ASP A 1 565 ? -22.821 15.360 19.668 1.00 90.50 565 ASP A C 1
ATOM 4398 O O . ASP A 1 565 ? -23.038 15.826 20.786 1.00 90.50 565 ASP A O 1
ATOM 4402 N N . LEU A 1 566 ? -21.905 14.396 19.491 1.00 91.56 566 LEU A N 1
ATOM 4403 C CA . LEU A 1 566 ? -21.243 13.703 20.611 1.00 91.56 566 LEU A CA 1
ATOM 4404 C C . LEU A 1 566 ? -19.970 14.373 21.109 1.00 91.56 566 LEU A C 1
ATOM 4406 O O . LEU A 1 566 ? -19.606 14.202 22.280 1.00 91.56 566 LEU A O 1
ATOM 4410 N N . ASN A 1 567 ? -19.247 15.033 20.208 1.00 89.25 567 ASN A N 1
ATOM 4411 C CA . ASN A 1 567 ? -17.937 15.603 20.474 1.00 89.25 567 ASN A CA 1
ATOM 4412 C C . ASN A 1 567 ? -17.719 16.869 19.640 1.00 89.25 567 ASN A C 1
ATOM 4414 O O . ASN A 1 567 ? -18.049 16.898 18.455 1.00 89.25 567 ASN A O 1
ATOM 4418 N N . ASP A 1 568 ? -17.067 17.852 20.256 1.00 82.50 568 ASP A N 1
ATOM 4419 C CA . ASP A 1 568 ? -16.707 19.122 19.631 1.00 82.50 568 ASP A CA 1
ATOM 4420 C C . ASP A 1 568 ? -15.298 19.098 19.003 1.00 82.50 568 ASP A C 1
ATOM 4422 O O . ASP A 1 568 ? -14.571 18.095 19.030 1.00 82.50 568 ASP A O 1
ATOM 4426 N N . GLN A 1 569 ? -14.898 20.244 18.444 1.00 73.88 569 GLN A N 1
ATOM 4427 C CA . GLN A 1 569 ? -13.548 20.504 17.936 1.00 73.88 569 GLN A CA 1
ATOM 4428 C C . GLN A 1 569 ? -12.455 20.234 18.986 1.00 73.88 569 GLN A C 1
ATOM 4430 O O . GLN A 1 569 ? -12.679 20.259 20.195 1.00 73.88 569 GLN A O 1
ATOM 4435 N N . GLY A 1 570 ? -11.232 19.984 18.510 1.00 77.50 570 GLY A N 1
ATOM 4436 C CA . GLY A 1 570 ? -10.068 19.773 19.377 1.00 77.50 570 GLY A CA 1
ATOM 4437 C C . GLY A 1 570 ? -9.971 18.386 20.023 1.00 77.50 570 GLY A C 1
ATOM 4438 O O . GLY A 1 570 ? -9.073 18.149 20.829 1.00 77.50 570 GLY A O 1
ATOM 4439 N N . ARG A 1 571 ? -10.847 17.435 19.670 1.00 86.19 571 ARG A N 1
ATOM 4440 C CA . ARG A 1 571 ? -10.784 16.066 20.203 1.00 86.19 571 ARG A CA 1
ATOM 4441 C C . ARG A 1 571 ? -9.484 15.360 19.793 1.00 86.19 571 ARG A C 1
ATOM 4443 O O . ARG A 1 571 ? -9.314 14.958 18.640 1.00 86.19 571 ARG A O 1
ATOM 4450 N N . GLU A 1 572 ? -8.609 15.128 20.768 1.00 87.56 572 GLU A N 1
ATOM 4451 C CA . GLU A 1 572 ? -7.307 14.484 20.570 1.00 87.56 572 GLU A CA 1
ATOM 4452 C C . GLU A 1 572 ? -7.408 12.993 20.173 1.00 87.56 572 GLU A C 1
ATOM 4454 O O . GLU A 1 572 ? -8.466 12.350 20.218 1.00 87.56 572 GLU A O 1
ATOM 4459 N N . MET A 1 573 ? -6.273 12.427 19.755 1.00 88.88 573 MET A N 1
ATOM 4460 C CA . MET A 1 573 ? -6.117 10.985 19.570 1.00 88.88 573 MET A CA 1
ATOM 4461 C C . MET A 1 573 ? -6.073 10.280 20.928 1.00 88.88 573 MET A C 1
ATOM 4463 O O . MET A 1 573 ? -5.344 10.691 21.828 1.00 88.88 573 MET A O 1
ATOM 4467 N N . LEU A 1 574 ? -6.792 9.165 21.055 1.00 92.19 574 LEU A N 1
ATOM 4468 C CA . LEU A 1 574 ? -6.799 8.396 22.298 1.00 92.19 574 LEU A CA 1
ATOM 4469 C C . LEU A 1 574 ? -5.567 7.497 22.440 1.00 92.19 574 LEU A C 1
ATOM 4471 O O . LEU A 1 574 ? -5.081 6.917 21.459 1.00 92.19 574 LEU A O 1
ATOM 4475 N N . THR A 1 575 ? -5.116 7.313 23.685 1.00 94.94 575 THR A N 1
ATOM 4476 C CA . THR A 1 575 ? -4.090 6.320 24.021 1.00 94.94 575 THR A CA 1
ATOM 4477 C C . THR A 1 575 ? -4.601 4.904 23.758 1.00 94.94 575 THR A C 1
ATOM 4479 O O . THR A 1 575 ? -5.805 4.634 23.789 1.00 94.94 575 THR A O 1
ATOM 4482 N N . VAL A 1 576 ? -3.690 3.968 23.492 1.00 95.25 576 VAL A N 1
ATOM 4483 C CA . VAL A 1 576 ? -4.050 2.550 23.307 1.00 95.25 576 VAL A CA 1
ATOM 4484 C C . VAL A 1 576 ? -4.747 1.958 24.537 1.00 95.25 576 VAL A C 1
ATOM 4486 O O . VAL A 1 576 ? -5.692 1.184 24.382 1.00 95.25 576 VAL A O 1
ATOM 4489 N N . SER A 1 577 ? -4.347 2.386 25.739 1.00 96.38 577 SER A N 1
ATOM 4490 C CA . SER A 1 577 ? -4.990 2.033 27.010 1.00 96.38 577 SER A CA 1
ATOM 4491 C C . SER A 1 577 ? -6.424 2.554 27.053 1.00 96.38 577 SER A C 1
ATOM 4493 O O . SER A 1 577 ? -7.360 1.771 27.211 1.00 96.38 577 SER A O 1
ATOM 4495 N N . LYS A 1 578 ? -6.631 3.847 26.761 1.00 95.81 578 LYS A N 1
ATOM 4496 C CA . LYS A 1 578 ? -7.972 4.440 26.751 1.00 95.81 578 LYS A CA 1
ATOM 4497 C C . LYS A 1 578 ? -8.897 3.785 25.726 1.00 95.81 578 LYS A C 1
ATOM 4499 O O . LYS A 1 578 ? -10.069 3.563 26.008 1.00 95.81 578 LYS A O 1
ATOM 4504 N N . LYS A 1 579 ? -8.374 3.404 24.557 1.00 96.56 579 LYS A N 1
ATOM 4505 C CA . LYS A 1 579 ? -9.117 2.639 23.539 1.00 96.56 579 LYS A CA 1
ATOM 4506 C C . LYS A 1 579 ? -9.560 1.262 24.032 1.00 96.56 579 LYS A C 1
ATOM 4508 O O . LYS A 1 579 ? -10.600 0.753 23.611 1.00 96.56 579 LYS A O 1
ATOM 4513 N N . ARG A 1 580 ? -8.764 0.616 24.884 1.00 95.81 580 ARG A N 1
ATOM 4514 C CA . ARG A 1 580 ? -9.099 -0.670 25.511 1.00 95.81 580 ARG A CA 1
ATOM 4515 C C . ARG A 1 580 ? -10.182 -0.505 26.569 1.00 95.81 580 ARG A C 1
ATOM 4517 O O . ARG A 1 580 ? -11.205 -1.185 26.489 1.00 95.81 580 ARG A O 1
ATOM 4524 N N . ASP A 1 581 ? -10.034 0.488 27.435 1.00 95.31 581 ASP A N 1
ATOM 4525 C CA . ASP A 1 581 ? -11.040 0.830 28.443 1.00 95.31 581 ASP A CA 1
ATOM 4526 C C . ASP A 1 581 ? -12.373 1.245 27.816 1.00 95.31 581 ASP A C 1
ATOM 4528 O O . ASP A 1 581 ? -13.435 0.821 28.271 1.00 95.31 581 ASP A O 1
ATOM 4532 N N . ASN A 1 582 ? -12.334 2.013 26.726 1.00 96.88 582 ASN A N 1
ATOM 4533 C CA . ASN A 1 582 ? -13.528 2.424 26.000 1.00 96.88 582 ASN A CA 1
ATOM 4534 C C . ASN A 1 582 ? -14.298 1.224 25.429 1.00 96.88 582 ASN A C 1
ATOM 4536 O O . ASN A 1 582 ? -15.519 1.198 25.514 1.00 96.88 582 ASN A O 1
ATOM 4540 N N . ARG A 1 583 ? -13.630 0.171 24.939 1.00 97.12 583 ARG A N 1
ATOM 4541 C CA . ARG A 1 583 ? -14.330 -1.054 24.502 1.00 97.12 583 ARG A CA 1
ATOM 4542 C C . ARG A 1 583 ? -15.034 -1.768 25.660 1.00 97.12 583 ARG A C 1
ATOM 4544 O O . ARG A 1 583 ? -16.175 -2.196 25.496 1.00 97.12 583 ARG A O 1
ATOM 4551 N N . ARG A 1 584 ? -14.412 -1.841 26.846 1.00 95.81 584 ARG A N 1
ATOM 4552 C CA . ARG A 1 584 ? -15.090 -2.351 28.057 1.00 95.81 584 ARG A CA 1
ATOM 4553 C C . ARG A 1 584 ? -16.268 -1.465 28.447 1.00 95.81 584 ARG A C 1
ATOM 4555 O O . ARG A 1 584 ? -17.329 -1.966 28.807 1.00 95.81 584 ARG A O 1
ATOM 4562 N N . ALA A 1 585 ? -16.093 -0.147 28.379 1.00 96.44 585 ALA A N 1
ATOM 4563 C CA . ALA A 1 585 ? -17.150 0.814 28.666 1.00 96.44 585 ALA A CA 1
ATOM 4564 C C . ALA A 1 585 ? -18.320 0.675 27.682 1.00 96.44 585 ALA A C 1
ATOM 4566 O O . ALA A 1 585 ? -19.459 0.645 28.129 1.00 96.44 585 ALA A O 1
ATOM 4567 N N . ALA A 1 586 ? -18.049 0.485 26.389 1.00 97.25 586 ALA A N 1
ATOM 4568 C CA . ALA A 1 586 ? -19.061 0.224 25.371 1.00 97.25 586 ALA A CA 1
ATOM 4569 C C . ALA A 1 586 ? -19.844 -1.051 25.691 1.00 97.25 586 ALA A C 1
ATOM 4571 O O . ALA A 1 586 ? -21.068 -1.014 25.715 1.00 97.25 586 ALA A O 1
ATOM 4572 N N . LYS A 1 587 ? -19.154 -2.151 26.032 1.00 97.12 587 LYS A N 1
ATOM 4573 C CA . LYS A 1 587 ? -19.789 -3.410 26.459 1.00 97.12 587 LYS A CA 1
ATOM 4574 C C . LYS A 1 587 ? -20.689 -3.224 27.678 1.00 97.12 587 LYS A C 1
ATOM 4576 O O . LYS A 1 587 ? -21.813 -3.712 27.679 1.00 97.12 587 LYS A O 1
ATOM 4581 N N . ARG A 1 588 ? -20.218 -2.507 28.698 1.00 96.44 588 ARG A N 1
ATOM 4582 C CA . ARG A 1 588 ? -21.025 -2.213 29.890 1.00 96.44 588 ARG A CA 1
ATOM 4583 C C . ARG A 1 588 ? -22.240 -1.354 29.562 1.00 96.44 588 ARG A C 1
ATOM 4585 O O . ARG A 1 588 ? -23.328 -1.667 30.024 1.00 96.44 588 ARG A O 1
ATOM 4592 N N . ALA A 1 589 ? -22.056 -0.309 28.758 1.00 96.75 589 ALA A N 1
ATOM 4593 C CA . ALA A 1 589 ? -23.126 0.605 28.386 1.00 96.75 589 ALA A CA 1
ATOM 4594 C C . ALA A 1 589 ? -24.232 -0.120 27.610 1.00 96.75 589 ALA A C 1
ATOM 4596 O O . ALA A 1 589 ? -25.383 -0.066 28.023 1.00 96.75 589 ALA A O 1
ATOM 4597 N N . VAL A 1 590 ? -23.886 -0.892 26.571 1.00 96.88 590 VAL A N 1
ATOM 4598 C CA . VAL A 1 590 ? -24.898 -1.607 25.775 1.00 96.88 590 VAL A CA 1
ATOM 4599 C C . VAL A 1 590 ? -25.625 -2.691 26.573 1.00 96.88 590 VAL A C 1
ATOM 4601 O O . VAL A 1 590 ? -26.831 -2.855 26.419 1.00 96.88 590 VAL A O 1
ATOM 4604 N N . LEU A 1 591 ? -24.927 -3.432 27.440 1.00 96.75 591 LEU A N 1
ATOM 4605 C CA . LEU A 1 591 ? -25.565 -4.463 28.265 1.00 96.75 591 LEU A CA 1
ATOM 4606 C C . LEU A 1 591 ? -26.511 -3.851 29.299 1.00 96.75 591 LEU A C 1
ATOM 4608 O O . LEU A 1 591 ? -27.622 -4.349 29.476 1.00 96.75 591 LEU A O 1
ATOM 4612 N N . LYS A 1 592 ? -26.111 -2.735 29.913 1.00 96.62 592 LYS A N 1
ATOM 4613 C CA . LYS A 1 592 ? -26.952 -1.999 30.855 1.00 96.62 592 LYS A CA 1
ATOM 4614 C C . LYS A 1 592 ? -28.175 -1.392 30.170 1.00 96.62 592 LYS A C 1
ATOM 4616 O O . LYS A 1 592 ? -29.281 -1.534 30.672 1.00 96.62 592 LYS A O 1
ATOM 4621 N N . GLU A 1 593 ? -27.987 -0.725 29.038 1.00 96.56 593 GLU A N 1
ATOM 4622 C CA . GLU A 1 593 ? -29.046 0.034 28.368 1.00 96.56 593 GLU A CA 1
ATOM 4623 C C . GLU A 1 593 ? -30.075 -0.864 27.669 1.00 96.56 593 GLU A C 1
ATOM 4625 O O . GLU A 1 593 ? -31.274 -0.633 27.794 1.00 96.56 593 GLU A O 1
ATOM 4630 N N . PHE A 1 594 ? -29.628 -1.913 26.969 1.00 95.75 594 PHE A N 1
ATOM 4631 C CA . PHE A 1 594 ? -30.506 -2.716 26.108 1.00 95.75 594 PHE A CA 1
ATOM 4632 C C . PHE A 1 594 ? -30.908 -4.073 26.704 1.00 95.75 594 PHE A C 1
ATOM 4634 O O . PHE A 1 594 ? -31.868 -4.672 26.221 1.00 95.75 594 PHE A O 1
ATOM 4641 N N . TRP A 1 595 ? -30.203 -4.561 27.733 1.00 95.88 595 TRP A N 1
ATOM 4642 C CA . TRP A 1 595 ? -30.498 -5.838 28.410 1.00 95.88 595 TRP A CA 1
ATOM 4643 C C . TRP A 1 595 ? -30.567 -5.726 29.942 1.00 95.88 595 TRP A C 1
ATOM 4645 O O . TRP A 1 595 ? -30.722 -6.743 30.614 1.00 95.88 595 TRP A O 1
ATOM 4655 N N . ASN A 1 596 ? -30.456 -4.518 30.512 1.00 94.38 596 ASN A N 1
ATOM 4656 C CA . ASN A 1 596 ? -30.483 -4.281 31.961 1.00 94.38 596 ASN A CA 1
ATOM 4657 C C . ASN A 1 596 ? -29.496 -5.173 32.756 1.00 94.38 596 ASN A C 1
ATOM 4659 O O . ASN A 1 596 ? -29.763 -5.565 33.892 1.00 94.38 596 ASN A O 1
ATOM 4663 N N . GLU A 1 597 ? -28.355 -5.511 32.143 1.00 94.44 597 GLU A N 1
ATOM 4664 C CA . GLU A 1 597 ? -27.303 -6.356 32.715 1.00 94.44 597 GLU A CA 1
ATOM 4665 C C . GLU A 1 597 ? -26.122 -5.479 33.154 1.00 94.44 597 GLU A C 1
ATOM 4667 O O . GLU A 1 597 ? -25.473 -4.822 32.336 1.00 94.44 597 GLU A O 1
ATOM 4672 N N . GLU A 1 598 ? -25.819 -5.472 34.454 1.00 92.06 598 GLU A N 1
ATOM 4673 C CA . GLU A 1 598 ? -24.656 -4.768 34.996 1.00 92.06 598 GLU A CA 1
ATOM 4674 C C . GLU A 1 598 ? -23.468 -5.718 35.154 1.00 92.06 598 GLU A C 1
ATOM 4676 O O . GLU A 1 598 ? -23.557 -6.757 35.808 1.00 92.06 598 GLU A O 1
ATOM 4681 N N . LEU A 1 599 ? -22.327 -5.340 34.573 1.00 90.00 599 LEU A N 1
ATOM 4682 C CA . LEU A 1 599 ? -21.076 -6.066 34.761 1.00 90.00 599 LEU A CA 1
ATOM 4683 C C . LEU A 1 599 ? -20.275 -5.458 35.919 1.00 90.00 599 LEU A C 1
ATOM 4685 O O . LEU A 1 599 ? -20.201 -4.226 36.018 1.00 90.00 599 LEU A O 1
ATOM 4689 N N . PRO A 1 600 ? -19.625 -6.291 36.752 1.00 84.19 600 PRO A N 1
ATOM 4690 C CA . PRO A 1 600 ? -18.771 -5.802 37.824 1.00 84.19 600 PRO A CA 1
ATOM 4691 C C . PRO A 1 600 ? -17.602 -4.982 37.263 1.00 84.19 600 PRO A C 1
ATOM 4693 O O . PRO A 1 600 ? -17.130 -5.210 36.146 1.00 84.19 600 PRO A O 1
ATOM 4696 N N . MET A 1 601 ? -17.132 -4.012 38.048 1.00 79.44 601 MET A N 1
ATOM 4697 C CA . MET A 1 601 ? -15.871 -3.334 37.756 1.00 79.44 601 MET A CA 1
ATOM 4698 C C . MET A 1 601 ? -14.705 -4.268 38.061 1.00 79.44 601 MET A C 1
ATOM 4700 O O . MET A 1 601 ? -14.683 -4.901 39.112 1.00 79.44 601 MET A O 1
ATOM 4704 N N . GLU A 1 602 ? -13.740 -4.336 37.147 1.00 77.00 602 GLU A N 1
ATOM 4705 C CA . GLU A 1 602 ? -12.477 -5.017 37.414 1.00 77.00 602 GLU A CA 1
ATOM 4706 C C . GLU A 1 602 ? -11.701 -4.262 38.492 1.00 77.00 602 GLU A C 1
ATOM 4708 O O . GLU A 1 602 ? -11.535 -3.040 38.417 1.00 77.00 602 GLU A O 1
ATOM 4713 N N . GLU A 1 603 ? -11.224 -5.001 39.489 1.00 80.06 603 GLU A N 1
ATOM 4714 C CA . GLU A 1 603 ? -10.265 -4.487 40.457 1.00 80.06 603 GLU A CA 1
ATOM 4715 C C . GLU A 1 603 ? -8.907 -4.336 39.763 1.00 80.06 603 GLU A C 1
ATOM 4717 O O . GLU A 1 603 ? -8.386 -5.283 39.175 1.00 80.06 603 GLU A O 1
ATOM 4722 N N . ARG A 1 604 ? -8.347 -3.127 39.813 1.00 86.44 604 ARG A N 1
ATOM 4723 C CA . ARG A 1 604 ? -7.007 -2.799 39.311 1.00 86.44 604 ARG A CA 1
ATOM 4724 C C . ARG A 1 604 ? -6.202 -2.205 40.456 1.00 86.44 604 ARG A C 1
ATOM 4726 O O . ARG A 1 604 ? -6.778 -1.552 41.330 1.00 86.44 604 ARG A O 1
ATOM 4733 N N . ILE A 1 605 ? -4.886 -2.400 40.446 1.00 91.31 605 ILE A N 1
ATOM 4734 C CA . ILE A 1 605 ? -4.023 -1.685 41.388 1.00 91.31 605 ILE A CA 1
ATOM 4735 C C . ILE A 1 605 ? -4.116 -0.174 41.171 1.00 91.31 605 ILE A C 1
ATOM 4737 O O . ILE A 1 605 ? -4.293 0.303 40.050 1.00 91.31 605 ILE A O 1
ATOM 4741 N N . ASP A 1 606 ? -3.949 0.582 42.252 1.00 92.56 606 ASP A N 1
ATOM 4742 C CA . ASP A 1 606 ? -3.780 2.028 42.168 1.00 92.56 606 ASP A CA 1
ATOM 4743 C C . ASP A 1 606 ? -2.381 2.342 41.616 1.00 92.56 606 ASP A C 1
ATOM 4745 O O . ASP A 1 606 ? -1.403 2.378 42.365 1.00 92.56 606 ASP A O 1
ATOM 4749 N N . LEU A 1 607 ? -2.280 2.495 40.293 1.00 95.38 607 LEU A N 1
ATOM 4750 C CA . LEU A 1 607 ? -1.065 2.894 39.587 1.00 95.38 607 LEU A CA 1
ATOM 4751 C C . LEU A 1 607 ? -1.282 4.244 38.898 1.00 95.38 607 LEU A C 1
ATOM 4753 O O . LEU A 1 607 ? -1.948 4.346 37.868 1.00 95.38 607 LEU A O 1
ATOM 4757 N N . GLU A 1 608 ? -0.669 5.285 39.445 1.00 96.38 608 GLU A N 1
ATOM 4758 C CA . GLU A 1 608 ? -0.696 6.621 38.863 1.00 96.38 608 GLU A CA 1
ATOM 4759 C C . GLU A 1 608 ? 0.324 6.742 37.727 1.00 96.38 608 GLU A C 1
ATOM 4761 O O . GLU A 1 608 ? 1.496 6.394 37.885 1.00 96.38 608 GLU A O 1
ATOM 4766 N N . ILE A 1 609 ? -0.115 7.260 36.578 1.00 96.38 609 ILE A N 1
ATOM 4767 C CA . ILE A 1 609 ? 0.711 7.422 35.379 1.00 96.38 609 ILE A CA 1
ATOM 4768 C C . ILE A 1 609 ? 0.549 8.854 34.870 1.00 96.38 609 ILE A C 1
ATOM 4770 O O . ILE A 1 609 ? -0.555 9.285 34.542 1.00 96.38 609 ILE A O 1
ATOM 4774 N N . GLY A 1 610 ? 1.652 9.601 34.781 1.00 95.88 610 GLY A N 1
ATOM 4775 C CA . GLY A 1 610 ? 1.630 10.961 34.237 1.00 95.88 610 GLY A CA 1
ATOM 4776 C C . GLY A 1 610 ? 1.270 10.991 32.744 1.00 95.88 610 GLY A C 1
ATOM 4777 O O . GLY A 1 610 ? 1.696 10.124 31.981 1.00 95.88 610 GLY A O 1
ATOM 4778 N N . ALA A 1 611 ? 0.550 12.028 32.302 1.00 93.62 611 ALA A N 1
ATOM 4779 C CA . ALA A 1 611 ? 0.026 12.133 30.932 1.00 93.62 611 ALA A CA 1
ATOM 4780 C C . ALA A 1 611 ? 1.105 12.016 29.833 1.00 93.62 611 ALA A C 1
ATOM 4782 O O . ALA A 1 611 ? 0.904 11.342 28.822 1.00 93.62 611 ALA A O 1
ATOM 4783 N N . GLU A 1 612 ? 2.280 12.621 30.034 1.00 94.56 612 GLU A N 1
ATOM 4784 C CA . GLU A 1 612 ? 3.400 12.524 29.083 1.00 94.56 612 GLU A CA 1
ATOM 4785 C C . GLU A 1 612 ? 3.980 11.105 29.003 1.00 94.56 612 GLU A C 1
ATOM 4787 O O . GLU A 1 612 ? 4.323 10.617 27.920 1.00 94.56 612 GLU A O 1
ATOM 4792 N N . LEU A 1 613 ? 4.047 10.402 30.139 1.00 96.12 613 LEU A N 1
ATOM 4793 C CA . LEU A 1 613 ? 4.479 9.008 30.175 1.00 96.12 613 LEU A CA 1
ATOM 4794 C C . LEU A 1 613 ? 3.449 8.107 29.488 1.00 96.12 613 LEU A C 1
ATOM 4796 O O . LEU A 1 613 ? 3.829 7.260 28.680 1.00 96.12 613 LEU A O 1
ATOM 4800 N N . GLU A 1 614 ? 2.157 8.333 29.723 1.00 95.31 614 GLU A N 1
ATOM 4801 C CA . GLU A 1 614 ? 1.089 7.591 29.053 1.00 95.31 614 GLU A CA 1
ATOM 4802 C C . GLU A 1 614 ? 1.141 7.777 27.526 1.00 95.31 614 GLU A C 1
ATOM 4804 O O . GLU A 1 614 ? 1.100 6.799 26.772 1.00 95.31 614 GLU A O 1
ATOM 4809 N N . LYS A 1 615 ? 1.340 9.014 27.046 1.00 92.81 615 LYS A N 1
ATOM 4810 C CA . LYS A 1 615 ? 1.549 9.306 25.616 1.00 92.81 615 LYS A CA 1
ATOM 4811 C C . LYS A 1 615 ? 2.776 8.570 25.065 1.00 92.81 615 LYS A C 1
ATOM 4813 O O . LYS A 1 615 ? 2.685 7.929 24.012 1.00 92.81 615 LYS A O 1
ATOM 4818 N N . LYS A 1 616 ? 3.911 8.590 25.779 1.00 94.62 616 LYS A N 1
ATOM 4819 C CA . LYS A 1 616 ? 5.139 7.853 25.410 1.00 94.62 616 LYS A CA 1
ATOM 4820 C C . LYS A 1 616 ? 4.898 6.347 25.297 1.00 94.62 616 LYS A C 1
ATOM 4822 O O . LYS A 1 616 ? 5.339 5.734 24.321 1.00 94.62 616 LYS A O 1
ATOM 4827 N N . MET A 1 617 ? 4.225 5.750 26.277 1.00 95.81 617 MET A N 1
ATOM 4828 C CA . MET A 1 617 ? 3.895 4.323 26.284 1.00 95.81 617 MET A CA 1
ATOM 4829 C C . MET A 1 617 ? 2.944 3.967 25.142 1.00 95.81 617 MET A C 1
ATOM 4831 O O . MET A 1 617 ? 3.196 3.010 24.410 1.00 95.81 617 MET A O 1
ATOM 4835 N N . SER A 1 618 ? 1.923 4.793 24.910 1.00 93.94 618 SER A N 1
ATOM 4836 C CA . SER A 1 618 ? 0.962 4.611 23.823 1.00 93.94 618 SER A CA 1
ATOM 4837 C C . SER A 1 618 ? 1.622 4.638 22.442 1.00 93.94 618 SER A C 1
ATOM 4839 O O . SER A 1 618 ? 1.368 3.763 21.613 1.00 93.94 618 SER A O 1
ATOM 4841 N N . MET A 1 619 ? 2.565 5.559 22.202 1.00 90.00 619 MET A N 1
ATOM 4842 C CA . MET A 1 619 ? 3.361 5.570 20.964 1.00 90.00 619 MET A CA 1
ATOM 4843 C C . MET A 1 619 ? 4.168 4.278 20.762 1.00 90.00 619 MET A C 1
ATOM 4845 O O . MET A 1 619 ? 4.448 3.894 19.626 1.00 90.00 619 MET A O 1
ATOM 4849 N N . ARG A 1 620 ? 4.526 3.593 21.854 1.00 92.00 620 ARG A N 1
ATOM 4850 C CA . ARG A 1 620 ? 5.225 2.301 21.851 1.00 92.00 620 ARG A CA 1
ATOM 4851 C C . ARG A 1 620 ? 4.287 1.096 21.959 1.00 92.00 620 ARG A C 1
ATOM 4853 O O . ARG A 1 620 ? 4.786 -0.021 22.044 1.00 92.00 620 ARG A O 1
ATOM 4860 N N . GLN A 1 621 ? 2.972 1.313 21.892 1.00 93.75 621 GLN A N 1
ATOM 4861 C CA . GLN A 1 621 ? 1.945 0.271 21.986 1.00 93.75 621 GLN A CA 1
ATOM 4862 C C . GLN A 1 621 ? 2.027 -0.528 23.301 1.00 93.75 621 GLN A C 1
ATOM 4864 O O . GLN A 1 621 ? 1.883 -1.748 23.314 1.00 93.75 621 GLN A O 1
ATOM 4869 N N . ILE A 1 622 ? 2.305 0.165 24.406 1.00 95.62 622 ILE A N 1
ATOM 4870 C CA . ILE A 1 622 ? 2.343 -0.401 25.760 1.00 95.62 622 ILE A CA 1
ATOM 4871 C C . ILE A 1 622 ? 1.055 0.011 26.475 1.00 95.62 622 ILE A C 1
ATOM 4873 O O . ILE A 1 622 ? 0.740 1.203 26.514 1.00 95.62 622 ILE A O 1
ATOM 4877 N N . LEU A 1 623 ? 0.312 -0.962 27.010 1.00 96.56 623 LEU A N 1
ATOM 4878 C CA . LEU A 1 623 ? -0.905 -0.707 27.781 1.00 96.56 623 LEU A CA 1
ATOM 4879 C C . LEU A 1 623 ? -0.564 -0.357 29.233 1.00 96.56 623 LEU A C 1
ATOM 4881 O O . LEU A 1 623 ? 0.405 -0.870 29.791 1.00 96.56 623 LEU A O 1
ATOM 4885 N N . ASN A 1 624 ? -1.424 0.429 29.880 1.00 96.44 624 ASN A N 1
ATOM 4886 C CA . ASN A 1 624 ? -1.331 0.680 31.322 1.00 96.44 624 ASN A CA 1
ATOM 4887 C C . ASN A 1 624 ? -1.472 -0.652 32.086 1.00 96.44 624 ASN A C 1
ATOM 4889 O O . ASN A 1 624 ? -0.684 -0.928 32.980 1.00 96.44 624 ASN A O 1
ATOM 4893 N N . GLU A 1 625 ? -2.360 -1.541 31.624 1.00 94.69 625 GLU A N 1
ATOM 4894 C CA . GLU A 1 625 ? -2.504 -2.924 32.115 1.00 94.69 625 GLU A CA 1
ATOM 4895 C C . GLU A 1 625 ? -1.225 -3.769 31.998 1.00 94.69 625 GLU A C 1
ATOM 4897 O O . GLU A 1 625 ? -1.020 -4.676 32.802 1.00 94.69 625 GLU A O 1
ATOM 4902 N N . ASP A 1 626 ? -0.365 -3.519 31.000 1.00 96.00 626 ASP A N 1
ATOM 4903 C CA . ASP A 1 626 ? 0.913 -4.235 30.911 1.00 96.00 626 ASP A CA 1
ATOM 4904 C C . ASP A 1 626 ? 1.836 -3.800 32.061 1.00 96.00 626 ASP A C 1
ATOM 4906 O O . ASP A 1 626 ? 2.508 -4.638 32.656 1.00 96.00 626 ASP A O 1
ATOM 4910 N N . MET A 1 627 ? 1.848 -2.504 32.400 1.00 97.31 627 MET A N 1
ATOM 4911 C CA . MET A 1 627 ? 2.627 -1.974 33.527 1.00 97.31 627 MET A CA 1
ATOM 4912 C C . MET A 1 627 ? 2.052 -2.408 34.872 1.00 97.31 627 MET A C 1
ATOM 4914 O O . MET A 1 627 ? 2.816 -2.769 35.761 1.00 97.31 627 MET A O 1
ATOM 4918 N N . GLU A 1 628 ? 0.728 -2.445 35.008 1.00 96.50 628 GLU A N 1
ATOM 4919 C CA . GLU A 1 628 ? 0.066 -2.930 36.221 1.00 96.50 628 GLU A CA 1
ATOM 4920 C C . GLU A 1 628 ? 0.449 -4.376 36.524 1.00 96.50 628 GLU A C 1
ATOM 4922 O O . GLU A 1 628 ? 0.896 -4.665 37.629 1.00 96.50 628 GLU A O 1
ATOM 4927 N N . LYS A 1 629 ? 0.410 -5.256 35.515 1.00 96.06 629 LYS A N 1
ATOM 4928 C CA . LYS A 1 629 ? 0.844 -6.654 35.655 1.00 96.06 629 LYS A CA 1
ATOM 4929 C C . LYS A 1 629 ? 2.312 -6.783 36.052 1.00 96.06 629 LYS A C 1
ATOM 4931 O O . LYS A 1 629 ? 2.655 -7.679 36.819 1.00 96.06 629 LYS A O 1
ATOM 4936 N N . VAL A 1 630 ? 3.185 -5.921 35.522 1.00 96.81 630 VAL A N 1
ATOM 4937 C CA . VAL A 1 630 ? 4.605 -5.905 35.910 1.00 96.81 630 VAL A CA 1
ATOM 4938 C C . VAL A 1 630 ? 4.732 -5.513 37.382 1.00 96.81 630 VAL A C 1
ATOM 4940 O O . VAL A 1 630 ? 5.383 -6.230 38.133 1.00 96.81 630 VAL A O 1
ATOM 4943 N N . VAL A 1 631 ? 4.093 -4.421 37.811 1.00 96.81 631 VAL A N 1
ATOM 4944 C CA . VAL A 1 631 ? 4.159 -3.938 39.200 1.00 96.81 631 VAL A CA 1
ATOM 4945 C C . VAL A 1 631 ? 3.577 -4.968 40.171 1.00 96.81 631 VAL A C 1
ATOM 4947 O O . VAL A 1 631 ? 4.243 -5.334 41.134 1.00 96.81 631 VAL A O 1
ATOM 4950 N N . GLU A 1 632 ? 2.390 -5.510 39.892 1.00 95.81 632 GLU A N 1
ATOM 4951 C CA . GLU A 1 632 ? 1.768 -6.568 40.701 1.00 95.81 632 GLU A CA 1
ATOM 4952 C C . GLU A 1 632 ? 2.682 -7.784 40.865 1.00 95.81 632 GLU A C 1
ATOM 4954 O O . GLU A 1 632 ? 2.820 -8.322 41.964 1.00 95.81 632 GLU A O 1
ATOM 4959 N N . TYR A 1 633 ? 3.321 -8.215 39.777 1.00 95.56 633 TYR A N 1
ATOM 4960 C CA . TYR A 1 633 ? 4.243 -9.341 39.795 1.00 95.56 633 TYR A CA 1
ATOM 4961 C C . TYR A 1 633 ? 5.483 -9.063 40.651 1.00 95.56 633 TYR A C 1
ATOM 4963 O O . TYR A 1 633 ? 5.856 -9.899 41.474 1.00 95.56 633 TYR A O 1
ATOM 4971 N N . LEU A 1 634 ? 6.102 -7.891 40.487 1.00 95.25 634 LEU A N 1
ATOM 4972 C CA . LEU A 1 634 ? 7.283 -7.493 41.257 1.00 95.25 634 LEU A CA 1
ATOM 4973 C C . LEU A 1 634 ? 6.975 -7.424 42.757 1.00 95.25 634 LEU A C 1
ATOM 4975 O O . LEU A 1 634 ? 7.744 -7.935 43.568 1.00 95.25 634 LEU A O 1
ATOM 4979 N N . GLU A 1 635 ? 5.813 -6.887 43.122 1.00 94.56 635 GLU A N 1
ATOM 4980 C CA . GLU A 1 635 ? 5.362 -6.816 44.513 1.00 94.56 635 GLU A CA 1
ATOM 4981 C C . GLU A 1 635 ? 5.034 -8.185 45.105 1.00 94.56 635 GLU A C 1
ATOM 4983 O O . GLU A 1 635 ? 5.447 -8.496 46.225 1.00 94.56 635 GLU A O 1
ATOM 4988 N N . LYS A 1 636 ? 4.317 -9.024 44.353 1.00 94.12 636 LYS A N 1
ATOM 4989 C CA . LYS A 1 636 ? 3.907 -10.355 44.807 1.00 94.12 636 LYS A CA 1
ATOM 4990 C C . LYS A 1 636 ? 5.097 -11.293 44.987 1.00 94.12 636 LYS A C 1
ATOM 4992 O O . LYS A 1 636 ? 5.175 -11.991 45.995 1.00 94.12 636 LYS A O 1
ATOM 4997 N N . GLU A 1 637 ? 6.010 -11.312 44.022 1.00 94.12 637 GLU A N 1
ATOM 4998 C CA . GLU A 1 637 ? 7.174 -12.203 44.025 1.00 94.12 637 GLU A CA 1
ATOM 4999 C C . GLU A 1 637 ? 8.387 -11.589 44.742 1.00 94.12 637 GLU A C 1
ATOM 5001 O O . GLU A 1 637 ? 9.444 -12.214 44.804 1.00 94.12 637 GLU A O 1
ATOM 5006 N N . GLN A 1 638 ? 8.248 -10.367 45.277 1.00 90.75 638 GLN A N 1
ATOM 5007 C CA . GLN A 1 638 ? 9.327 -9.594 45.905 1.00 90.75 638 GLN A CA 1
ATOM 5008 C C . GLN A 1 638 ? 10.569 -9.489 45.003 1.00 90.75 638 GLN A C 1
ATOM 5010 O O . GLN A 1 638 ? 11.711 -9.624 45.447 1.00 90.75 638 GLN A O 1
ATOM 5015 N N . ARG A 1 639 ? 10.329 -9.264 43.708 1.00 87.81 639 ARG A N 1
ATOM 5016 C CA . ARG A 1 639 ? 11.349 -9.075 42.673 1.00 87.81 639 ARG A CA 1
ATOM 5017 C C . ARG A 1 639 ? 11.517 -7.579 42.384 1.00 87.81 639 ARG A C 1
ATOM 5019 O O . ARG A 1 639 ? 10.590 -6.798 42.553 1.00 87.81 639 ARG A O 1
ATOM 5026 N N . GLY A 1 640 ? 12.693 -7.181 41.903 1.00 89.62 640 GLY A N 1
ATOM 5027 C CA . GLY A 1 640 ? 12.998 -5.792 41.538 1.00 89.62 640 GLY A CA 1
ATOM 5028 C C . GLY A 1 640 ? 14.172 -5.209 42.322 1.00 89.62 640 GLY A C 1
ATOM 5029 O O . GLY A 1 640 ? 14.530 -5.681 43.399 1.00 89.62 640 GLY A O 1
ATOM 5030 N N . VAL A 1 641 ? 14.801 -4.189 41.746 1.00 94.25 641 VAL A N 1
ATOM 5031 C CA . VAL A 1 641 ? 15.953 -3.495 42.327 1.00 94.25 641 VAL A CA 1
ATOM 5032 C C . VAL A 1 641 ? 15.481 -2.150 42.862 1.00 94.25 641 VAL A C 1
ATOM 5034 O O . VAL A 1 641 ? 14.986 -1.328 42.094 1.00 94.25 641 VAL A O 1
ATOM 5037 N N . LEU A 1 642 ? 15.625 -1.949 44.174 1.00 94.94 642 LEU A N 1
ATOM 5038 C CA . LEU A 1 642 ? 15.393 -0.663 44.827 1.00 94.94 642 LEU A CA 1
ATOM 5039 C C . LEU A 1 642 ? 16.632 0.218 44.662 1.00 94.94 642 LEU A C 1
ATOM 5041 O O . LEU A 1 642 ? 17.720 -0.157 45.104 1.00 94.94 642 LEU A O 1
ATOM 5045 N N . ASP A 1 643 ? 16.453 1.395 44.081 1.00 94.31 643 ASP A N 1
ATOM 5046 C CA . ASP A 1 643 ? 17.445 2.459 44.107 1.00 94.31 643 ASP A CA 1
ATOM 5047 C C . ASP A 1 643 ? 17.292 3.267 45.413 1.00 94.31 643 ASP A C 1
ATOM 5049 O O . ASP A 1 643 ? 16.263 3.920 45.616 1.00 94.31 643 ASP A O 1
ATOM 5053 N N . PRO A 1 644 ? 18.284 3.238 46.323 1.00 90.44 644 PRO A N 1
ATOM 5054 C CA . PRO A 1 644 ? 18.206 3.953 47.592 1.00 90.44 644 PRO A CA 1
ATOM 5055 C C . PRO A 1 644 ? 18.287 5.481 47.450 1.00 90.44 644 PRO A C 1
ATOM 5057 O O . PRO A 1 644 ? 17.891 6.175 48.386 1.00 90.44 644 PRO A O 1
ATOM 5060 N N . GLU A 1 645 ? 18.794 6.019 46.334 1.00 91.44 645 GLU A N 1
ATOM 5061 C CA . GLU A 1 645 ? 18.903 7.471 46.127 1.00 91.44 645 GLU A CA 1
ATOM 5062 C C . GLU A 1 645 ? 17.569 8.077 45.692 1.00 91.44 645 GLU A C 1
ATOM 5064 O O . GLU A 1 645 ? 17.156 9.123 46.196 1.00 91.44 645 GLU A O 1
ATOM 5069 N N . THR A 1 646 ? 16.885 7.411 44.761 1.00 90.38 646 THR A N 1
ATOM 5070 C CA . THR A 1 646 ? 15.623 7.893 44.184 1.00 90.38 646 THR A CA 1
ATOM 5071 C C . THR A 1 646 ? 14.387 7.296 44.859 1.00 90.38 646 THR A C 1
ATOM 5073 O O . THR A 1 646 ? 13.293 7.844 44.731 1.00 90.38 646 THR A O 1
ATOM 5076 N N . GLY A 1 647 ? 14.540 6.182 45.582 1.00 91.62 647 GLY A N 1
ATOM 5077 C CA . GLY A 1 647 ? 13.436 5.418 46.167 1.00 91.62 647 GLY A CA 1
ATOM 5078 C C . GLY A 1 647 ? 12.610 4.641 45.136 1.00 91.62 647 GLY A C 1
ATOM 5079 O O . GLY A 1 647 ? 11.519 4.168 45.461 1.00 91.62 647 GLY A O 1
ATOM 5080 N N . THR A 1 648 ? 13.096 4.527 43.898 1.00 95.69 648 THR A N 1
ATOM 5081 C CA . THR A 1 648 ? 12.406 3.829 42.808 1.00 95.69 648 THR A CA 1
ATOM 5082 C C . THR A 1 648 ? 12.701 2.333 42.832 1.00 95.69 648 THR A C 1
ATOM 5084 O O . THR A 1 648 ? 13.793 1.894 43.190 1.00 95.69 648 THR A O 1
ATOM 5087 N N . ILE A 1 649 ? 11.719 1.531 42.434 1.00 96.81 649 ILE A N 1
ATOM 5088 C CA . ILE A 1 649 ? 11.855 0.093 42.219 1.00 96.81 649 ILE A CA 1
ATOM 5089 C C . ILE A 1 649 ? 11.799 -0.150 40.718 1.00 96.81 649 ILE A C 1
ATOM 5091 O O . ILE A 1 649 ? 10.839 0.248 40.059 1.00 96.81 649 ILE A O 1
ATOM 5095 N N . THR A 1 650 ? 12.818 -0.819 40.182 1.00 96.81 650 THR A N 1
ATOM 5096 C CA . THR A 1 650 ? 12.869 -1.208 38.770 1.00 96.81 650 THR A CA 1
ATOM 5097 C C . THR A 1 650 ? 12.855 -2.720 38.626 1.00 96.81 650 THR A C 1
ATOM 5099 O O . THR A 1 650 ? 13.633 -3.429 39.266 1.00 96.81 650 THR A O 1
ATOM 5102 N N . GLY A 1 651 ? 12.012 -3.229 37.735 1.00 96.00 651 GLY A N 1
ATOM 5103 C CA . GLY A 1 651 ? 11.976 -4.647 37.406 1.00 96.00 651 GLY A CA 1
ATOM 5104 C C . GLY A 1 651 ? 11.257 -4.916 36.095 1.00 96.00 651 GLY A C 1
ATOM 5105 O O . GLY A 1 651 ? 10.847 -3.990 35.390 1.00 96.00 651 GLY A O 1
ATOM 5106 N N . HIS A 1 652 ? 11.116 -6.195 35.761 1.00 96.00 652 HIS A N 1
ATOM 5107 C CA . HIS A 1 652 ? 10.501 -6.616 34.513 1.00 96.00 652 HIS A CA 1
ATOM 5108 C C . HIS A 1 652 ? 9.592 -7.828 34.672 1.00 96.00 652 HIS A C 1
ATOM 5110 O O . HIS A 1 652 ? 9.713 -8.608 35.613 1.00 96.00 652 HIS A O 1
ATOM 5116 N N . LEU A 1 653 ? 8.732 -8.018 33.676 1.00 95.38 653 LEU A N 1
ATOM 5117 C CA . LEU A 1 653 ? 7.956 -9.230 33.467 1.00 95.38 653 LEU A CA 1
ATOM 5118 C C . LEU A 1 653 ? 7.858 -9.512 31.967 1.00 95.38 653 LEU A C 1
ATOM 5120 O O . LEU A 1 653 ? 7.607 -8.614 31.157 1.00 95.38 653 LEU A O 1
ATOM 5124 N N . LYS A 1 654 ? 8.035 -10.776 31.584 1.00 93.38 654 LYS A N 1
ATOM 5125 C CA . LYS A 1 654 ? 7.745 -11.220 30.223 1.00 93.38 654 LYS A CA 1
ATOM 5126 C C . LYS A 1 654 ? 6.249 -11.502 30.077 1.00 93.38 654 LYS A C 1
ATOM 5128 O O . LYS A 1 654 ? 5.717 -12.390 30.733 1.00 93.38 654 LYS A O 1
ATOM 5133 N N . ILE A 1 655 ? 5.583 -10.768 29.186 1.00 90.81 655 ILE A N 1
ATOM 5134 C CA . ILE A 1 655 ? 4.160 -10.935 28.866 1.00 90.81 655 ILE A CA 1
ATOM 5135 C C . ILE A 1 655 ? 4.054 -11.339 27.394 1.00 90.81 655 ILE A C 1
ATOM 5137 O O . ILE A 1 655 ? 4.335 -10.553 26.485 1.00 90.81 655 ILE A O 1
ATOM 5141 N N . GLY A 1 656 ? 3.661 -12.590 27.151 1.00 87.50 656 GLY A N 1
ATOM 5142 C CA . GLY A 1 656 ? 3.700 -13.182 25.816 1.00 87.50 656 GLY A CA 1
ATOM 5143 C C . GLY A 1 656 ? 5.137 -13.252 25.293 1.00 87.50 656 GLY A C 1
ATOM 5144 O O . GLY A 1 656 ? 6.003 -13.878 25.904 1.00 87.50 656 GLY A O 1
ATOM 5145 N N . ASN A 1 657 ? 5.401 -12.593 24.166 1.00 87.06 657 ASN A N 1
ATOM 5146 C CA . ASN A 1 657 ? 6.718 -12.590 23.526 1.00 87.06 657 ASN A CA 1
ATOM 5147 C C . ASN A 1 657 ? 7.599 -11.390 23.920 1.00 87.06 657 ASN A C 1
ATOM 5149 O O . ASN A 1 657 ? 8.783 -11.363 23.583 1.00 87.06 657 ASN A O 1
ATOM 5153 N N . MET A 1 658 ? 7.037 -10.394 24.609 1.00 91.62 658 MET A N 1
ATOM 5154 C CA . MET A 1 658 ? 7.706 -9.138 24.952 1.00 91.62 658 MET A CA 1
ATOM 5155 C C . MET A 1 658 ? 8.086 -9.097 26.433 1.00 91.62 658 MET A C 1
ATOM 5157 O O . MET A 1 658 ? 7.327 -9.538 27.293 1.00 91.62 658 MET A O 1
ATOM 5161 N N . THR A 1 659 ? 9.240 -8.506 26.732 1.00 94.50 659 THR A N 1
ATOM 5162 C CA . THR A 1 659 ? 9.669 -8.202 28.102 1.00 94.50 659 THR A CA 1
ATOM 5163 C C . THR A 1 659 ? 9.357 -6.745 28.396 1.00 94.50 659 THR A C 1
ATOM 5165 O O . THR A 1 659 ? 9.845 -5.857 27.691 1.00 94.50 659 THR A O 1
ATOM 5168 N N . TYR A 1 660 ? 8.538 -6.513 29.416 1.00 96.19 660 TYR A N 1
ATOM 5169 C CA . TYR A 1 660 ? 8.093 -5.199 29.863 1.00 96.19 660 TYR A CA 1
ATOM 5170 C C . TYR A 1 660 ? 8.829 -4.818 31.138 1.00 96.19 660 TYR A C 1
ATOM 5172 O O . TYR A 1 660 ? 8.938 -5.633 32.047 1.00 96.19 660 TYR A O 1
ATOM 5180 N N . TRP A 1 661 ? 9.312 -3.585 31.193 1.00 97.38 661 TRP A N 1
ATOM 5181 C CA . TRP A 1 661 ? 10.003 -3.003 32.331 1.00 97.38 661 TRP A CA 1
ATOM 5182 C C . TRP A 1 661 ? 9.172 -1.877 32.920 1.00 97.38 661 TRP A C 1
ATOM 5184 O O . TRP A 1 661 ? 8.680 -1.025 32.172 1.00 97.38 661 TRP A O 1
ATOM 5194 N N . ALA A 1 662 ? 9.085 -1.861 34.245 1.00 97.62 662 ALA A N 1
ATOM 5195 C CA . ALA A 1 662 ? 8.477 -0.791 35.015 1.00 97.62 662 ALA A CA 1
ATOM 5196 C C . ALA A 1 662 ? 9.490 -0.250 36.028 1.00 97.62 662 ALA A C 1
ATOM 5198 O O . ALA A 1 662 ? 10.211 -1.013 36.672 1.00 97.62 662 ALA A O 1
ATOM 5199 N N . GLU A 1 663 ? 9.513 1.070 36.154 1.00 97.62 663 GLU A N 1
ATOM 5200 C CA . GLU A 1 663 ? 10.190 1.819 37.207 1.00 97.62 663 GLU A CA 1
ATOM 5201 C C . GLU A 1 663 ? 9.109 2.599 37.954 1.00 97.62 663 GLU A C 1
ATOM 5203 O O . GLU A 1 663 ? 8.379 3.380 37.335 1.00 97.62 663 GLU A O 1
ATOM 5208 N N . TYR A 1 664 ? 8.952 2.358 39.253 1.00 97.44 664 TYR A N 1
ATOM 5209 C CA . TYR A 1 664 ? 7.840 2.907 40.030 1.00 97.44 664 TYR A CA 1
ATOM 5210 C C . TYR A 1 664 ? 8.221 3.208 41.482 1.00 97.44 664 TYR A C 1
ATOM 5212 O O . TYR A 1 664 ? 9.218 2.713 42.001 1.00 97.44 664 TYR A O 1
ATOM 5220 N N . ILE A 1 665 ? 7.409 4.032 42.144 1.00 96.12 665 ILE A N 1
ATOM 5221 C CA . ILE A 1 665 ? 7.552 4.407 43.556 1.00 96.12 665 ILE A CA 1
ATOM 5222 C C . ILE A 1 665 ? 6.321 3.923 44.325 1.00 96.12 665 ILE A C 1
ATOM 5224 O O . ILE A 1 665 ? 5.198 4.027 43.831 1.00 96.12 665 ILE A O 1
ATOM 5228 N N . LYS A 1 666 ? 6.522 3.421 45.548 1.00 94.31 666 LYS A N 1
ATOM 5229 C CA . LYS A 1 666 ? 5.437 3.073 46.480 1.00 94.31 666 LYS A CA 1
ATOM 5230 C C . LYS A 1 666 ? 4.918 4.317 47.193 1.00 94.31 666 LYS A C 1
ATOM 5232 O O . LYS A 1 666 ? 5.702 5.053 47.793 1.00 94.31 666 LYS A O 1
ATOM 5237 N N . LYS A 1 667 ? 3.602 4.531 47.181 1.00 92.69 667 LYS A N 1
ATOM 5238 C CA . LYS A 1 667 ? 2.973 5.625 47.930 1.00 92.69 667 LYS A CA 1
ATOM 5239 C C . LYS A 1 667 ? 2.873 5.264 49.424 1.00 92.69 667 LYS A C 1
ATOM 5241 O O . LYS A 1 667 ? 2.544 4.120 49.742 1.00 92.69 667 LYS A O 1
ATOM 5246 N N . PRO A 1 668 ? 3.085 6.218 50.353 1.00 84.75 668 PRO A N 1
ATOM 5247 C CA . PRO A 1 668 ? 2.920 5.979 51.792 1.00 84.75 668 PRO A CA 1
ATOM 5248 C C . PRO A 1 668 ? 1.507 5.532 52.196 1.00 84.75 668 PRO A C 1
ATOM 5250 O O . PRO A 1 668 ? 1.349 4.808 53.174 1.00 84.75 668 PRO A O 1
ATOM 5253 N N . GLU A 1 669 ? 0.492 5.957 51.441 1.00 82.06 669 GLU A N 1
ATOM 5254 C CA . GLU A 1 669 ? -0.932 5.711 51.717 1.00 82.06 669 GLU A CA 1
ATOM 5255 C C . GLU A 1 669 ? -1.473 4.438 51.031 1.00 82.06 669 GLU A C 1
ATOM 5257 O O . GLU A 1 669 ? -2.658 4.130 51.138 1.00 82.06 669 GLU A O 1
ATOM 5262 N N . GLY A 1 670 ? -0.603 3.675 50.357 1.00 86.50 670 GLY A N 1
ATOM 5263 C CA . GLY A 1 670 ? -0.980 2.580 49.461 1.00 86.50 670 GLY A CA 1
ATOM 5264 C C . GLY A 1 670 ? -1.055 3.032 47.998 1.00 86.50 670 GLY A C 1
ATOM 5265 O O . GLY A 1 670 ? -1.292 4.203 47.713 1.00 86.50 670 GLY A O 1
ATOM 5266 N N . GLY A 1 671 ? -0.793 2.105 47.072 1.00 92.88 671 GLY A N 1
ATOM 5267 C CA . GLY A 1 671 ? -0.695 2.388 45.636 1.00 92.88 671 GLY A CA 1
ATOM 5268 C C . GLY A 1 671 ? 0.720 2.730 45.159 1.00 92.88 671 GLY A C 1
ATOM 5269 O O . GLY A 1 671 ? 1.701 2.683 45.911 1.00 92.88 671 GLY A O 1
ATOM 5270 N N . PHE A 1 672 ? 0.827 3.059 43.875 1.00 96.56 672 PHE A N 1
ATOM 5271 C CA . PHE A 1 672 ? 2.087 3.185 43.149 1.00 96.56 672 PHE A CA 1
ATOM 5272 C C . PHE A 1 672 ? 2.066 4.388 42.200 1.00 96.56 672 PHE A C 1
ATOM 5274 O O . PHE A 1 672 ? 1.015 4.796 41.709 1.00 96.56 672 PHE A O 1
ATOM 5281 N N . VAL A 1 673 ? 3.239 4.952 41.915 1.00 97.12 673 VAL A N 1
ATOM 5282 C CA . VAL A 1 673 ? 3.438 5.956 40.858 1.00 97.12 673 VAL A CA 1
ATOM 5283 C C . VAL A 1 673 ? 4.420 5.395 39.844 1.00 97.12 673 VAL A C 1
ATOM 5285 O O . VAL A 1 673 ? 5.554 5.079 40.205 1.00 97.12 673 VAL A O 1
ATOM 5288 N N . LEU A 1 674 ? 4.008 5.281 38.583 1.00 97.69 674 LEU A N 1
ATOM 5289 C CA . LEU A 1 674 ? 4.888 4.862 37.500 1.00 97.69 674 LEU A CA 1
ATOM 5290 C C . LEU A 1 674 ? 5.794 6.028 37.090 1.00 97.69 674 LEU A C 1
ATOM 5292 O O . LEU A 1 674 ? 5.327 7.057 36.601 1.00 97.69 674 LEU A O 1
ATOM 5296 N N . VAL A 1 675 ? 7.099 5.844 37.252 1.00 97.00 675 VAL A N 1
ATOM 5297 C CA . VAL A 1 675 ? 8.130 6.806 36.842 1.00 97.00 675 VAL A CA 1
ATOM 5298 C C . VAL A 1 675 ? 8.501 6.590 35.378 1.00 97.00 675 VAL A C 1
ATOM 5300 O O . VAL A 1 675 ? 8.652 7.548 34.616 1.00 97.00 675 VAL A O 1
ATOM 5303 N N . ASN A 1 676 ? 8.618 5.331 34.948 1.00 96.94 676 ASN A N 1
ATOM 5304 C CA . ASN A 1 676 ? 8.963 4.991 33.574 1.00 96.94 676 ASN A CA 1
ATOM 5305 C C . ASN A 1 676 ? 8.479 3.584 33.193 1.00 96.94 676 ASN A C 1
ATOM 5307 O O . ASN A 1 676 ? 8.377 2.687 34.024 1.00 96.94 676 ASN A O 1
ATOM 5311 N N . GLY A 1 677 ? 8.227 3.390 31.898 1.00 96.38 677 GLY A N 1
ATOM 5312 C CA . GLY A 1 677 ? 7.793 2.121 31.324 1.00 96.38 677 GLY A CA 1
ATOM 5313 C C . GLY A 1 677 ? 8.346 1.933 29.914 1.00 96.38 677 GLY A C 1
ATOM 5314 O O . GLY A 1 677 ? 8.341 2.860 29.092 1.00 96.38 677 GLY A O 1
ATOM 5315 N N . TYR A 1 678 ? 8.862 0.741 29.617 1.00 96.00 678 TYR A N 1
ATOM 5316 C CA . TYR A 1 678 ? 9.322 0.381 28.274 1.00 96.00 678 TYR A CA 1
ATOM 5317 C C . TYR A 1 678 ? 9.262 -1.129 28.035 1.00 96.00 678 TYR A C 1
ATOM 5319 O O . TYR A 1 678 ? 9.123 -1.913 28.963 1.00 96.00 678 TYR A O 1
ATOM 5327 N N . ALA A 1 679 ? 9.366 -1.548 26.774 1.00 94.38 679 ALA A N 1
ATOM 5328 C CA . ALA A 1 679 ? 9.352 -2.959 26.409 1.00 94.38 679 ALA A CA 1
ATOM 5329 C C . ALA A 1 679 ? 10.393 -3.272 25.329 1.00 94.38 679 ALA A C 1
ATOM 5331 O O . ALA A 1 679 ? 10.715 -2.421 24.493 1.00 94.38 679 ALA A O 1
ATOM 5332 N N . HIS A 1 680 ? 10.905 -4.503 25.328 1.00 92.50 680 HIS A N 1
ATOM 5333 C CA . HIS A 1 680 ? 11.833 -5.002 24.316 1.00 92.50 680 HIS A CA 1
ATOM 5334 C C . HIS A 1 680 ? 11.627 -6.489 24.010 1.00 92.50 680 HIS A C 1
ATOM 5336 O O . HIS A 1 680 ? 10.972 -7.220 24.746 1.00 92.50 680 HIS A O 1
ATOM 5342 N N . ARG A 1 681 ? 12.248 -6.952 22.921 1.00 88.94 681 ARG A N 1
ATOM 5343 C CA . ARG A 1 681 ? 12.116 -8.325 22.397 1.00 88.94 681 ARG A CA 1
ATOM 5344 C C . ARG A 1 681 ? 13.128 -9.317 22.983 1.00 88.94 681 ARG A C 1
ATOM 5346 O O . ARG A 1 681 ? 13.109 -10.484 22.613 1.00 88.94 681 ARG A O 1
ATOM 5353 N N . MET A 1 682 ? 14.066 -8.848 23.808 1.00 87.44 682 MET A N 1
ATOM 5354 C CA . MET A 1 682 ? 15.096 -9.706 24.399 1.00 87.44 682 MET A CA 1
ATOM 5355 C C . MET A 1 682 ? 14.496 -10.566 25.513 1.00 87.44 682 MET A C 1
ATOM 5357 O O . MET A 1 682 ? 13.794 -10.046 26.385 1.00 87.44 682 MET A O 1
ATOM 5361 N N . ASN A 1 683 ? 14.807 -11.862 25.482 1.00 81.88 683 ASN A N 1
ATOM 5362 C CA . ASN A 1 683 ? 14.633 -12.748 26.627 1.00 81.88 683 ASN A CA 1
ATOM 5363 C C . ASN A 1 683 ? 15.811 -12.526 27.577 1.00 81.88 683 ASN A C 1
ATOM 5365 O O . ASN A 1 683 ? 16.953 -12.454 27.124 1.00 81.88 683 ASN A O 1
ATOM 5369 N N . LEU A 1 684 ? 15.531 -12.407 28.869 1.00 81.06 684 LEU A N 1
ATOM 5370 C CA . LEU A 1 684 ? 16.554 -12.338 29.905 1.00 81.06 684 LEU A CA 1
ATOM 5371 C C . LEU A 1 684 ? 16.734 -13.765 30.436 1.00 81.06 684 LEU A C 1
ATOM 5373 O O . LEU A 1 684 ? 15.776 -14.368 30.910 1.00 81.06 684 LEU A O 1
ATOM 5377 N N . GLU A 1 685 ? 17.918 -14.345 30.239 1.00 69.19 685 GLU A N 1
ATOM 5378 C CA . GLU A 1 685 ? 18.249 -15.688 30.731 1.00 69.19 685 GLU A CA 1
ATOM 5379 C C . GLU A 1 685 ? 18.784 -15.599 32.167 1.00 69.19 685 GLU A C 1
ATOM 5381 O O . GLU A 1 685 ? 19.635 -14.755 32.450 1.00 69.19 685 GLU A O 1
ATOM 5386 N N . GLY A 1 686 ? 18.316 -16.489 33.051 1.00 58.72 686 GLY A N 1
ATOM 5387 C CA . GLY A 1 686 ? 18.803 -16.604 34.434 1.00 58.72 686 GLY A CA 1
ATOM 5388 C C . GLY A 1 686 ? 17.873 -16.075 35.534 1.00 58.72 686 GLY A C 1
ATOM 5389 O O . GLY A 1 686 ? 18.385 -15.601 36.545 1.00 58.72 686 GLY A O 1
ATOM 5390 N N . GLU A 1 687 ? 16.548 -16.143 35.346 1.00 44.88 687 GLU A N 1
ATOM 5391 C CA . GLU A 1 687 ? 15.557 -15.860 36.408 1.00 44.88 687 GLU A CA 1
ATOM 5392 C C . GLU A 1 687 ? 15.591 -16.824 37.599 1.00 44.88 687 GLU A C 1
ATOM 5394 O O . GLU A 1 687 ? 15.826 -18.039 37.389 1.00 44.88 687 GLU A O 1
#

Sequence (687 aa):
VAEICDHPCETACIRNRIDGPVAVNLLEKATIDFARRKTPNNFNMPSRGKTVAVIGGGLSGLGCALRLSNNKYEVTLYEASDVLGGQGRTMMDPDAFDAEIKNQFQFEKTQFRTGERITSLKEIRDAYDAVYIATGEGGERFGLAPSDRGAFATEEDGVFMGGGILGRTPVEALADGIRAAVAMEKYLKTGLMNEPVPNTKTRIRMRMEDLEETTPVHPASGDRFTEEEAVAEIARCIRCSCDNCIKACDILRLKAKTPKRIHEEVYITIRPGTLSRDGTWATRLISTCNQCGLCKEVCPQHIDLGGFFADAMKAMHEKGAMPWAFHDFWLRDMEFSTGEASVCRMPEGTEKCTYAFFTGCQLGASDPRYVTESYGWLRNHYPDTALWMTCCGAPAEWAGDVKLHEVYLEKIRKEWDMLGRPTVVFACPSCRKLFDKCLPEIPGVFLTELMAKAPDRIRDEKTQQKFHLFDACAGREHPELAESVRDLLRKEEIDYEEPEYGAKEARCCGYGGHIGIAAPNFTGVVQKERAAESELPYAAYCVNCREAFAGKGHEALHILDLLFDLNDQGREMLTVSKKRDNRRAAKRAVLKEFWNEELPMEERIDLEIGAELEKKMSMRQILNEDMEKVVEYLEKEQRGVLDPETGTITGHLKIGNMTYWAEYIKKPEGGFVLVNGYAHRMNLEGE

pLDDT: mean 92.03, std 7.04, range [44.88, 98.69]

Radius of gyration: 35.23 Å; chains: 1; bounding box: 80×52×104 Å

Secondary structure (DSSP, 8-state):
-TTT---HHHHT-GGGGTT----HHHHHHHHHHT-S--SPP---------EEEEE--BHHHHHHHHHHHHTT-EEEEE-SSSSSBHHHHHTS-HHHHHHHHHHHHTTS-PEEETT-----HHHHHHHSSEEEE---TT---TT--B-TTSTTBBSSTTEEE-GGGGT--HHHHHHHHHHHHHHHHHHHHHS---PPPP----------TTPPP-PPP--TTSS---HHHHHHHHHT--TT---HHHHH-HHHHHHT--HHHHHHHHHHHHS--TTSTT--SSHHHHTT-----HHHHS-TT---HHHHHHHHHHHHHHTT-S-GGGTHHHHHHHHHHHTTT-EEEPPTT-SS-SEEEE-TTHHHHH-THHHHHHHHHHHHHSTTPEEEES--SHHHHHTT-HHHHHHHHHHHHHHHHHTTSPEEEES-HHHHHHHHHH-TTS-EEEHHHHHHHSSS-S-SS----EEEEE--GGGTT-HHHHHHHHHHHHHTT-EEEPPTT-GGGPPP-S-STTHHHH-HHHHHHHHHHHHTT-SSPEEESSHHHHHHHHTTT--EEEHHHHHHT---TT-PPPPHHHHHHHHHHHHHHHHHHHH--PPPPPP---EEE-HHHHHHHHHTT--HHHHHHHHHHHHHTT-SEE-TTT--EEEEEEETTEEEEEEEEE-TTS-EEEEEEEEES------